Protein AF-0000000084520172 (afdb_homodimer)

Secondary structure (DSSP, 8-state):
----S--SEEEEEEEEEETTEEEEEEEEEEE-SS-EEEEE-STTSSHHHHHHHHTT-----EEEEEETTEEGGGS--GGGGGEEEE-SS----TTSBHHHHHHHHHHHTT--HHHHHHHHHHHHHHTT-GGGTTSBGGG--HHHHHHHHHHHHHTT--SEEEEESTTTT--HHHHHHHHHHHHHHHHTT-EEEEE-S-HHHHHHH-SEEEEEETTEEEEEE-HHHHHHHHT-SSHHHHHHHHHT---HHHHHHHHHHHHT---/----S--SEEEEEEEEEETTEEEEEEEEEEE-SS-EEEEE-STTSSHHHHHHHHTT-----EEEEEETTEEGGGS--GGGGGEEEE-SS----TTSBHHHHHHHHHHHTT--HHHHHHHHHHHHHHTT-GGGTTSBGGG--HHHHHHHHHHHHHTT--SEEEEESTTTT--HHHHHHHHHHHHHHHHTT-EEEEE-S-HHHHHHH-SEEEEEETTEEEEEE-HHHHHHHHT-SSHHHHHHHHHT---HHHHHHHHHHHHT---

Foldseek 3Di:
DPPVDAFQKWWFQKWDDDVPRTQAGTATDGHHWLFEEAEEEDPSLCSVVVVCVVLVNDDDIDTFMDGRRHTPVPPDNLLNLQEFEDDPDDDQVQQAALLVRQLVLCVVSPDDSVLSNVQSLVQCVVVVNNVRRHPGNVPPFPQSVLSSSVCSRCSSPHQEYEYAPSCPRHDPVVSVVVLVVVNVSSNVTHYYHYYDPDQVVCLPRGQWYFYGENNYTQDIGHPVVLCVVVVHDGVVVSNCVSHVVPCPVVVVVVVVVVVPDDD/DPPVDAFQKWWFQKWDDDVPRTQAGTATDGHHWLFEEAEEEDPSLCSVVVVCVVLVNDDDIDTFMDGRRHTPVPPDNLLNLQEFEDDPDDDQVQQAALLVRQLVLCVVSPDDSVLSNVLSLVQCVVVVNNVRRRPGNVPPFPQSVLSSSVCSRCSSPHQEYEYAPSCPRHDPVVSVVVLVVVNVSSNVTHYYHYYDPDQVVCLPRGQWYFYGGNNYTQDIGHPVVLCVVVVHDGVVVSNCVSRVVPCPVVVVVVVVVVVPDDD

pLDDT: mean 95.12, std 7.42, range [34.66, 98.75]

InterPro domains:
  IPR003439 ABC transporter-like, ATP-binding domain [PF00005] (24-167)
  IPR003439 ABC transporter-like, ATP-binding domain [PS50893] (9-239)
  IPR003593 AAA+ ATPase domain [SM00382] (33-215)
  IPR017871 ABC transporter-like, conserved site [PS00211] (140-154)
  IPR027417 P-loop containing nucleoside triphosphate hydrolase [G3DSA:3.40.50.300] (3-248)
  IPR027417 P-loop containing nucleoside triphosphate hydrolase [SSF52540] (6-229)

Structure (mmCIF, N/CA/C/O backbone):
data_AF-0000000084520172-model_v1
#
loop_
_entity.id
_entity.type
_entity.pdbx_description
1 polymer 'ABC transporter'
#
loop_
_atom_site.group_PDB
_atom_site.id
_atom_site.type_symbol
_atom_site.label_atom_id
_atom_site.label_alt_id
_atom_site.label_comp_id
_atom_site.label_asym_id
_atom_site.label_entity_id
_atom_site.label_seq_id
_atom_site.pdbx_PDB_ins_code
_atom_site.Cartn_x
_atom_site.Cartn_y
_atom_site.Cartn_z
_atom_site.occupancy
_atom_site.B_iso_or_equiv
_atom_site.auth_seq_id
_atom_site.auth_comp_id
_atom_site.auth_asym_id
_atom_site.auth_atom_id
_atom_site.pdbx_PDB_model_num
ATOM 1 N N . MET A 1 1 ? -1.376 28.016 -11.273 1 34.66 1 MET A N 1
ATOM 2 C CA . MET A 1 1 ? -2.348 28.781 -10.492 1 34.66 1 MET A CA 1
ATOM 3 C C . MET A 1 1 ? -1.648 29.672 -9.477 1 34.66 1 MET A C 1
ATOM 5 O O . MET A 1 1 ? -0.873 29.188 -8.648 1 34.66 1 MET A O 1
ATOM 9 N N . GLU A 1 2 ? -1.375 30.828 -9.844 1 40.47 2 GLU A N 1
ATOM 10 C CA . GLU A 1 2 ? -0.841 31.875 -8.977 1 40.47 2 GLU A CA 1
ATOM 11 C C . GLU A 1 2 ? -1.623 31.953 -7.668 1 40.47 2 GLU A C 1
ATOM 13 O O . GLU A 1 2 ? -2.84 32.156 -7.676 1 40.47 2 GLU A O 1
ATOM 18 N N . PHE A 1 3 ? -1.342 31.062 -6.754 1 52.38 3 PHE A N 1
ATOM 19 C CA . PHE A 1 3 ? -2.016 31.188 -5.469 1 52.38 3 PHE A CA 1
ATOM 20 C C . PHE A 1 3 ? -1.785 32.562 -4.863 1 52.38 3 PHE A C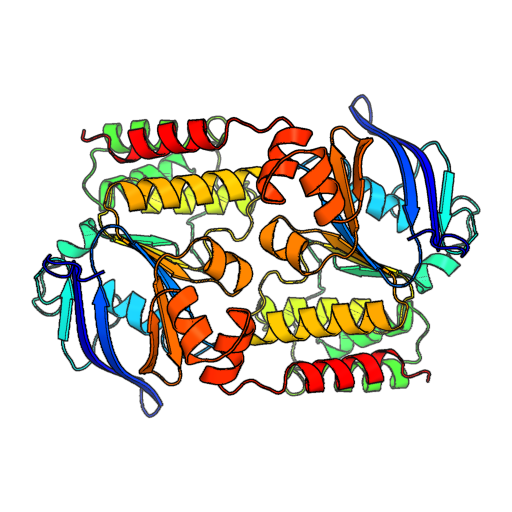 1
ATOM 22 O O . PHE A 1 3 ? -0.65 33.031 -4.805 1 52.38 3 PHE A O 1
ATOM 29 N N . SER A 1 4 ? -2.617 33.531 -5.195 1 54.44 4 SER A N 1
ATOM 30 C CA . SER A 1 4 ? -2.559 34.938 -4.809 1 54.44 4 SER A CA 1
ATOM 31 C C . SER A 1 4 ? -2.49 35.094 -3.293 1 54.44 4 SER A C 1
ATOM 33 O O . SER A 1 4 ? -2.203 36.188 -2.785 1 54.44 4 SER A O 1
ATOM 35 N N . GLY A 1 5 ? -2.484 33.938 -2.475 1 72.19 5 GLY A N 1
ATOM 36 C CA . GLY A 1 5 ? -2.496 34.188 -1.039 1 72.19 5 GLY A CA 1
ATOM 37 C C . GLY A 1 5 ? -1.184 33.812 -0.366 1 72.19 5 GLY A C 1
ATOM 38 O O . GLY A 1 5 ? -0.242 33.375 -1.026 1 72.19 5 GLY A O 1
ATOM 39 N N . GLU A 1 6 ? -0.921 34.344 0.793 1 89 6 GLU A N 1
ATOM 40 C CA . GLU A 1 6 ? 0.254 34.062 1.609 1 89 6 GLU A CA 1
ATOM 41 C C . GLU A 1 6 ? 0.43 32.562 1.805 1 89 6 GLU A C 1
ATOM 43 O O . GLU A 1 6 ? -0.534 31.844 2.098 1 89 6 GLU A O 1
ATOM 48 N N . PRO A 1 7 ? 1.593 32.094 1.574 1 95.88 7 PRO A N 1
ATOM 49 C CA . PRO A 1 7 ? 1.839 30.656 1.782 1 95.88 7 PRO A CA 1
ATOM 50 C C . PRO A 1 7 ? 1.633 30.234 3.232 1 95.88 7 PRO A C 1
ATOM 52 O O . PRO A 1 7 ? 1.951 30.984 4.156 1 95.88 7 PRO A O 1
ATOM 55 N N . ILE A 1 8 ? 1.091 29.109 3.43 1 97.38 8 ILE A N 1
ATOM 56 C CA . ILE A 1 8 ? 0.866 28.562 4.766 1 97.38 8 ILE A CA 1
ATOM 57 C C . ILE A 1 8 ? 2.162 27.953 5.301 1 97.38 8 ILE A C 1
ATOM 59 O O . ILE A 1 8 ? 2.373 27.906 6.512 1 97.38 8 ILE A O 1
ATOM 63 N N . ILE A 1 9 ? 3.055 27.484 4.449 1 98.06 9 ILE A N 1
ATOM 64 C CA . ILE A 1 9 ? 4.391 27 4.781 1 98.06 9 ILE A CA 1
ATOM 65 C C . ILE A 1 9 ? 5.414 27.625 3.842 1 98.06 9 ILE A C 1
ATOM 67 O O . ILE A 1 9 ? 5.215 27.656 2.625 1 98.06 9 ILE A O 1
ATOM 71 N N . THR A 1 10 ? 6.453 28.172 4.355 1 98.12 10 THR A N 1
ATOM 72 C CA . THR A 1 10 ? 7.586 28.688 3.582 1 98.12 10 THR A CA 1
ATOM 73 C C . THR A 1 10 ? 8.898 28.094 4.102 1 98.12 10 THR A C 1
ATOM 75 O O . THR A 1 10 ? 9.18 28.156 5.297 1 98.12 10 THR A O 1
ATOM 78 N N . ILE A 1 11 ? 9.625 27.469 3.271 1 98.38 11 ILE A N 1
ATOM 79 C CA . ILE A 1 11 ? 10.953 26.953 3.568 1 98.38 11 ILE A CA 1
ATOM 80 C C . ILE A 1 11 ? 11.984 27.656 2.691 1 98.38 11 ILE A C 1
ATOM 82 O O . ILE A 1 11 ? 11.844 27.703 1.468 1 98.38 11 ILE A O 1
ATOM 86 N N . GLN A 1 12 ? 12.969 28.234 3.309 1 98.38 12 GLN A N 1
ATOM 87 C CA . GLN A 1 12 ? 14.016 28.953 2.582 1 98.38 12 GLN A CA 1
ATOM 88 C C . GLN A 1 12 ? 15.398 28.406 2.934 1 98.38 12 GLN A C 1
ATOM 90 O O . GLN A 1 12 ? 15.836 28.516 4.078 1 98.38 12 GLN A O 1
ATOM 95 N N . ASP A 1 13 ? 16.047 27.859 1.96 1 98.5 13 ASP A N 1
ATOM 96 C CA . ASP A 1 13 ? 17.422 27.375 2.033 1 98.5 13 ASP A CA 1
ATOM 97 C C . ASP A 1 13 ? 17.625 26.453 3.236 1 98.5 13 ASP A C 1
ATOM 99 O O . ASP A 1 13 ? 18.531 26.656 4.047 1 98.5 13 ASP A O 1
ATOM 103 N N . LEU A 1 14 ? 16.75 25.469 3.396 1 98.69 14 LEU A N 1
ATOM 104 C CA . LEU A 1 14 ? 16.781 24.562 4.535 1 98.69 14 LEU A CA 1
ATOM 105 C C . LEU A 1 14 ? 17.906 23.531 4.367 1 98.69 14 LEU A C 1
ATOM 107 O O . LEU A 1 14 ? 17.938 22.812 3.369 1 98.69 14 LEU A O 1
ATOM 111 N N . LYS A 1 15 ? 18.797 23.5 5.309 1 98.62 15 LYS A N 1
ATOM 112 C CA . LYS A 1 15 ? 19.922 22.562 5.324 1 98.62 15 LYS A CA 1
ATOM 113 C C . LYS A 1 15 ? 19.984 21.812 6.648 1 98.62 15 LYS A C 1
ATOM 115 O O . LYS A 1 15 ? 19.641 22.344 7.695 1 98.62 15 LYS A O 1
ATOM 120 N N . MET A 1 16 ? 20.328 20.562 6.598 1 98.38 16 MET A N 1
ATOM 121 C CA . MET A 1 16 ? 20.453 19.719 7.781 1 98.38 16 MET A CA 1
ATOM 122 C C . MET A 1 16 ? 21.531 18.656 7.574 1 98.38 16 MET A C 1
ATOM 124 O O . MET A 1 16 ? 21.578 18.016 6.523 1 98.38 16 MET A O 1
ATOM 128 N N . SER A 1 17 ? 22.406 18.5 8.484 1 97.56 17 SER A N 1
ATOM 129 C CA . SER A 1 17 ? 23.406 17.453 8.492 1 97.56 17 SER A CA 1
ATOM 130 C C . SER A 1 17 ? 23.422 16.703 9.82 1 97.56 17 SER A C 1
ATOM 132 O O . SER A 1 17 ? 23.125 17.281 10.867 1 97.56 17 SER A O 1
ATOM 134 N N . PHE A 1 18 ? 23.625 15.477 9.766 1 96 18 PHE A N 1
ATOM 135 C CA . PHE A 1 18 ? 23.891 14.656 10.938 1 96 18 PHE A CA 1
ATOM 136 C C . PHE A 1 18 ? 25.344 14.156 10.914 1 96 18 PHE A C 1
ATOM 138 O O . PHE A 1 18 ? 25.672 13.25 10.156 1 96 18 PHE A O 1
ATOM 145 N N . GLY A 1 19 ? 26.156 14.703 11.742 1 94.31 19 GLY A N 1
ATOM 146 C CA . GLY A 1 19 ? 27.578 14.453 11.602 1 94.31 19 GLY A CA 1
ATOM 147 C C . GLY A 1 19 ? 28.125 14.883 10.25 1 94.31 19 GLY A C 1
ATOM 148 O O . GLY A 1 19 ? 27.953 16.031 9.844 1 94.31 19 GLY A O 1
ATOM 149 N N . GLU A 1 20 ? 28.719 13.875 9.539 1 93.5 20 GLU A N 1
ATOM 150 C CA . GLU A 1 20 ? 29.344 14.18 8.258 1 93.5 20 GLU A CA 1
ATOM 151 C C . GLU A 1 20 ? 28.359 13.984 7.102 1 93.5 20 GLU A C 1
ATOM 153 O O . GLU A 1 20 ? 28.656 14.359 5.965 1 93.5 20 GLU A O 1
ATOM 158 N N . LYS A 1 21 ? 27.203 13.547 7.418 1 94.81 21 LYS A N 1
ATOM 159 C CA . LYS A 1 21 ? 26.25 13.25 6.359 1 94.81 21 LYS A CA 1
ATOM 160 C C . LYS A 1 21 ? 25.281 14.414 6.152 1 94.81 21 LYS A C 1
ATOM 162 O O . LYS A 1 21 ? 24.531 14.766 7.059 1 94.81 21 LYS A O 1
ATOM 167 N N . SER A 1 22 ? 25.328 15.023 4.973 1 97.12 22 SER A N 1
ATOM 168 C CA . SER A 1 22 ? 24.375 16.062 4.598 1 97.12 22 SER A CA 1
ATOM 169 C C . SER A 1 22 ? 23.062 15.461 4.098 1 97.12 22 SER A C 1
ATOM 171 O O . SER A 1 22 ? 23.047 14.68 3.143 1 97.12 22 SER A O 1
ATOM 173 N N . VAL A 1 23 ? 21.938 15.836 4.715 1 97.88 23 VAL A N 1
ATOM 174 C CA . VAL A 1 23 ? 20.656 15.227 4.398 1 97.88 23 VAL A CA 1
ATOM 175 C C . VAL A 1 23 ? 19.781 16.219 3.631 1 97.88 23 VAL A C 1
ATOM 177 O O . VAL A 1 23 ? 19.094 15.852 2.682 1 97.88 23 VAL A O 1
ATOM 180 N N . LEU A 1 24 ? 19.734 17.422 4.039 1 98.69 24 LEU A N 1
ATOM 181 C CA . LEU A 1 24 ? 19.062 18.516 3.33 1 98.69 24 LEU A CA 1
ATOM 182 C C . LEU A 1 24 ? 20.062 19.547 2.848 1 98.69 24 LEU A C 1
ATOM 184 O O . LEU A 1 24 ? 20.938 19.984 3.613 1 98.69 24 LEU A O 1
ATOM 188 N N . ASN A 1 25 ? 19.953 19.922 1.574 1 98.44 25 ASN A N 1
ATOM 189 C CA . ASN A 1 25 ? 20.984 20.719 0.921 1 98.44 25 ASN A CA 1
ATOM 190 C C . ASN A 1 25 ? 20.391 21.969 0.265 1 98.44 25 ASN A C 1
ATOM 192 O O . ASN A 1 25 ? 20.625 22.219 -0.916 1 98.44 25 ASN A O 1
ATOM 196 N N . GLY A 1 26 ? 19.609 22.703 1.012 1 98.19 26 GLY A N 1
ATOM 197 C CA . GLY A 1 26 ? 19.047 23.953 0.517 1 98.19 26 GLY A CA 1
ATOM 198 C C . GLY A 1 26 ? 17.672 23.797 -0.093 1 98.19 26 GLY A C 1
ATOM 199 O O . GLY A 1 26 ? 17.453 24.141 -1.257 1 98.19 26 GLY A O 1
ATOM 200 N N . VAL A 1 27 ? 16.734 23.25 0.72 1 98.38 27 VAL A N 1
ATOM 201 C CA . VAL A 1 27 ? 15.367 23.047 0.27 1 98.38 27 VAL A CA 1
ATOM 202 C C . VAL A 1 27 ? 14.617 24.375 0.284 1 98.38 27 VAL A C 1
ATOM 204 O O . VAL A 1 27 ? 14.672 25.125 1.265 1 98.38 27 VAL A O 1
ATOM 207 N N . ASN A 1 28 ? 14.008 24.766 -0.798 1 98.38 28 ASN A N 1
ATOM 208 C CA . ASN A 1 28 ? 13.117 25.906 -0.933 1 98.38 28 ASN A CA 1
ATOM 209 C C . ASN A 1 28 ? 11.711 25.484 -1.332 1 98.38 28 ASN A C 1
ATOM 211 O O . ASN A 1 28 ? 11.531 24.734 -2.299 1 98.38 28 ASN A O 1
ATOM 215 N N . LEU A 1 29 ? 10.742 25.922 -0.56 1 97.44 29 LEU A N 1
ATOM 216 C CA . LEU A 1 29 ? 9.375 25.484 -0.829 1 97.44 29 LEU A CA 1
ATOM 217 C C . LEU A 1 29 ? 8.367 26.5 -0.318 1 97.44 29 LEU A C 1
ATOM 219 O O . LEU A 1 29 ? 8.516 27.031 0.784 1 97.44 29 LEU A O 1
ATOM 223 N N . ASN A 1 30 ? 7.406 26.844 -1.13 1 97.44 30 ASN A N 1
ATOM 224 C CA . ASN A 1 30 ? 6.215 27.578 -0.731 1 97.44 30 ASN A CA 1
ATOM 225 C C . ASN A 1 30 ? 4.949 26.75 -0.92 1 97.44 30 ASN A C 1
ATOM 227 O O . ASN A 1 30 ? 4.672 26.281 -2.023 1 97.44 30 ASN A O 1
ATOM 231 N N . VAL A 1 31 ? 4.25 26.562 0.168 1 97.38 31 VAL A N 1
ATOM 232 C CA . VAL A 1 31 ? 3.035 25.75 0.123 1 97.38 31 VAL A CA 1
ATOM 233 C C . VAL A 1 31 ? 1.82 26.625 0.423 1 97.38 31 VAL A C 1
ATOM 235 O O . VAL A 1 31 ? 1.825 27.406 1.385 1 97.38 31 VAL A O 1
ATOM 238 N N . TYR A 1 32 ? 0.769 26.469 -0.376 1 95.44 32 TYR A N 1
ATOM 239 C CA . TYR A 1 32 ? -0.456 27.234 -0.215 1 95.44 32 TYR A CA 1
ATOM 240 C C . TYR A 1 32 ? -1.592 26.359 0.3 1 95.44 32 TYR A C 1
ATOM 242 O O . TYR A 1 32 ? -1.517 25.141 0.233 1 95.44 32 TYR A O 1
ATOM 250 N N . LYS A 1 33 ? -2.615 26.969 0.796 1 95.44 33 LYS A N 1
ATOM 251 C CA . LYS A 1 33 ? -3.732 26.266 1.419 1 95.44 33 LYS A CA 1
ATOM 252 C C . LYS A 1 33 ? -4.527 25.469 0.384 1 95.44 33 LYS A C 1
ATOM 254 O O . LYS A 1 33 ? -4.574 25.844 -0.79 1 95.44 33 LYS A O 1
ATOM 259 N N . GLY A 1 34 ? -5.098 24.391 0.851 1 94.19 34 GLY A N 1
ATOM 260 C CA . GLY A 1 34 ? -6.145 23.719 0.098 1 94.19 34 GLY A CA 1
ATOM 261 C C . GLY A 1 34 ? -5.609 22.781 -0.964 1 94.19 34 GLY A C 1
ATOM 262 O O . GLY A 1 34 ? -6.277 22.531 -1.971 1 94.19 34 GLY A O 1
ATOM 263 N N . GLN A 1 35 ? -4.395 22.25 -0.735 1 95.12 35 GLN A N 1
ATOM 264 C CA . GLN A 1 35 ? -3.82 21.359 -1.726 1 95.12 35 GLN A CA 1
ATOM 265 C C . GLN A 1 35 ? -3.406 20.031 -1.089 1 95.12 35 GLN A C 1
ATOM 267 O O . GLN A 1 35 ? -3.053 19.984 0.092 1 95.12 35 GLN A O 1
ATOM 272 N N . ILE A 1 36 ? -3.539 19.016 -1.891 1 98.25 36 ILE A N 1
ATOM 273 C CA . ILE A 1 36 ? -2.852 17.781 -1.574 1 98.25 36 ILE A CA 1
ATOM 274 C C . ILE A 1 36 ? -1.51 17.734 -2.301 1 98.25 36 ILE A C 1
ATOM 276 O O . ILE A 1 36 ? -1.465 17.719 -3.533 1 98.25 36 ILE A O 1
ATOM 280 N N . ILE A 1 37 ? -0.465 17.719 -1.577 1 98.5 37 ILE A N 1
ATOM 281 C CA . ILE A 1 37 ? 0.888 17.734 -2.123 1 98.5 37 ILE A CA 1
ATOM 282 C C . ILE A 1 37 ? 1.511 16.344 -1.981 1 98.5 37 ILE A C 1
ATOM 284 O O . ILE A 1 37 ? 1.751 15.875 -0.866 1 98.5 37 ILE A O 1
ATOM 288 N N . GLY A 1 38 ? 1.671 15.68 -3.131 1 98.5 38 GLY A N 1
ATOM 289 C CA . GLY A 1 38 ? 2.51 14.492 -3.104 1 98.5 38 GLY A CA 1
ATOM 290 C C . GLY A 1 38 ? 3.963 14.789 -2.789 1 98.5 38 GLY A C 1
ATOM 291 O O . GLY A 1 38 ? 4.656 15.422 -3.588 1 98.5 38 GLY A O 1
ATOM 292 N N . TYR A 1 39 ? 4.402 14.508 -1.615 1 98.19 39 TYR A N 1
ATOM 293 C CA . TYR A 1 39 ? 5.777 14.719 -1.169 1 98.19 39 TYR A CA 1
ATOM 294 C C . TYR A 1 39 ? 6.578 13.422 -1.239 1 98.19 39 TYR A C 1
ATOM 296 O O . TYR A 1 39 ? 6.566 12.625 -0.299 1 98.19 39 TYR A O 1
ATOM 304 N N . ILE A 1 40 ? 7.309 13.242 -2.344 1 98.25 40 ILE A N 1
ATOM 305 C CA . ILE A 1 40 ? 7.879 11.938 -2.643 1 98.25 40 ILE A CA 1
ATOM 306 C C . ILE A 1 40 ? 9.383 12.07 -2.895 1 98.25 40 ILE A C 1
ATOM 308 O O . ILE A 1 40 ? 9.906 13.188 -2.953 1 98.25 40 ILE A O 1
ATOM 312 N N . GLY A 1 41 ? 10.078 11.008 -2.969 1 97.31 41 GLY A N 1
ATOM 313 C CA . GLY A 1 41 ? 11.516 10.883 -3.162 1 97.31 41 GLY A CA 1
ATOM 314 C C . GLY A 1 41 ? 12.062 9.531 -2.752 1 97.31 41 GLY A C 1
ATOM 315 O O . GLY A 1 41 ? 11.383 8.766 -2.066 1 97.31 41 GLY A O 1
ATOM 316 N N . PRO A 1 42 ? 13.266 9.203 -3.24 1 95.38 42 PRO A N 1
ATOM 317 C CA . PRO A 1 42 ? 13.859 7.926 -2.826 1 95.38 42 PRO A CA 1
ATOM 318 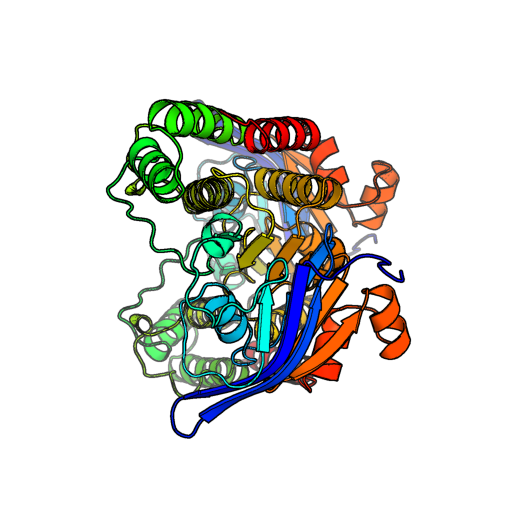C C . PRO A 1 42 ? 14.195 7.891 -1.338 1 95.38 42 PRO A C 1
ATOM 320 O O . PRO A 1 42 ? 14.086 8.914 -0.652 1 95.38 42 PRO A O 1
ATOM 323 N N . ASN A 1 43 ? 14.508 6.707 -0.859 1 91.25 43 ASN A N 1
ATOM 324 C CA . ASN A 1 43 ? 14.938 6.566 0.529 1 91.25 43 ASN A CA 1
ATOM 325 C C . ASN A 1 43 ? 16.172 7.422 0.827 1 91.25 43 ASN A C 1
ATOM 327 O O . ASN A 1 43 ? 17.109 7.441 0.043 1 91.25 43 ASN A O 1
ATOM 331 N N . GLY A 1 44 ? 16.094 8.141 1.85 1 92.62 44 GLY A N 1
ATOM 332 C CA . GLY A 1 44 ? 17.219 8.961 2.252 1 92.62 44 GLY A CA 1
ATOM 333 C C . GLY A 1 44 ? 17.234 10.328 1.601 1 92.62 44 GLY A C 1
ATOM 334 O O . GLY A 1 44 ? 18.156 11.125 1.82 1 92.62 44 GLY A O 1
ATOM 335 N N . ALA A 1 45 ? 16.172 10.648 0.919 1 96 45 ALA A N 1
ATOM 336 C CA . ALA A 1 45 ? 16.141 11.906 0.166 1 96 45 ALA A CA 1
ATOM 337 C C . ALA A 1 45 ? 15.93 13.094 1.095 1 96 45 ALA A C 1
ATOM 339 O O . ALA A 1 45 ? 16.141 14.242 0.694 1 96 45 ALA A O 1
ATOM 340 N N . GLY A 1 46 ? 15.469 12.852 2.344 1 96.69 46 GLY A N 1
ATOM 341 C CA . GLY A 1 46 ? 15.273 13.93 3.301 1 96.69 46 GLY A CA 1
ATOM 342 C C . GLY A 1 46 ? 13.812 14.211 3.602 1 96.69 46 GLY A C 1
ATOM 343 O O . GLY A 1 46 ? 13.492 15.18 4.297 1 96.69 46 GLY A O 1
ATOM 344 N N . LYS A 1 47 ? 12.875 13.398 3.078 1 96.75 47 LYS A N 1
ATOM 345 C CA . LYS A 1 47 ? 11.445 13.617 3.26 1 96.75 47 LYS A CA 1
ATOM 346 C C . LYS A 1 47 ? 11.078 13.656 4.742 1 96.75 47 LYS A C 1
ATOM 348 O O . LYS A 1 47 ? 10.484 14.625 5.211 1 96.75 47 LYS A O 1
ATOM 353 N N . SER A 1 48 ? 11.461 12.57 5.512 1 95.31 48 SER A N 1
ATOM 354 C CA . SER A 1 48 ? 11.117 12.469 6.926 1 95.31 48 SER A CA 1
ATOM 355 C C . SER A 1 48 ? 11.797 13.562 7.742 1 95.31 48 SER A C 1
ATOM 357 O O . SER A 1 48 ? 11.211 14.102 8.68 1 95.31 48 SER A O 1
ATOM 359 N N . THR A 1 49 ? 13.062 13.883 7.391 1 97.19 49 THR A N 1
ATOM 360 C CA . THR A 1 49 ? 13.781 14.945 8.094 1 97.19 49 THR A CA 1
ATOM 361 C C . THR A 1 49 ? 13.062 16.281 7.934 1 97.19 49 THR A C 1
ATOM 363 O O . THR A 1 49 ? 12.891 17.016 8.906 1 97.19 49 THR A O 1
ATOM 366 N N . THR A 1 50 ? 12.617 16.609 6.719 1 98 50 THR A N 1
ATOM 367 C CA . THR A 1 50 ? 11.891 17.844 6.457 1 98 50 THR A CA 1
ATOM 368 C C . THR A 1 50 ? 10.609 17.906 7.289 1 98 50 THR A C 1
ATOM 370 O O . THR A 1 50 ? 10.336 18.938 7.926 1 98 50 THR A O 1
ATOM 373 N N . VAL A 1 51 ? 9.867 16.812 7.332 1 97.31 51 VAL A N 1
ATOM 374 C CA . VAL A 1 51 ? 8.602 16.766 8.055 1 97.31 51 VAL A CA 1
ATOM 375 C C . VAL A 1 51 ? 8.859 16.891 9.555 1 97.31 51 VAL A C 1
ATOM 377 O O . VAL A 1 51 ? 8.18 17.656 10.25 1 97.31 51 VAL A O 1
ATOM 380 N N . LYS A 1 52 ? 9.859 16.234 10.07 1 97 52 LYS A N 1
ATOM 381 C CA . LYS A 1 52 ? 10.164 16.266 11.5 1 97 52 LYS A CA 1
ATOM 382 C C . LYS A 1 52 ? 10.617 17.656 11.945 1 97 52 LYS A C 1
ATOM 384 O O . LYS A 1 52 ? 10.344 18.062 13.07 1 97 52 LYS A O 1
ATOM 389 N N . ILE A 1 53 ? 11.32 18.328 11.047 1 97.75 53 ILE A N 1
ATOM 390 C CA . ILE A 1 53 ? 11.695 19.719 11.352 1 97.75 53 ILE A CA 1
ATOM 391 C C . ILE A 1 53 ? 10.438 20.562 11.492 1 97.75 53 ILE A C 1
ATOM 393 O O . ILE A 1 53 ? 10.289 21.312 12.461 1 97.75 53 ILE A O 1
ATOM 397 N N . MET A 1 54 ? 9.492 20.406 10.594 1 97.5 54 MET A N 1
ATOM 398 C CA . MET A 1 54 ? 8.258 21.188 10.617 1 97.5 54 MET A CA 1
ATOM 399 C C . MET A 1 54 ? 7.41 20.828 11.828 1 97.5 54 MET A C 1
ATOM 401 O O . MET A 1 54 ? 6.656 21.656 12.336 1 97.5 54 MET A O 1
ATOM 405 N N . LEU A 1 55 ? 7.586 19.578 12.289 1 96.69 55 LEU A N 1
ATOM 406 C CA . LEU A 1 55 ? 6.867 19.141 13.477 1 96.69 55 LEU A CA 1
ATOM 407 C C . LEU A 1 55 ? 7.578 19.594 14.742 1 96.69 55 LEU A C 1
ATOM 409 O O . LEU A 1 55 ? 7.047 19.438 15.852 1 96.69 55 LEU A O 1
ATOM 413 N N . GLY A 1 56 ? 8.797 20.094 14.633 1 95.75 56 GLY A N 1
ATOM 414 C CA . GLY A 1 56 ? 9.586 20.531 15.766 1 95.75 56 GLY A CA 1
ATOM 415 C C . GLY A 1 56 ? 10.305 19.406 16.484 1 95.75 56 GLY A C 1
ATOM 416 O O . GLY A 1 56 ? 10.727 19.547 17.625 1 95.75 56 GLY A O 1
ATOM 417 N N . LEU A 1 57 ? 10.43 18.25 15.797 1 94.56 57 LEU A N 1
ATOM 418 C CA . LEU A 1 57 ? 11.031 17.078 16.406 1 94.56 57 LEU A CA 1
ATOM 419 C C . LEU A 1 57 ? 12.531 17.016 16.125 1 94.56 57 LEU A C 1
ATOM 421 O O . LEU A 1 57 ? 13.258 16.25 16.766 1 94.56 57 LEU A O 1
ATOM 425 N N . VAL A 1 58 ? 13 17.734 15.18 1 94.88 58 VAL A N 1
ATOM 426 C CA . VAL A 1 58 ? 14.406 17.812 14.82 1 94.88 58 VAL A CA 1
ATOM 427 C C . VAL A 1 58 ? 14.875 19.266 14.844 1 94.88 58 VAL A C 1
ATOM 429 O O . VAL A 1 58 ? 14.195 20.156 14.305 1 94.88 58 VAL A O 1
ATOM 432 N N . GLU A 1 59 ? 15.984 19.531 15.492 1 93.94 59 GLU A N 1
ATOM 433 C CA . GLU A 1 59 ? 16.594 20.859 15.586 1 93.94 59 GLU A CA 1
ATOM 434 C C . GLU A 1 59 ? 17.984 20.859 14.938 1 93.94 59 GLU A C 1
ATOM 436 O O . GLU A 1 59 ? 18.406 19.859 14.359 1 93.94 59 GLU A O 1
ATOM 441 N N . GLY A 1 60 ? 18.594 22.047 14.812 1 94.94 60 GLY A N 1
ATOM 442 C CA . GLY A 1 60 ? 19.969 22.156 14.32 1 94.94 60 GLY A CA 1
ATOM 443 C C . GLY A 1 60 ? 20.031 22.406 12.828 1 94.94 60 GLY A C 1
ATOM 444 O O . GLY A 1 60 ? 21.094 22.234 12.219 1 94.94 60 GLY A O 1
ATOM 445 N N . TYR A 1 61 ? 18.953 22.672 12.258 1 97.88 61 TYR A N 1
ATOM 446 C CA . TYR A 1 61 ? 18.938 22.984 10.836 1 97.88 61 TYR A CA 1
ATOM 447 C C . TYR A 1 61 ? 19.344 24.438 10.594 1 97.88 61 TYR A C 1
ATOM 449 O O . TYR A 1 61 ? 19.344 25.25 11.523 1 97.88 61 TYR A O 1
ATOM 457 N N . SER A 1 62 ? 19.812 24.75 9.375 1 98 62 SER A N 1
ATOM 458 C CA . SER A 1 62 ? 19.984 26.125 8.914 1 98 62 SER A CA 1
ATOM 459 C C . SER A 1 62 ? 18.938 26.484 7.871 1 98 62 SER A C 1
ATOM 461 O O . SER A 1 62 ? 18.281 25.625 7.309 1 98 62 SER A O 1
ATOM 463 N N . GLY A 1 63 ? 18.734 27.734 7.645 1 98.12 63 GLY A N 1
ATOM 464 C CA . GLY A 1 63 ? 17.641 28.234 6.824 1 98.12 63 GLY A CA 1
ATOM 465 C C . GLY A 1 63 ? 16.438 28.703 7.637 1 98.12 63 GLY A C 1
ATOM 466 O O . GLY A 1 63 ? 16.547 28.938 8.836 1 98.12 63 GLY A O 1
ATOM 467 N N . GLU A 1 64 ? 15.328 28.938 6.898 1 98.12 64 GLU A N 1
ATOM 468 C CA . GLU A 1 64 ? 14.141 29.438 7.59 1 98.12 64 GLU A CA 1
ATOM 469 C C . GLU A 1 64 ? 12.914 28.609 7.23 1 98.12 64 GLU A C 1
ATOM 471 O O . GLU A 1 64 ? 12.727 28.234 6.074 1 98.12 64 GLU A O 1
ATOM 476 N N . VAL A 1 65 ? 12.211 28.266 8.242 1 98.19 65 VAL A N 1
ATOM 477 C CA . VAL A 1 65 ? 10.922 27.594 8.07 1 98.19 65 VAL A CA 1
ATOM 478 C C . VAL A 1 65 ? 9.82 28.406 8.742 1 98.19 65 VAL A C 1
ATOM 480 O O . VAL A 1 65 ? 9.898 28.703 9.93 1 98.19 65 VAL A O 1
ATOM 483 N N . ARG A 1 66 ? 8.875 28.797 7.965 1 97.81 66 ARG A N 1
ATOM 484 C CA . ARG A 1 66 ? 7.715 29.516 8.484 1 97.81 66 ARG A CA 1
ATOM 485 C C . ARG A 1 66 ? 6.438 28.703 8.289 1 97.81 66 ARG A C 1
ATOM 487 O O . ARG A 1 66 ? 6.211 28.141 7.215 1 97.81 66 ARG A O 1
ATOM 494 N N . ILE A 1 67 ? 5.668 28.609 9.281 1 97.44 67 ILE A N 1
ATOM 495 C CA . ILE A 1 67 ? 4.363 27.953 9.25 1 97.44 67 ILE A CA 1
ATOM 496 C C . ILE A 1 67 ? 3.291 28.906 9.773 1 97.44 67 ILE A C 1
ATOM 498 O O . ILE A 1 67 ? 3.447 29.5 10.844 1 97.44 67 ILE A O 1
ATOM 502 N N . LEU A 1 68 ? 2.297 29 8.953 1 95.38 68 LEU A N 1
ATOM 503 C CA . LEU A 1 68 ? 1.219 29.922 9.297 1 95.38 68 LEU A CA 1
ATOM 504 C C . LEU A 1 68 ? 1.769 31.297 9.617 1 95.38 68 LEU A C 1
ATOM 506 O O . LEU A 1 68 ? 1.392 31.906 10.625 1 95.38 68 LEU A O 1
ATOM 510 N N . GLY A 1 69 ? 2.795 31.688 8.898 1 91.94 69 GLY A N 1
ATOM 511 C CA . GLY A 1 69 ? 3.33 33.031 8.93 1 91.94 69 GLY A CA 1
ATOM 512 C C . GLY A 1 69 ? 4.383 33.25 10 1 91.94 69 GLY A C 1
ATOM 513 O O . GLY A 1 69 ? 4.984 34.312 10.094 1 91.94 69 GLY A O 1
ATOM 514 N N . ARG A 1 70 ? 4.68 32.219 10.742 1 93.81 70 ARG A N 1
ATOM 515 C CA . ARG A 1 70 ? 5.621 32.406 11.844 1 93.81 70 ARG A CA 1
ATOM 516 C C . ARG A 1 70 ? 6.828 31.484 11.68 1 93.81 70 ARG A C 1
ATOM 518 O O . ARG A 1 70 ? 6.688 30.328 11.266 1 93.81 70 ARG A O 1
ATOM 525 N N . ASP A 1 71 ? 7.941 32.062 12.023 1 96.81 71 ASP A N 1
ATOM 526 C CA . ASP A 1 71 ? 9.148 31.234 12.047 1 96.81 71 ASP A CA 1
ATOM 527 C C . ASP A 1 71 ? 9.078 30.188 13.164 1 96.81 71 ASP A C 1
ATOM 529 O O . ASP A 1 71 ? 8.844 30.531 14.328 1 96.81 71 ASP A O 1
ATOM 533 N N . ILE A 1 72 ? 9.32 28.922 12.844 1 96.56 72 ILE A N 1
ATOM 534 C CA . ILE A 1 72 ? 9.109 27.875 13.828 1 96.56 72 ILE A CA 1
ATOM 535 C C . ILE A 1 72 ? 10.289 27.844 14.805 1 96.56 72 ILE A C 1
ATOM 537 O O . ILE A 1 72 ? 10.219 27.172 15.836 1 96.56 72 ILE A O 1
ATOM 541 N N . ALA A 1 73 ? 11.297 28.625 14.547 1 94.44 73 ALA A N 1
ATOM 542 C CA . ALA A 1 73 ? 12.477 28.672 15.406 1 94.44 73 ALA A CA 1
ATOM 543 C C . ALA A 1 73 ? 12.289 29.688 16.531 1 94.44 73 ALA A C 1
ATOM 545 O O . ALA A 1 73 ? 13.133 29.781 17.438 1 94.44 73 ALA A O 1
ATOM 546 N N . ASP A 1 74 ? 11.188 30.328 16.547 1 92.44 74 ASP A N 1
ATOM 547 C CA . ASP A 1 74 ? 11 31.406 17.516 1 92.44 74 ASP A CA 1
ATOM 548 C C . ASP A 1 74 ? 10.656 30.859 18.891 1 92.44 74 ASP A C 1
ATOM 550 O O . ASP A 1 74 ? 10.508 31.625 19.844 1 92.44 74 ASP A O 1
ATOM 554 N N . GLY A 1 75 ? 10.461 29.578 19.047 1 87.06 75 GLY A N 1
ATOM 555 C CA . GLY A 1 75 ? 10.211 28.938 20.328 1 87.06 75 GLY A CA 1
ATOM 556 C C . GLY A 1 75 ? 8.742 28.719 20.609 1 87.06 75 GLY A C 1
ATOM 557 O O . GLY A 1 75 ? 8.383 27.953 21.516 1 87.06 75 GLY A O 1
ATOM 558 N N . ASN A 1 76 ? 7.934 29.375 19.844 1 88.94 76 ASN A N 1
ATOM 559 C CA . ASN A 1 76 ? 6.496 29.188 20 1 88.94 76 ASN A CA 1
ATOM 560 C C . ASN A 1 76 ? 6.031 27.859 19.438 1 88.94 76 ASN A C 1
ATOM 562 O O . ASN A 1 76 ? 6.316 27.547 18.281 1 88.94 76 ASN A O 1
ATOM 566 N N . ILE A 1 77 ? 5.242 27.109 20.297 1 91.12 77 ILE A N 1
ATOM 567 C CA . ILE A 1 77 ? 4.875 25.766 19.891 1 91.12 77 ILE A CA 1
ATOM 568 C C . ILE A 1 77 ? 3.414 25.734 19.453 1 91.12 77 ILE A C 1
ATOM 570 O O . ILE A 1 77 ? 2.881 24.672 19.109 1 91.12 77 ILE A O 1
ATOM 574 N N . GLU A 1 78 ? 2.773 26.859 19.359 1 92.81 78 GLU A N 1
ATOM 575 C CA . GLU A 1 78 ? 1.341 26.938 19.094 1 92.81 78 GLU A CA 1
ATOM 576 C C . GLU A 1 78 ? 1.01 26.375 17.703 1 92.81 78 GLU A C 1
ATOM 578 O O . GLU A 1 78 ? -0.056 25.781 17.516 1 92.81 78 GLU A O 1
ATOM 583 N N . TYR A 1 79 ? 1.97 26.547 16.734 1 95.25 79 TYR A N 1
ATOM 584 C CA . TYR A 1 79 ? 1.714 26.078 15.383 1 95.25 79 TYR A CA 1
ATOM 585 C C . TYR A 1 79 ? 1.532 24.562 15.359 1 95.25 79 TYR A C 1
ATOM 587 O O . TYR A 1 79 ? 0.857 24.031 14.484 1 95.25 79 TYR A O 1
ATOM 595 N N . LYS A 1 80 ? 2.061 23.906 16.344 1 95.69 80 LYS A N 1
ATOM 596 C CA . LYS A 1 80 ? 2.002 22.453 16.406 1 95.69 80 LYS A CA 1
ATOM 597 C C . LYS A 1 80 ? 0.571 21.969 16.609 1 95.69 80 LYS A C 1
ATOM 599 O O . LYS A 1 80 ? 0.206 20.875 16.156 1 95.69 80 LYS A O 1
ATOM 604 N N . LYS A 1 81 ? -0.262 22.781 17.234 1 95.56 81 LYS A N 1
ATOM 605 C CA . LYS A 1 81 ? -1.659 22.438 17.5 1 95.56 81 LYS A CA 1
ATOM 606 C C . LYS A 1 81 ? -2.482 22.484 16.219 1 95.56 81 LYS A C 1
ATOM 608 O O . LYS A 1 81 ? -3.617 22.016 16.172 1 95.56 81 LYS A O 1
ATOM 613 N N . ARG A 1 82 ? -1.888 23.031 15.172 1 97.06 82 ARG A N 1
ATOM 614 C CA . ARG A 1 82 ? -2.584 23.203 13.898 1 97.06 82 ARG A CA 1
ATOM 615 C C . ARG A 1 82 ? -2.135 22.156 12.891 1 97.06 82 ARG A C 1
ATOM 617 O O . ARG A 1 82 ? -2.494 22.234 11.711 1 97.06 82 ARG A O 1
ATOM 624 N N . ILE A 1 83 ? -1.319 21.219 13.383 1 97.94 83 ILE A N 1
ATOM 625 C CA . ILE A 1 83 ? -0.757 20.188 12.508 1 97.94 83 ILE A CA 1
ATOM 626 C C . ILE A 1 83 ? -1.24 18.812 12.945 1 97.94 83 ILE A C 1
ATOM 628 O O . ILE A 1 83 ? -1.298 18.516 14.148 1 97.94 83 ILE A O 1
ATOM 632 N N . GLY A 1 84 ? -1.764 18.016 12.047 1 98.25 84 GLY A N 1
ATOM 633 C CA . GLY A 1 84 ? -1.967 16.578 12.227 1 98.25 84 GLY A CA 1
ATOM 634 C C . GLY A 1 84 ? -0.916 15.734 11.531 1 98.25 84 GLY A C 1
ATOM 635 O O . GLY A 1 84 ? -0.402 16.109 10.477 1 98.25 84 GLY A O 1
ATOM 636 N N . TYR A 1 85 ? -0.627 14.594 12.164 1 97.88 85 TYR A N 1
ATOM 637 C CA . TYR A 1 85 ? 0.483 13.805 11.641 1 97.88 85 TYR A CA 1
ATOM 638 C C . TYR A 1 85 ? 0.2 12.312 11.773 1 97.88 85 TYR A C 1
ATOM 640 O O . TYR A 1 85 ? -0.231 11.844 12.836 1 97.88 85 TYR A O 1
ATOM 648 N N . VAL A 1 86 ? 0.331 11.594 10.672 1 97.31 86 VAL A N 1
ATOM 649 C CA . VAL A 1 86 ? 0.355 10.141 10.656 1 97.31 86 VAL A CA 1
ATOM 650 C C . VAL A 1 86 ? 1.707 9.648 10.133 1 97.31 86 VAL A C 1
ATOM 652 O O . VAL A 1 86 ? 2.012 9.789 8.945 1 97.31 86 VAL A O 1
ATOM 655 N N . PRO A 1 87 ? 2.559 9.055 10.992 1 94.62 87 PRO A N 1
ATOM 656 C CA . PRO A 1 87 ? 3.85 8.531 10.547 1 94.62 87 PRO A CA 1
ATOM 657 C C . PRO A 1 87 ? 3.725 7.18 9.844 1 94.62 87 PRO A C 1
ATOM 659 O O . PRO A 1 87 ? 2.688 6.523 9.945 1 94.62 87 PRO A O 1
ATOM 662 N N . GLU A 1 88 ? 4.746 6.863 9.156 1 89.44 88 GLU A N 1
ATOM 663 C CA . GLU A 1 88 ? 4.773 5.555 8.516 1 89.44 88 GLU A CA 1
ATOM 664 C C . GLU A 1 88 ? 4.719 4.43 9.547 1 89.44 88 GLU A C 1
ATOM 666 O O . GLU A 1 88 ? 3.916 3.504 9.422 1 89.44 88 GLU A O 1
ATOM 671 N N . ILE A 1 89 ? 5.594 4.516 10.516 1 85.88 89 ILE A N 1
ATOM 672 C CA . ILE A 1 89 ? 5.59 3.584 11.641 1 85.88 89 ILE A CA 1
ATOM 673 C C . ILE A 1 89 ? 5.105 4.301 12.898 1 85.88 89 ILE A C 1
ATOM 675 O O . ILE A 1 89 ? 5.805 5.156 13.445 1 85.88 89 ILE A O 1
ATOM 679 N N . ALA A 1 90 ? 3.893 3.971 13.25 1 85.38 90 ALA A N 1
ATOM 680 C CA . ALA A 1 90 ? 3.324 4.633 14.422 1 85.38 90 ALA A CA 1
ATOM 681 C C . ALA A 1 90 ? 3.457 3.76 15.664 1 85.38 90 ALA A C 1
ATOM 683 O O . ALA A 1 90 ? 3.287 2.541 15.594 1 85.38 90 ALA A O 1
ATOM 684 N N . GLU A 1 91 ? 3.846 4.344 16.719 1 82.56 91 GLU A N 1
ATOM 685 C CA . GLU A 1 91 ? 3.754 3.695 18.031 1 82.56 91 GLU A CA 1
ATOM 686 C C . GLU A 1 91 ? 2.402 3.965 18.688 1 82.56 91 GLU A C 1
ATOM 688 O O . GLU A 1 91 ? 2.211 5.004 19.328 1 82.56 91 GLU A O 1
ATOM 693 N N . ILE A 1 92 ? 1.551 3.129 18.344 1 86.06 92 ILE A N 1
ATOM 694 C CA . ILE A 1 92 ? 0.254 3.244 19 1 86.06 92 ILE A CA 1
ATOM 695 C C . ILE A 1 92 ? 0.29 2.516 20.344 1 86.06 92 ILE A C 1
ATOM 697 O O . ILE A 1 92 ? 0.854 1.424 20.438 1 86.06 92 ILE A O 1
ATOM 701 N N . TYR A 1 93 ? 0.145 3.0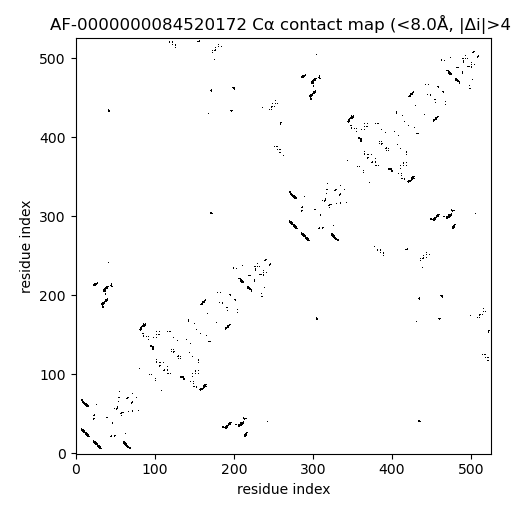8 21.453 1 89.88 93 TYR A N 1
ATOM 702 C CA . TYR A 1 93 ? 0.043 2.408 22.734 1 89.88 93 TYR A CA 1
ATOM 703 C C . TYR A 1 93 ? -1.069 1.365 22.719 1 89.88 93 TYR A C 1
ATOM 705 O O . TYR A 1 93 ? -2.164 1.609 23.234 1 89.88 93 TYR A O 1
ATOM 713 N N . ASP A 1 94 ? -0.718 0.23 22.219 1 90.94 94 ASP A N 1
ATOM 714 C CA . ASP A 1 94 ? -1.771 -0.697 21.812 1 90.94 94 ASP A CA 1
ATOM 715 C C . ASP A 1 94 ? -2.371 -1.408 23.031 1 90.94 94 ASP A C 1
ATOM 717 O O . ASP A 1 94 ? -3.367 -2.123 22.906 1 90.94 94 ASP A O 1
ATOM 721 N N . ASN A 1 95 ? -1.863 -1.14 24.234 1 96.12 95 ASN A N 1
ATOM 722 C CA . ASN A 1 95 ? -2.498 -1.656 25.453 1 96.12 95 ASN A CA 1
ATOM 723 C C . ASN A 1 95 ? -3.715 -0.823 25.844 1 96.12 95 ASN A C 1
ATOM 725 O O . ASN A 1 95 ? -4.535 -1.26 26.641 1 96.12 95 ASN A O 1
ATOM 729 N N . LEU A 1 96 ? -3.84 0.318 25.266 1 97.69 96 LEU A N 1
ATOM 730 C CA . LEU A 1 96 ? -4.98 1.19 25.516 1 97.69 96 LEU A CA 1
ATOM 731 C C . LEU A 1 96 ? -6.156 0.828 24.609 1 97.69 96 LEU A C 1
ATOM 733 O O . LEU A 1 96 ? -5.969 0.183 23.578 1 97.69 96 LEU A O 1
ATOM 737 N N . THR A 1 97 ? -7.324 1.212 25.078 1 98.5 97 THR A N 1
ATOM 738 C CA . THR A 1 97 ? -8.469 1.183 24.172 1 98.5 97 THR A CA 1
ATOM 739 C C . THR A 1 97 ? -8.414 2.357 23.203 1 98.5 97 THR A C 1
ATOM 741 O O . THR A 1 97 ? -7.691 3.328 23.422 1 98.5 97 THR A O 1
ATOM 744 N N . ALA A 1 98 ? -9.195 2.248 22.125 1 98.5 98 ALA A N 1
ATOM 745 C CA . ALA A 1 98 ? -9.297 3.385 21.219 1 98.5 98 ALA A CA 1
ATOM 746 C C . ALA A 1 98 ? -9.789 4.629 21.938 1 98.5 98 ALA A C 1
ATOM 748 O O . ALA A 1 98 ? -9.273 5.73 21.734 1 98.5 98 ALA A O 1
ATOM 749 N N . ARG A 1 99 ? -10.766 4.445 22.844 1 98.75 99 ARG A N 1
ATOM 750 C CA . ARG A 1 99 ? -11.273 5.559 23.625 1 98.75 99 ARG A CA 1
ATOM 751 C C . ARG A 1 99 ? -10.156 6.234 24.406 1 98.75 99 ARG A C 1
ATOM 753 O O . ARG A 1 99 ? -9.992 7.453 24.328 1 98.75 99 ARG A O 1
ATOM 760 N N . GLU A 1 100 ? -9.406 5.422 25.141 1 98.62 100 GLU A N 1
ATOM 761 C CA . GLU A 1 100 ? -8.328 5.965 25.969 1 98.62 100 GLU A CA 1
ATOM 762 C C . GLU A 1 100 ? -7.285 6.68 25.109 1 98.62 100 GLU A C 1
ATOM 764 O O . GLU A 1 100 ? -6.859 7.789 25.438 1 98.62 100 GLU A O 1
ATOM 769 N N . TYR A 1 101 ? -6.883 6.094 24.031 1 98.38 101 TYR A N 1
ATOM 770 C CA . TYR A 1 101 ? -5.855 6.656 23.156 1 98.38 101 TYR A CA 1
ATOM 771 C C . TYR A 1 101 ? -6.328 7.957 22.516 1 98.38 101 TYR A C 1
ATOM 773 O O . TYR A 1 101 ? -5.629 8.969 22.578 1 98.38 101 TYR A O 1
ATOM 781 N N . LEU A 1 102 ? -7.531 7.957 21.953 1 98.44 102 LEU A N 1
ATOM 782 C CA . LEU A 1 102 ? -8.023 9.102 21.188 1 98.44 102 LEU A CA 1
ATOM 783 C C . LEU A 1 102 ? -8.359 10.266 22.125 1 98.44 102 LEU A C 1
ATOM 785 O O . LEU A 1 102 ? -8.117 11.422 21.781 1 98.44 102 LEU A O 1
ATOM 789 N N . THR A 1 103 ? -8.93 9.961 23.312 1 98.5 103 THR A N 1
ATOM 790 C CA . THR A 1 103 ? -9.219 11.047 24.25 1 98.5 103 THR A CA 1
ATOM 791 C C . 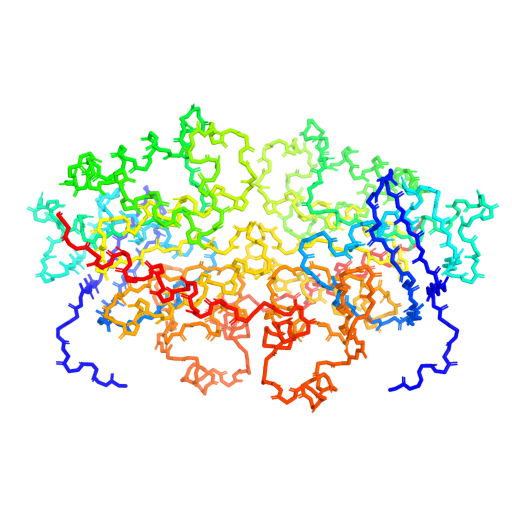THR A 1 103 ? -7.926 11.633 24.797 1 98.5 103 THR A C 1
ATOM 793 O O . THR A 1 103 ? -7.828 12.844 25.016 1 98.5 103 THR A O 1
ATOM 796 N N . PHE A 1 104 ? -6.965 10.758 25.031 1 97.81 104 PHE A N 1
ATOM 797 C CA . PHE A 1 104 ? -5.652 11.227 25.469 1 97.81 104 PHE A CA 1
ATOM 798 C C . PHE A 1 104 ? -5.059 12.188 24.453 1 97.81 104 PHE A C 1
ATOM 800 O O . PHE A 1 104 ? -4.629 13.289 24.797 1 97.81 104 PHE A O 1
ATOM 807 N N . ILE A 1 105 ? -5.055 11.82 23.172 1 96.88 105 ILE A N 1
ATOM 808 C CA . ILE A 1 105 ? -4.523 12.648 22.094 1 96.88 105 ILE A CA 1
ATOM 809 C C . ILE A 1 105 ? -5.32 13.945 22.016 1 96.88 105 ILE A C 1
ATOM 811 O O . ILE A 1 105 ? -4.742 15.031 21.906 1 96.88 105 ILE A O 1
ATOM 815 N N . GLY A 1 106 ? -6.645 13.836 22.016 1 97.44 106 GLY A N 1
ATOM 816 C CA . GLY A 1 106 ? -7.477 15.031 21.984 1 97.44 106 GLY A CA 1
ATOM 817 C C . GLY A 1 106 ? -7.133 16.031 23.078 1 97.44 106 GLY A C 1
ATOM 818 O O . GLY A 1 106 ? -7.023 17.219 22.812 1 97.44 106 GLY A O 1
ATOM 819 N N . GLU A 1 107 ? -6.91 15.492 24.266 1 97.62 107 GLU A N 1
ATOM 820 C CA . GLU A 1 107 ? -6.586 16.359 25.391 1 97.62 107 GLU A CA 1
ATOM 821 C C . GLU A 1 107 ? -5.223 17.016 25.219 1 97.62 107 GLU A C 1
ATOM 823 O O . GLU A 1 107 ? -5.031 18.172 25.594 1 97.62 107 GLU A O 1
ATOM 828 N N . LEU A 1 108 ? -4.309 16.312 24.672 1 95.62 108 LEU A N 1
ATOM 829 C CA . LEU A 1 108 ? -2.986 16.859 24.406 1 95.62 108 LEU A CA 1
ATOM 830 C C . LEU A 1 108 ? -3.078 18.062 23.484 1 95.62 108 LEU A C 1
ATOM 832 O O . LEU A 1 108 ? -2.258 18.984 23.562 1 95.62 108 LEU A O 1
ATOM 836 N N . TYR A 1 109 ? -4.09 18.062 22.641 1 96.12 109 TYR A N 1
ATOM 837 C CA . TYR A 1 109 ? -4.258 19.156 21.703 1 96.12 109 TYR A CA 1
ATOM 838 C C . TYR A 1 109 ? -5.27 20.172 22.203 1 96.12 109 TYR A C 1
ATOM 840 O O . TYR A 1 109 ? -5.719 21.047 21.469 1 96.12 109 TYR A O 1
ATOM 848 N N . GLY A 1 110 ? -5.777 20.031 23.406 1 94.5 110 GLY A N 1
ATOM 849 C CA . GLY A 1 110 ? -6.527 21.078 24.078 1 94.5 110 GLY A CA 1
ATOM 850 C C . GLY A 1 110 ? -8.023 20.812 24.109 1 94.5 110 GLY A C 1
ATOM 851 O O . GLY A 1 110 ? -8.797 21.656 24.562 1 94.5 110 GLY A O 1
ATOM 852 N N . LEU A 1 111 ? -8.422 19.703 23.656 1 96.56 111 LEU A N 1
ATOM 853 C CA . LEU A 1 111 ? -9.836 19.375 23.734 1 96.56 111 LEU A CA 1
ATOM 854 C C . LEU A 1 111 ? -10.219 18.922 25.141 1 96.56 111 LEU A C 1
ATOM 856 O O . LEU A 1 111 ? -9.43 18.281 25.828 1 96.56 111 LEU A O 1
ATOM 860 N N . ALA A 1 112 ? -11.461 19.312 25.562 1 97.31 112 ALA A N 1
ATOM 861 C CA . ALA A 1 112 ? -12.008 18.703 26.781 1 97.31 112 ALA A CA 1
ATOM 862 C C . ALA A 1 112 ? -12.297 17.219 26.578 1 97.31 112 ALA A C 1
ATOM 864 O O . ALA A 1 112 ? -12.633 16.797 25.469 1 97.31 112 ALA A O 1
ATOM 865 N N . TYR A 1 113 ? -12.18 16.469 27.625 1 97.69 113 TYR A N 1
ATOM 866 C CA . TYR A 1 113 ? -12.367 15.023 27.547 1 97.69 113 TYR A CA 1
ATOM 867 C C . TYR A 1 113 ? -13.695 14.672 26.891 1 97.69 113 TYR A C 1
ATOM 869 O O . TYR A 1 113 ? -13.742 13.852 25.984 1 97.69 113 TYR A O 1
ATOM 877 N N . GLU A 1 114 ? -14.766 15.312 27.281 1 97.75 114 GLU A N 1
ATOM 878 C CA . GLU A 1 114 ? -16.094 14.992 26.797 1 97.75 114 GLU A CA 1
ATOM 879 C C . GLU A 1 114 ? -16.219 15.258 25.297 1 97.75 114 GLU A C 1
ATOM 881 O O . GLU A 1 114 ? -16.797 14.461 24.562 1 97.75 114 GLU A O 1
ATOM 886 N N . SER A 1 115 ? -15.648 16.375 24.891 1 97.38 115 SER A N 1
ATOM 887 C CA . SER A 1 115 ? -15.664 16.719 23.469 1 97.38 115 SER A CA 1
ATOM 888 C C . SER A 1 115 ? -14.836 15.742 22.641 1 97.38 115 SER A C 1
ATOM 890 O O . SER A 1 115 ? -15.258 15.312 21.578 1 97.38 115 SER A O 1
ATOM 892 N N . ALA A 1 116 ? -13.656 15.43 23.203 1 98.06 116 ALA A N 1
ATOM 893 C CA . ALA A 1 116 ? -12.781 14.477 22.531 1 98.06 116 ALA A CA 1
ATOM 894 C C . ALA A 1 116 ? -13.445 13.109 22.406 1 98.06 116 ALA A C 1
ATOM 896 O O . ALA A 1 116 ? -13.398 12.477 21.344 1 98.06 116 ALA A O 1
ATOM 897 N N . ASP A 1 117 ? -14.078 12.656 23.469 1 98.5 117 ASP A N 1
ATOM 898 C CA . ASP A 1 117 ? -14.734 11.352 23.516 1 98.5 117 ASP A CA 1
ATOM 899 C C . ASP A 1 117 ? -15.891 11.289 22.516 1 98.5 117 ASP A C 1
ATOM 901 O O . ASP A 1 117 ? -16 10.328 21.75 1 98.5 117 ASP A O 1
ATOM 905 N N . GLU A 1 118 ? -16.719 12.273 22.531 1 98.25 118 GLU A N 1
ATOM 906 C CA . GLU A 1 118 ? -17.875 12.305 21.625 1 98.25 118 GLU A CA 1
ATOM 907 C C . GLU A 1 118 ? -17.422 12.344 20.172 1 98.25 118 GLU A C 1
ATOM 909 O O . GLU A 1 118 ? -17.922 11.57 19.344 1 98.25 118 GLU A O 1
ATOM 914 N N . LYS A 1 119 ? -16.531 13.219 19.891 1 98.19 119 LYS A N 1
ATOM 915 C CA . LYS A 1 119 ? -16.031 13.367 18.531 1 98.19 119 LYS A CA 1
ATOM 916 C C . LYS A 1 119 ? -15.344 12.086 18.047 1 98.19 119 LYS A C 1
ATOM 918 O O . LYS A 1 119 ? -15.586 11.633 16.938 1 98.19 119 LYS A O 1
ATOM 923 N N . ALA A 1 120 ? -14.508 11.531 18.891 1 98.69 120 ALA A N 1
ATOM 924 C CA . ALA A 1 120 ? -13.805 10.297 18.562 1 98.69 120 ALA A CA 1
ATOM 925 C C . ALA A 1 120 ? -14.781 9.156 18.297 1 98.69 120 ALA A C 1
ATOM 927 O O . ALA A 1 120 ? -14.609 8.398 17.328 1 98.69 120 ALA A O 1
ATOM 928 N N . ARG A 1 121 ? -15.766 9.047 19.094 1 98.62 121 ARG A N 1
ATOM 929 C CA . ARG A 1 121 ? -16.766 8 18.922 1 98.62 121 ARG A CA 1
ATOM 930 C C . ARG A 1 121 ? -17.484 8.141 17.578 1 98.62 121 ARG A C 1
ATOM 932 O O . ARG A 1 121 ? -17.688 7.152 16.875 1 98.62 121 ARG A O 1
ATOM 939 N N . LYS A 1 122 ? -17.859 9.336 17.219 1 98.62 122 LYS A N 1
ATOM 940 C CA . LYS A 1 122 ? -18.531 9.594 15.953 1 98.62 122 LYS A CA 1
ATOM 941 C C . LYS A 1 122 ? -17.625 9.234 14.773 1 98.62 122 LYS A C 1
ATOM 943 O O . LYS A 1 122 ? -18.078 8.641 13.797 1 98.62 122 LYS A O 1
ATOM 948 N N . LEU A 1 123 ? -16.359 9.617 14.898 1 98.75 123 LEU A N 1
ATOM 949 C CA . LEU A 1 123 ? -15.406 9.336 13.828 1 98.75 123 LEU A CA 1
ATOM 950 C C . LEU A 1 123 ? -15.172 7.832 13.703 1 98.75 123 LEU A C 1
ATOM 952 O O . LEU A 1 123 ? -15.102 7.301 12.586 1 98.75 123 LEU A O 1
ATOM 956 N N . MET A 1 124 ? -15.062 7.18 14.883 1 98.75 124 MET A N 1
ATOM 957 C CA . MET A 1 124 ? -14.953 5.723 14.875 1 98.75 124 MET A CA 1
ATOM 958 C C . MET A 1 124 ? -16.156 5.082 14.203 1 98.75 124 MET A C 1
ATOM 960 O O . MET A 1 124 ? -16.016 4.129 13.438 1 98.75 124 MET A O 1
ATOM 964 N N . LYS A 1 125 ? -17.297 5.594 14.461 1 98.44 125 LYS A N 1
ATOM 965 C CA . LYS A 1 125 ? -18.531 5.09 13.859 1 98.44 125 LYS A CA 1
ATOM 966 C C . LYS A 1 125 ? -18.5 5.254 12.344 1 98.44 125 LYS A C 1
ATOM 968 O O . LYS A 1 125 ? -18.906 4.348 11.609 1 98.44 125 LYS A O 1
ATOM 973 N N . SER A 1 126 ? -18.016 6.367 11.867 1 97.56 126 SER A N 1
ATOM 974 C CA . SER A 1 126 ? -17.922 6.613 10.43 1 97.56 126 SER A CA 1
ATOM 975 C C . SER A 1 126 ? -17.062 5.559 9.742 1 97.56 126 SER A C 1
ATOM 977 O O . SER A 1 126 ? -17.328 5.18 8.602 1 97.56 126 SER A O 1
ATOM 979 N N . PHE A 1 127 ? -16.062 5.059 10.492 1 97.31 127 PHE A N 1
ATOM 980 C CA . PHE A 1 127 ? -15.164 4.043 9.938 1 97.31 127 PHE A CA 1
ATOM 981 C C . PHE A 1 127 ? -15.68 2.643 10.25 1 97.31 127 PHE A C 1
ATOM 983 O O . PHE A 1 127 ? -15.008 1.65 9.977 1 97.31 127 PHE A O 1
ATOM 990 N N . GLY A 1 128 ? -16.859 2.533 10.906 1 96.5 128 GLY A N 1
ATOM 991 C CA . GLY A 1 128 ? -17.438 1.243 11.25 1 96.5 128 GLY A CA 1
ATOM 992 C C . GLY A 1 128 ? -16.766 0.588 12.438 1 96.5 128 GLY A C 1
ATOM 993 O O . GLY A 1 128 ? -16.75 -0.64 12.555 1 96.5 128 GLY A O 1
ATOM 994 N N . LEU A 1 129 ? -16.188 1.42 13.375 1 98.12 129 LEU A N 1
ATOM 995 C CA . LEU A 1 129 ? -15.406 0.873 14.477 1 98.12 129 LEU A CA 1
ATOM 996 C C . LEU A 1 129 ? -16.047 1.214 15.82 1 98.12 129 LEU A C 1
ATOM 998 O O . LEU A 1 129 ? -15.398 1.13 16.859 1 98.12 129 LEU A O 1
ATOM 1002 N N . GLU A 1 130 ? -17.266 1.622 15.812 1 97.94 130 GLU A N 1
ATOM 1003 C CA . GLU A 1 130 ? -17.938 2.047 17.047 1 97.94 130 GLU A CA 1
ATOM 1004 C C . GLU A 1 130 ? -17.969 0.916 18.062 1 97.94 130 GLU A C 1
ATOM 1006 O O . GLU A 1 130 ? -17.766 1.144 19.25 1 97.94 130 GLU A O 1
ATOM 1011 N N . GLU A 1 131 ? -18.188 -0.311 17.641 1 98.06 131 GLU A N 1
ATOM 1012 C CA . GLU A 1 131 ? -18.391 -1.455 18.516 1 98.06 131 GLU A CA 1
ATOM 1013 C C . GLU A 1 131 ? -17.094 -1.837 19.234 1 98.06 131 GLU A C 1
ATOM 1015 O O . GLU A 1 131 ? -17.125 -2.508 20.266 1 98.06 131 GLU A O 1
ATOM 1020 N N . VAL A 1 132 ? -15.977 -1.404 18.672 1 98.25 132 VAL A N 1
ATOM 1021 C CA . VAL A 1 132 ? -14.703 -1.796 19.266 1 98.25 132 VAL A CA 1
ATOM 1022 C C . VAL A 1 132 ? -14.039 -0.582 19.922 1 98.25 132 VAL A C 1
ATOM 1024 O O . VAL A 1 132 ? -12.859 -0.624 20.266 1 98.25 132 VAL A O 1
ATOM 1027 N N . TYR A 1 133 ? -14.773 0.455 20.125 1 98.62 133 TYR A N 1
ATOM 1028 C CA . TYR A 1 133 ? -14.266 1.702 20.688 1 98.62 133 TYR A CA 1
ATOM 1029 C C . TYR A 1 133 ? -13.695 1.479 22.078 1 98.62 133 TYR A C 1
ATOM 1031 O O . TYR A 1 133 ? -12.727 2.139 22.469 1 98.62 133 TYR A O 1
ATOM 1039 N N . ASP A 1 134 ? -14.203 0.483 22.812 1 98.56 134 ASP A N 1
ATOM 1040 C CA . ASP A 1 134 ? -13.797 0.25 24.188 1 98.56 134 ASP A CA 1
ATOM 1041 C C . ASP A 1 134 ? -12.961 -1.023 24.312 1 98.56 134 ASP A C 1
ATOM 1043 O O . ASP A 1 134 ? -12.773 -1.549 25.406 1 98.56 134 ASP A O 1
ATOM 1047 N N . THR A 1 135 ? -12.508 -1.49 23.203 1 98.12 135 THR A N 1
ATOM 1048 C CA . THR A 1 135 ? -11.633 -2.658 23.203 1 98.12 135 THR A CA 1
ATOM 1049 C C . THR A 1 135 ? -10.172 -2.242 23.031 1 98.12 135 THR A C 1
ATOM 1051 O O . THR A 1 135 ? -9.891 -1.203 22.422 1 98.12 135 THR A O 1
ATOM 1054 N N . ARG A 1 136 ? -9.32 -3.049 23.562 1 98.19 136 ARG A N 1
ATOM 1055 C CA . ARG A 1 136 ? -7.895 -2.74 23.453 1 98.19 136 ARG A CA 1
ATOM 1056 C C . ARG A 1 136 ? -7.422 -2.797 22.016 1 98.19 136 ARG A C 1
ATOM 1058 O O . ARG A 1 136 ? -7.82 -3.688 21.25 1 98.19 136 ARG A O 1
ATOM 1065 N N . ILE A 1 137 ? -6.516 -1.906 21.656 1 97.88 137 ILE A N 1
ATOM 1066 C CA . ILE A 1 137 ? -6.043 -1.755 20.281 1 97.88 137 ILE A CA 1
ATOM 1067 C C . ILE A 1 137 ? -5.18 -2.955 19.891 1 97.88 137 ILE A C 1
ATOM 1069 O O . ILE A 1 137 ? -5.02 -3.262 18.719 1 97.88 137 ILE A O 1
ATOM 1073 N N . THR A 1 138 ? -4.672 -3.662 20.844 1 97.06 138 THR A N 1
ATOM 1074 C CA . THR A 1 138 ? -3.881 -4.859 20.594 1 97.06 138 THR A CA 1
ATOM 1075 C C . THR A 1 138 ? -4.676 -5.867 19.75 1 97.06 138 THR A C 1
ATOM 1077 O O . THR A 1 138 ? -4.094 -6.648 19 1 97.06 138 THR A O 1
ATOM 1080 N N . SER A 1 139 ? -5.965 -5.809 19.906 1 96.88 139 SER A N 1
ATOM 1081 C CA . SER A 1 139 ? -6.816 -6.766 19.219 1 96.88 139 SER A CA 1
ATOM 1082 C C . SER A 1 139 ? -7.184 -6.27 17.812 1 96.88 139 SER A C 1
ATOM 1084 O O . SER A 1 139 ? -7.836 -6.98 17.047 1 96.88 139 SER A O 1
ATOM 1086 N N . TYR A 1 140 ? -6.805 -5.055 17.469 1 97.12 140 TYR A N 1
ATOM 1087 C CA . TYR A 1 140 ? -7.16 -4.453 16.188 1 97.12 140 TYR A CA 1
ATOM 1088 C C . TYR A 1 140 ? -6.32 -5.035 15.055 1 97.12 140 TYR A C 1
ATOM 1090 O O . TYR A 1 140 ? -5.148 -5.359 15.242 1 97.12 140 TYR A O 1
ATOM 1098 N N . SER A 1 141 ? -6.945 -5.195 13.938 1 94.62 141 SER A N 1
ATOM 1099 C CA . SER A 1 141 ? -6.188 -5.461 12.719 1 94.62 141 SER A CA 1
ATOM 1100 C C . SER A 1 141 ? -5.332 -4.262 12.328 1 94.62 141 SER A C 1
ATOM 1102 O O . SER A 1 141 ? -5.473 -3.18 12.898 1 94.62 141 SER A O 1
ATOM 1104 N N . LYS A 1 142 ? -4.469 -4.426 11.375 1 92.56 142 LYS A N 1
ATOM 1105 C CA . LYS A 1 142 ? -3.629 -3.35 10.867 1 92.56 142 LYS A CA 1
ATOM 1106 C C . LYS A 1 142 ? -4.477 -2.211 10.305 1 92.56 142 LYS A C 1
ATOM 1108 O O . LYS A 1 142 ? -4.18 -1.037 10.531 1 92.56 142 LYS A O 1
ATOM 1113 N N . GLY A 1 143 ? -5.488 -2.582 9.586 1 96 143 GLY A N 1
ATOM 1114 C CA . GLY A 1 143 ? -6.371 -1.584 9.008 1 96 143 GLY A CA 1
ATOM 1115 C C . GLY A 1 143 ? -7.133 -0.786 10.047 1 96 143 GLY A C 1
ATOM 1116 O O . GLY A 1 143 ? -7.332 0.421 9.891 1 96 143 GLY A O 1
ATOM 1117 N N . MET A 1 144 ? -7.562 -1.456 11.078 1 97.06 144 MET A N 1
ATOM 1118 C CA . MET A 1 144 ? -8.266 -0.78 12.172 1 97.06 144 MET A CA 1
ATOM 1119 C C . MET A 1 144 ? -7.34 0.205 12.883 1 97.06 144 MET A C 1
ATOM 1121 O O . MET A 1 144 ? -7.738 1.335 13.172 1 97.06 144 MET A O 1
ATOM 1125 N N . LYS A 1 145 ? -6.133 -0.223 13.125 1 97.56 145 LYS A N 1
ATOM 1126 C CA . LYS A 1 145 ? -5.152 0.651 13.766 1 97.56 145 LYS A CA 1
ATOM 1127 C C . LYS A 1 145 ? -4.879 1.887 12.914 1 97.56 145 LYS A C 1
ATOM 1129 O O . LYS A 1 145 ? -4.781 2.998 13.438 1 97.56 145 LYS A O 1
ATOM 1134 N N . GLN A 1 146 ? -4.746 1.662 11.617 1 97.5 146 GLN A N 1
ATOM 1135 C CA . GLN A 1 146 ? -4.512 2.771 10.695 1 97.5 146 GLN A CA 1
ATOM 1136 C C . GLN A 1 146 ? -5.656 3.779 10.742 1 97.5 146 GLN A C 1
ATOM 1138 O O . GLN A 1 146 ? -5.426 4.988 10.703 1 97.5 146 GLN A O 1
ATOM 1143 N N . LYS A 1 147 ? -6.867 3.297 10.797 1 98.25 147 LYS A N 1
ATOM 1144 C CA . LYS A 1 147 ? -8.031 4.172 10.898 1 98.25 147 LYS A CA 1
ATOM 1145 C C . LYS A 1 147 ? -7.988 5 12.18 1 98.25 147 LYS A C 1
ATOM 1147 O O . LYS A 1 147 ? -8.289 6.195 12.164 1 98.25 147 LYS A O 1
ATOM 1152 N N . VAL A 1 148 ? -7.59 4.387 13.273 1 98.31 148 VAL A N 1
ATOM 1153 C CA . VAL A 1 148 ? -7.473 5.086 14.555 1 98.31 148 VAL A CA 1
ATOM 1154 C C . VAL A 1 148 ? -6.418 6.184 14.445 1 98.31 148 VAL A C 1
ATOM 1156 O O . VAL A 1 148 ? -6.617 7.297 14.938 1 98.31 148 VAL A O 1
ATOM 1159 N N . LEU A 1 149 ? -5.316 5.875 13.773 1 98.19 149 LEU A N 1
ATOM 1160 C CA . LEU A 1 149 ? -4.254 6.855 13.594 1 98.19 149 LEU A CA 1
ATOM 1161 C C . LEU A 1 149 ? -4.742 8.047 12.773 1 98.19 149 LEU A C 1
ATOM 1163 O O . LEU A 1 149 ? -4.43 9.195 13.086 1 98.19 149 LEU A O 1
ATOM 1167 N N . ILE A 1 150 ? -5.488 7.754 11.75 1 98.62 150 ILE A N 1
ATOM 1168 C CA . ILE A 1 150 ? -6.043 8.812 10.914 1 98.62 150 ILE A CA 1
ATOM 1169 C C . ILE A 1 150 ? -6.98 9.688 11.742 1 98.62 150 ILE A C 1
ATOM 1171 O O . ILE A 1 150 ? -6.895 10.914 11.703 1 98.62 150 ILE A O 1
ATOM 1175 N N . ILE A 1 151 ? -7.832 9.047 12.531 1 98.62 151 ILE A N 1
ATOM 1176 C CA . ILE A 1 151 ? -8.742 9.781 13.406 1 98.62 151 ILE A CA 1
ATOM 1177 C C . ILE A 1 151 ? -7.941 10.664 14.359 1 98.62 151 ILE A C 1
ATOM 1179 O O . ILE A 1 151 ? -8.242 11.844 14.523 1 98.62 151 ILE A O 1
ATOM 1183 N N . SER A 1 152 ? -6.93 10.102 14.953 1 98.12 152 SER A N 1
ATOM 1184 C CA . SER A 1 152 ? -6.141 10.828 15.938 1 98.12 152 SER A CA 1
ATOM 1185 C C . SER A 1 152 ? -5.492 12.07 15.328 1 98.12 152 SER A C 1
ATOM 1187 O O . SER A 1 152 ? -5.316 13.086 16 1 98.12 152 SER A O 1
ATOM 1189 N N . SER A 1 153 ? -5.133 11.992 14.055 1 98.12 153 SER A N 1
ATOM 1190 C CA . SER A 1 153 ? -4.453 13.102 13.391 1 98.12 153 SER A CA 1
ATOM 1191 C C . SER A 1 153 ? -5.43 14.227 13.055 1 98.12 153 SER A C 1
ATOM 1193 O O . SER A 1 153 ? -5.012 15.336 12.727 1 98.12 153 SER A O 1
ATOM 1195 N N . LEU A 1 154 ? -6.758 13.961 13.211 1 98.56 154 LEU A N 1
ATOM 1196 C CA . LEU A 1 154 ? -7.75 14.914 12.727 1 98.56 154 LEU A CA 1
ATOM 1197 C C . LEU A 1 154 ? -8.633 15.406 13.867 1 98.56 154 LEU A C 1
ATOM 1199 O O . LEU A 1 154 ? -9.414 16.344 13.688 1 98.56 154 LEU A O 1
ATOM 1203 N N . LEU A 1 155 ? -8.516 14.828 15 1 97.81 155 LEU A N 1
ATOM 1204 C CA . LEU A 1 155 ? -9.398 15.094 16.141 1 97.81 155 LEU A CA 1
ATOM 1205 C C . LEU A 1 155 ? -9.438 16.578 16.453 1 97.81 155 LEU A C 1
ATOM 1207 O O . LEU A 1 155 ? -10.5 17.125 16.781 1 97.81 155 LEU A O 1
ATOM 1211 N N . HIS A 1 156 ? -8.312 17.203 16.406 1 97.5 156 HIS A N 1
ATOM 1212 C CA . HIS A 1 156 ? -8.195 18.594 16.828 1 97.5 156 HIS A CA 1
ATOM 1213 C C . HIS A 1 156 ? -8.398 19.547 15.656 1 97.5 156 HIS A C 1
ATOM 1215 O O . HIS A 1 156 ? -8.133 20.75 15.766 1 97.5 156 HIS A O 1
ATOM 1221 N N . ASN A 1 157 ? -8.781 19.031 14.5 1 97.88 157 ASN A N 1
ATOM 1222 C CA . ASN A 1 157 ? -9.133 19.812 13.32 1 97.88 157 ASN A CA 1
ATOM 1223 C C . ASN A 1 157 ? -7.973 20.672 12.844 1 97.88 157 ASN A C 1
ATOM 1225 O O . ASN A 1 157 ? -8.094 21.891 12.734 1 97.88 157 ASN A O 1
ATOM 1229 N N . PRO A 1 158 ? -6.867 20.062 12.43 1 98.25 158 PRO A N 1
ATOM 1230 C CA . PRO A 1 158 ? -5.664 20.797 12.023 1 98.25 158 PRO A CA 1
ATOM 1231 C C . PRO A 1 158 ? -5.82 21.469 10.664 1 98.25 158 PRO A C 1
ATOM 1233 O O . PRO A 1 158 ? -6.688 21.094 9.875 1 98.25 158 PRO A O 1
ATOM 1236 N N . ASP A 1 159 ? -4.957 22.438 10.391 1 98.06 159 ASP A N 1
ATOM 1237 C CA . ASP A 1 159 ? -4.902 23.141 9.109 1 98.06 159 ASP A CA 1
ATOM 1238 C C . ASP A 1 159 ? -3.973 22.422 8.133 1 98.06 159 ASP A C 1
ATOM 1240 O O . ASP A 1 159 ? -4.16 22.5 6.918 1 98.06 159 ASP A O 1
ATOM 1244 N N . ILE A 1 160 ? -2.992 21.781 8.688 1 98.5 160 ILE A N 1
ATOM 1245 C CA . ILE A 1 160 ? -1.97 21.094 7.906 1 98.5 160 ILE A CA 1
ATOM 1246 C C . ILE A 1 160 ? -1.897 19.641 8.336 1 98.5 160 ILE A C 1
ATOM 1248 O O . ILE A 1 160 ? -1.938 19.328 9.531 1 98.5 160 ILE A O 1
ATOM 1252 N N . LEU A 1 161 ? -1.871 18.734 7.406 1 98.62 161 LEU A N 1
ATOM 1253 C CA . LEU A 1 161 ? -1.758 17.297 7.664 1 98.62 161 LEU A CA 1
ATOM 1254 C C . LEU A 1 161 ? -0.526 16.719 6.98 1 98.62 161 LEU A C 1
ATOM 1256 O O . LEU A 1 161 ? -0.301 16.953 5.793 1 98.62 161 LEU A O 1
ATOM 1260 N N . PHE A 1 162 ? 0.329 16.078 7.727 1 98.56 162 PHE A N 1
ATOM 1261 C CA . PHE A 1 162 ? 1.404 15.25 7.188 1 98.56 162 PHE A CA 1
ATOM 1262 C C . PHE A 1 162 ? 1.054 13.773 7.281 1 98.56 162 PHE A C 1
ATOM 1264 O O . PHE A 1 162 ? 0.956 13.219 8.383 1 98.56 162 PHE A O 1
ATOM 1271 N N . LEU A 1 163 ? 0.86 13.109 6.148 1 98.38 163 LEU A N 1
ATOM 1272 C CA . LEU A 1 163 ? 0.449 11.711 6.102 1 98.38 163 LEU A CA 1
ATOM 1273 C C . LEU A 1 163 ? 1.49 10.859 5.379 1 98.38 163 LEU A C 1
ATOM 1275 O O . LEU A 1 163 ? 1.714 11.031 4.18 1 98.38 163 LEU A O 1
ATOM 1279 N N . ASP A 1 164 ? 2.092 10.062 6.094 1 97.12 164 ASP A N 1
ATOM 1280 C CA . ASP A 1 164 ? 3.074 9.148 5.527 1 97.12 164 ASP A CA 1
ATOM 1281 C C . ASP A 1 164 ? 2.486 7.746 5.359 1 97.12 164 ASP A C 1
ATOM 1283 O O . ASP A 1 164 ? 2.354 7 6.332 1 97.12 164 ASP A O 1
ATOM 1287 N N . GLU A 1 165 ? 2.109 7.371 4.117 1 96.12 165 GLU A N 1
ATOM 1288 C CA . GLU A 1 165 ? 1.514 6.09 3.75 1 96.12 165 GLU A CA 1
ATOM 1289 C C . GLU A 1 165 ? 0.195 5.863 4.484 1 96.12 165 GLU A C 1
ATOM 1291 O O . GLU A 1 165 ? 0.007 4.832 5.129 1 96.12 165 GLU A O 1
ATOM 1296 N N . PRO A 1 166 ? -0.714 6.785 4.344 1 97.25 166 PRO A N 1
ATOM 1297 C CA . PRO A 1 166 ? -1.941 6.699 5.141 1 97.25 166 PRO A CA 1
ATOM 1298 C C . PRO A 1 166 ? -2.85 5.551 4.699 1 97.25 166 PRO A C 1
ATOM 1300 O O . PRO A 1 166 ? -3.74 5.145 5.449 1 97.25 166 PRO A O 1
ATOM 1303 N N . LEU A 1 167 ? -2.652 5.031 3.512 1 96.94 167 LEU A N 1
ATOM 1304 C CA . LEU A 1 167 ? -3.568 4.02 2.996 1 96.94 167 LEU A CA 1
ATOM 1305 C C . LEU A 1 167 ? -3.064 2.615 3.32 1 96.94 167 LEU A C 1
ATOM 1307 O O . LEU A 1 167 ? -3.756 1.629 3.059 1 96.94 167 LEU A O 1
ATOM 1311 N N . SER A 1 168 ? -1.911 2.555 3.912 1 93.56 168 SER A N 1
ATOM 1312 C CA . SER A 1 168 ? -1.289 1.264 4.191 1 93.56 168 SER A CA 1
ATOM 1313 C C . SER A 1 168 ? -2.143 0.433 5.145 1 93.56 168 SER A C 1
ATOM 1315 O O . SER A 1 168 ? -2.621 0.941 6.16 1 93.56 168 SER A O 1
ATOM 1317 N N . GLY A 1 169 ? -2.375 -0.787 4.773 1 92.5 169 GLY A N 1
ATOM 1318 C CA . GLY A 1 169 ? -3.064 -1.72 5.648 1 92.5 169 GLY A CA 1
ATOM 1319 C C . GLY A 1 169 ? -4.574 -1.654 5.523 1 92.5 169 GLY A C 1
ATOM 1320 O O . GLY A 1 169 ? -5.285 -2.521 6.035 1 92.5 169 GLY A O 1
ATOM 1321 N N . LEU A 1 170 ? -5.117 -0.698 4.801 1 96.38 170 LEU A N 1
ATOM 1322 C CA . LEU A 1 170 ? -6.559 -0.528 4.676 1 96.38 170 LEU A CA 1
ATOM 1323 C C . LEU A 1 170 ? -7.129 -1.479 3.629 1 96.38 170 LEU A C 1
ATOM 1325 O O . LEU A 1 170 ? -6.445 -1.823 2.66 1 96.38 170 LEU A O 1
ATOM 1329 N N . ASP A 1 171 ? -8.352 -1.88 3.879 1 94.94 171 ASP A N 1
ATOM 1330 C CA . ASP A 1 171 ? -9.055 -2.641 2.852 1 94.94 171 ASP A CA 1
ATOM 1331 C C . ASP A 1 171 ? -9.555 -1.725 1.737 1 94.94 171 ASP A C 1
ATOM 1333 O O . ASP A 1 171 ? -9.414 -0.502 1.821 1 94.94 171 ASP A O 1
ATOM 1337 N N . ALA A 1 172 ? -10.141 -2.295 0.747 1 94.5 172 ALA A N 1
ATOM 1338 C CA . ALA A 1 172 ? -10.508 -1.572 -0.469 1 94.5 172 ALA A CA 1
ATOM 1339 C C . ALA A 1 172 ? -11.523 -0.474 -0.168 1 94.5 172 ALA A C 1
ATOM 1341 O O . ALA A 1 172 ? -11.367 0.664 -0.616 1 94.5 172 ALA A O 1
ATOM 1342 N N . ASN A 1 173 ? -12.547 -0.787 0.573 1 94.94 173 ASN A N 1
ATOM 1343 C CA . ASN A 1 173 ? -13.586 0.187 0.905 1 94.94 173 ASN A CA 1
ATOM 1344 C C . ASN A 1 173 ? -13.016 1.354 1.709 1 94.94 173 ASN A C 1
ATOM 1346 O O . ASN A 1 173 ? -13.312 2.516 1.417 1 94.94 173 ASN A O 1
ATOM 1350 N N . SER A 1 174 ? -12.195 1.02 2.633 1 96.69 174 SER A N 1
ATOM 1351 C CA . SER A 1 174 ? -11.594 2.049 3.479 1 96.69 174 SER A CA 1
ATOM 1352 C C . SER A 1 174 ? -10.672 2.955 2.674 1 96.69 174 SER A C 1
ATOM 1354 O O . SER A 1 174 ? -10.594 4.16 2.93 1 96.69 174 SER A O 1
ATOM 1356 N N . VAL A 1 175 ? -9.938 2.344 1.748 1 97 175 VAL A N 1
ATOM 1357 C CA . VAL A 1 175 ? -9.062 3.133 0.888 1 97 175 VAL A CA 1
ATOM 1358 C C . VAL A 1 175 ? -9.875 4.203 0.163 1 97 175 VAL A C 1
ATOM 1360 O O . VAL A 1 175 ? -9.484 5.371 0.131 1 97 175 VAL A O 1
ATOM 1363 N N . MET A 1 176 ? -10.977 3.863 -0.33 1 95.38 176 MET A N 1
ATOM 1364 C CA . MET A 1 176 ? -11.82 4.793 -1.074 1 95.38 176 MET A CA 1
ATOM 1365 C C . MET A 1 176 ? -12.375 5.875 -0.155 1 95.38 176 MET A C 1
ATOM 1367 O O . MET A 1 176 ? -12.406 7.051 -0.52 1 95.38 176 MET A O 1
ATOM 1371 N N . VAL A 1 177 ? -12.797 5.484 0.997 1 97.12 177 VAL A N 1
ATOM 1372 C CA . VAL A 1 177 ? -13.344 6.438 1.957 1 97.12 177 VAL A CA 1
ATOM 1373 C C . VAL A 1 177 ? -12.266 7.445 2.354 1 97.12 177 VAL A C 1
ATOM 1375 O O . VAL A 1 177 ? -12.5 8.656 2.35 1 97.12 177 VAL A O 1
ATOM 1378 N N . VAL A 1 178 ? -11.07 6.969 2.676 1 98.25 178 VAL A N 1
ATOM 1379 C CA . VAL A 1 178 ? -10 7.844 3.133 1 98.25 178 VAL A CA 1
ATOM 1380 C C . VAL A 1 178 ? -9.586 8.781 2.004 1 98.25 178 VAL A C 1
ATOM 1382 O O . VAL A 1 178 ? -9.352 9.977 2.234 1 98.25 178 VAL A O 1
ATOM 1385 N N . LYS A 1 179 ? -9.508 8.258 0.788 1 97.19 179 LYS A N 1
ATOM 1386 C CA . LYS A 1 179 ? -9.203 9.125 -0.348 1 97.19 179 LYS A CA 1
ATOM 1387 C C . LYS A 1 179 ? -10.219 10.258 -0.463 1 97.19 179 LYS A C 1
ATOM 1389 O O . LYS A 1 179 ? -9.852 11.406 -0.699 1 97.19 179 LYS A O 1
ATOM 1394 N N . GLU A 1 180 ? -11.453 9.906 -0.299 1 97.06 180 GLU A N 1
ATOM 1395 C CA . GLU A 1 180 ? -12.516 10.898 -0.368 1 97.06 180 GLU A CA 1
ATOM 1396 C C . GLU A 1 180 ? -12.414 11.898 0.776 1 97.06 180 GLU A C 1
ATOM 1398 O O . GLU A 1 180 ? -12.625 13.102 0.579 1 97.06 180 GLU A O 1
ATOM 1403 N N . ILE A 1 181 ? -12.094 11.398 1.929 1 98.44 181 ILE A N 1
ATOM 1404 C CA . ILE A 1 181 ? -11.922 12.273 3.086 1 98.44 181 ILE A CA 1
ATOM 1405 C C . ILE A 1 181 ? -10.828 13.297 2.795 1 98.44 181 ILE A C 1
ATOM 1407 O O . ILE A 1 181 ? -11.023 14.5 3 1 98.44 181 ILE A O 1
ATOM 1411 N N . LEU A 1 182 ? -9.711 12.836 2.271 1 98.38 182 LEU A N 1
ATOM 1412 C CA . LEU A 1 182 ? -8.586 13.719 1.993 1 98.38 182 LEU A CA 1
ATOM 1413 C C . LEU A 1 182 ? -8.953 14.758 0.936 1 98.38 182 LEU A C 1
ATOM 1415 O O . LEU A 1 182 ? -8.609 15.93 1.063 1 98.38 182 LEU A O 1
ATOM 1419 N N . ALA A 1 183 ? -9.656 14.32 -0.061 1 97.31 183 ALA A N 1
ATOM 1420 C CA . ALA A 1 183 ? -10.086 15.227 -1.121 1 97.31 183 ALA A CA 1
ATOM 1421 C C . ALA A 1 183 ? -11 16.312 -0.573 1 97.31 183 ALA A C 1
ATOM 1423 O O . ALA A 1 183 ? -10.836 17.5 -0.897 1 97.31 183 ALA A O 1
ATOM 1424 N N . GLN A 1 184 ? -11.922 15.93 0.27 1 97.94 184 GLN A N 1
ATOM 1425 C CA . GLN A 1 184 ? -12.875 16.875 0.833 1 97.94 184 GLN A CA 1
ATOM 1426 C C . GLN A 1 184 ? -12.188 17.844 1.801 1 97.94 184 GLN A C 1
ATOM 1428 O O . GLN A 1 184 ? -12.484 19.031 1.806 1 97.94 184 GLN A O 1
ATOM 1433 N N . LEU A 1 185 ? -11.312 17.297 2.619 1 98.44 185 LEU A N 1
ATOM 1434 C CA . LEU A 1 185 ? -10.57 18.141 3.539 1 98.44 185 LEU A CA 1
ATOM 1435 C C . LEU A 1 185 ? -9.773 19.203 2.781 1 98.44 185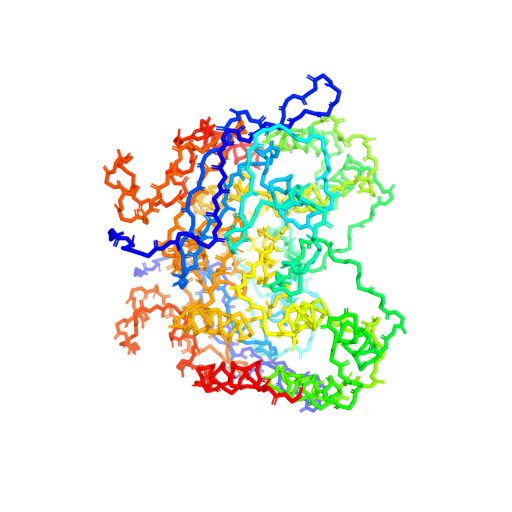 LEU A C 1
ATOM 1437 O O . LEU A 1 185 ? -9.781 20.375 3.154 1 98.44 185 LEU A O 1
ATOM 1441 N N . ALA A 1 186 ? -9.117 18.797 1.703 1 98 186 ALA A N 1
ATOM 1442 C CA . ALA A 1 186 ? -8.352 19.734 0.891 1 98 186 ALA A CA 1
ATOM 1443 C C . ALA A 1 186 ? -9.258 20.766 0.238 1 98 186 ALA A C 1
ATOM 1445 O O . ALA A 1 186 ? -8.945 21.969 0.232 1 98 186 ALA A O 1
ATOM 1446 N N . ALA A 1 187 ? -10.367 20.312 -0.25 1 96.56 187 ALA A N 1
ATOM 1447 C CA . ALA A 1 187 ? -11.328 21.203 -0.901 1 96.56 187 ALA A CA 1
ATOM 1448 C C . ALA A 1 187 ? -11.859 22.25 0.076 1 96.56 187 ALA A C 1
ATOM 1450 O O . ALA A 1 187 ? -12.234 23.344 -0.328 1 96.56 187 ALA A O 1
ATOM 1451 N N . GLN A 1 188 ? -11.773 21.891 1.311 1 96.75 188 GLN A N 1
ATOM 1452 C CA . GLN A 1 188 ? -12.281 22.812 2.332 1 96.75 188 GLN A CA 1
ATOM 1453 C C . GLN A 1 188 ? -11.148 23.609 2.961 1 96.75 188 GLN A C 1
ATOM 1455 O O . GLN A 1 188 ? -11.336 24.234 4.008 1 96.75 188 GLN A O 1
ATOM 1460 N N . GLY A 1 189 ? -10 23.5 2.441 1 96.31 189 GLY A N 1
ATOM 1461 C CA . GLY A 1 189 ? -8.961 24.453 2.785 1 96.31 189 GLY A CA 1
ATOM 1462 C C . GLY A 1 189 ? -7.801 23.844 3.539 1 96.31 189 GLY A C 1
ATOM 1463 O O . GLY A 1 189 ? -6.805 24.516 3.814 1 96.31 189 GLY A O 1
ATOM 1464 N N . LYS A 1 190 ? -7.875 22.562 3.889 1 98.06 190 LYS A N 1
ATOM 1465 C CA . LYS A 1 190 ? -6.762 21.938 4.594 1 98.06 190 LYS A CA 1
ATOM 1466 C C . LYS A 1 190 ? -5.613 21.625 3.639 1 98.06 190 LYS A C 1
ATOM 1468 O O . LYS A 1 190 ? -5.84 21.312 2.467 1 98.06 190 LYS A O 1
ATOM 1473 N N . THR A 1 191 ? -4.434 21.766 4.113 1 98.38 191 THR A N 1
ATOM 1474 C CA . THR A 1 191 ? -3.232 21.469 3.342 1 98.38 191 THR A CA 1
ATOM 1475 C C . THR A 1 191 ? -2.668 20.094 3.729 1 98.38 191 THR A C 1
ATOM 1477 O O . THR A 1 191 ? -2.363 19.859 4.898 1 98.38 191 THR A O 1
ATOM 1480 N N . ILE A 1 192 ? -2.502 19.234 2.758 1 98.69 192 ILE A N 1
ATOM 1481 C CA . ILE A 1 192 ? -2.164 17.844 3.064 1 98.69 192 ILE A CA 1
ATOM 1482 C C . ILE A 1 192 ? -0.877 17.453 2.342 1 98.69 192 ILE A C 1
ATOM 1484 O O . ILE A 1 192 ? -0.775 17.609 1.121 1 98.69 192 ILE A O 1
ATOM 1488 N N . PHE A 1 193 ? 0.171 17.078 3.096 1 98.62 193 PHE A N 1
ATOM 1489 C CA . PHE A 1 193 ? 1.331 16.391 2.549 1 98.62 193 PHE A CA 1
ATOM 1490 C C . PHE A 1 193 ? 1.112 14.883 2.551 1 98.62 193 PHE A C 1
ATOM 1492 O O . PHE A 1 193 ? 0.888 14.281 3.604 1 98.62 193 PHE A O 1
ATOM 1499 N N . TYR A 1 194 ? 1.143 14.305 1.372 1 98.19 194 TYR A N 1
ATOM 1500 C CA . TYR A 1 194 ? 0.904 12.883 1.182 1 98.19 194 TYR A CA 1
ATOM 1501 C C . TYR A 1 194 ? 2.148 12.188 0.639 1 98.19 194 TYR A C 1
ATOM 1503 O O . TYR A 1 194 ? 2.605 12.492 -0.465 1 98.19 194 TYR A O 1
ATOM 1511 N N . SER A 1 195 ? 2.688 11.352 1.454 1 96.75 195 SER A N 1
ATOM 1512 C CA . SER A 1 195 ? 3.832 10.562 1.014 1 96.75 195 SER A CA 1
ATOM 1513 C C . SER A 1 195 ? 3.453 9.102 0.822 1 96.75 195 SER A C 1
ATOM 1515 O O . SER A 1 195 ? 2.719 8.531 1.633 1 96.75 195 SER A O 1
ATOM 1517 N N . SER A 1 196 ? 3.902 8.516 -0.281 1 96.19 196 SER A N 1
ATOM 1518 C CA . SER A 1 196 ? 3.678 7.109 -0.582 1 96.19 196 SER A CA 1
ATOM 1519 C C . SER A 1 196 ? 4.758 6.562 -1.511 1 96.19 196 SER A C 1
ATOM 1521 O O . SER A 1 196 ? 5.379 7.32 -2.264 1 96.19 196 SER A O 1
ATOM 1523 N N . HIS A 1 197 ? 4.922 5.305 -1.445 1 95.62 197 HIS A N 1
ATOM 1524 C CA . HIS A 1 197 ? 5.832 4.625 -2.359 1 95.62 197 HIS A CA 1
ATOM 1525 C C . HIS A 1 197 ? 5.105 4.164 -3.619 1 95.62 197 HIS A C 1
ATOM 1527 O O . HIS A 1 197 ? 5.734 3.68 -4.562 1 95.62 197 HIS A O 1
ATOM 1533 N N . ILE A 1 198 ? 3.877 4.328 -3.664 1 95.56 198 ILE A N 1
ATOM 1534 C CA . ILE A 1 198 ? 3.061 3.936 -4.809 1 95.56 198 ILE A CA 1
ATOM 1535 C C . ILE A 1 198 ? 2.732 5.164 -5.652 1 95.56 198 ILE A C 1
ATOM 1537 O O . ILE A 1 198 ? 1.727 5.84 -5.418 1 95.56 198 ILE A O 1
ATOM 1541 N N . MET A 1 199 ? 3.432 5.309 -6.703 1 95.56 199 MET A N 1
ATOM 1542 C CA . MET A 1 199 ? 3.359 6.52 -7.516 1 95.56 199 MET A CA 1
ATOM 1543 C C . MET A 1 199 ? 1.998 6.641 -8.195 1 95.56 199 MET A C 1
ATOM 1545 O O . MET A 1 199 ? 1.51 7.75 -8.422 1 95.56 199 MET A O 1
ATOM 1549 N N . ASP A 1 200 ? 1.389 5.523 -8.484 1 94.25 200 ASP A N 1
ATOM 1550 C CA . ASP A 1 200 ? 0.081 5.543 -9.133 1 94.25 200 ASP A CA 1
ATOM 1551 C C . ASP A 1 200 ? -0.958 6.234 -8.25 1 94.25 200 ASP A C 1
ATOM 1553 O O . ASP A 1 200 ? -1.829 6.949 -8.75 1 94.25 200 ASP A O 1
ATOM 1557 N N . VAL A 1 201 ? -0.82 6.031 -7.008 1 94.38 201 VAL A N 1
ATOM 1558 C CA . VAL A 1 201 ? -1.745 6.648 -6.062 1 94.38 201 VAL A CA 1
ATOM 1559 C C . VAL A 1 201 ? -1.437 8.141 -5.938 1 94.38 201 VAL A C 1
ATOM 1561 O O . VAL A 1 201 ? -2.344 8.969 -5.969 1 94.38 201 VAL A O 1
ATOM 1564 N N . VAL A 1 202 ? -0.185 8.469 -5.816 1 96.69 202 VAL A N 1
ATOM 1565 C CA . VAL A 1 202 ? 0.247 9.852 -5.676 1 96.69 202 VAL A CA 1
ATOM 1566 C C . VAL A 1 202 ? -0.231 10.664 -6.875 1 96.69 202 VAL A C 1
ATOM 1568 O O . VAL A 1 202 ? -0.754 11.773 -6.715 1 96.69 202 VAL A O 1
ATOM 1571 N N . GLU A 1 203 ? -0.061 10.039 -8 1 95.38 203 GLU A N 1
ATOM 1572 C CA . GLU A 1 203 ? -0.455 10.68 -9.25 1 95.38 203 GLU A CA 1
ATOM 1573 C C . GLU A 1 203 ? -1.938 11.039 -9.25 1 95.38 203 GLU A C 1
ATOM 1575 O O . GLU A 1 203 ? -2.326 12.109 -9.711 1 95.38 203 GLU A O 1
ATOM 1580 N N . LYS A 1 204 ? -2.723 10.227 -8.703 1 92.31 204 LYS A N 1
ATOM 1581 C CA . LYS A 1 204 ? -4.176 10.359 -8.789 1 92.31 204 LYS A CA 1
ATOM 1582 C C . LYS A 1 204 ? -4.699 11.352 -7.75 1 92.31 204 LYS A C 1
ATOM 1584 O O . LYS A 1 204 ? -5.641 12.102 -8.023 1 92.31 204 LYS A O 1
ATOM 1589 N N . ILE A 1 205 ? -4.078 11.438 -6.637 1 94 205 ILE A N 1
ATOM 1590 C CA . ILE A 1 205 ? -4.766 12.133 -5.559 1 94 205 ILE A CA 1
ATOM 1591 C C . ILE A 1 205 ? -4.152 13.523 -5.367 1 94 205 ILE A C 1
ATOM 1593 O O . ILE A 1 205 ? -4.77 14.406 -4.77 1 94 205 ILE A O 1
ATOM 1597 N N . SER A 1 206 ? -2.947 13.719 -5.883 1 97.25 206 SER A N 1
ATOM 1598 C CA . SER A 1 206 ? -2.225 14.945 -5.562 1 97.25 206 SER A CA 1
ATOM 1599 C C . SER A 1 206 ? -2.557 16.062 -6.547 1 97.25 206 SER A C 1
ATOM 1601 O O . SER A 1 206 ? -2.707 15.812 -7.746 1 97.25 206 SER A O 1
ATOM 1603 N N . ASN A 1 207 ? -2.65 17.266 -6.055 1 97.25 207 ASN A N 1
ATOM 1604 C CA . ASN A 1 207 ? -2.732 18.469 -6.887 1 97.25 207 ASN A CA 1
ATOM 1605 C C . ASN A 1 207 ? -1.354 18.906 -7.371 1 97.25 207 ASN A C 1
ATOM 1607 O O . ASN A 1 207 ? -1.224 19.469 -8.461 1 97.25 207 ASN A O 1
ATOM 1611 N N . ARG A 1 208 ? -0.484 18.75 -6.531 1 97.88 208 ARG A N 1
ATOM 1612 C CA . ARG A 1 208 ? 0.905 19.156 -6.703 1 97.88 208 ARG A CA 1
ATOM 1613 C C . ARG A 1 208 ? 1.863 18.062 -6.25 1 97.88 208 ARG A C 1
ATOM 1615 O O . ARG A 1 208 ? 1.57 17.328 -5.309 1 97.88 208 ARG A O 1
ATOM 1622 N N . ILE A 1 209 ? 2.939 17.938 -6.992 1 98.19 209 ILE A N 1
ATOM 1623 C CA . ILE A 1 209 ? 3.953 16.938 -6.668 1 98.19 209 ILE A CA 1
ATOM 1624 C C . ILE A 1 209 ? 5.285 17.625 -6.395 1 98.19 209 ILE A C 1
ATOM 1626 O O . ILE A 1 209 ? 5.746 18.438 -7.195 1 98.19 209 ILE A O 1
ATOM 1630 N N . ILE A 1 210 ? 5.844 17.344 -5.273 1 98.44 210 ILE A N 1
ATOM 1631 C CA . ILE A 1 210 ? 7.188 17.766 -4.91 1 98.44 210 ILE A CA 1
ATOM 1632 C C . ILE A 1 210 ? 8.109 16.562 -4.785 1 98.44 210 ILE A C 1
ATOM 1634 O O . ILE A 1 210 ? 7.879 15.68 -3.951 1 98.44 210 ILE A O 1
ATOM 1638 N N . LEU A 1 211 ? 9.078 16.5 -5.617 1 98.31 211 LEU A N 1
ATOM 1639 C CA . LEU A 1 211 ? 10.039 15.398 -5.605 1 98.31 211 LEU A CA 1
ATOM 1640 C C . LEU A 1 211 ? 11.367 15.844 -4.988 1 98.31 211 LEU A C 1
ATOM 1642 O O . LEU A 1 211 ? 11.984 16.797 -5.457 1 98.31 211 LEU A O 1
ATOM 1646 N N . LEU A 1 212 ? 11.727 15.195 -3.908 1 98.19 212 LEU A N 1
ATOM 1647 C CA . LEU A 1 212 ? 13 15.445 -3.244 1 98.19 212 LEU A CA 1
ATOM 1648 C C . LEU A 1 212 ? 14.047 14.414 -3.664 1 98.19 212 LEU A C 1
ATOM 1650 O O . LEU A 1 212 ? 13.742 13.227 -3.768 1 98.19 212 LEU A O 1
ATOM 1654 N N . ASN A 1 213 ? 15.195 14.867 -3.959 1 97.56 213 ASN A N 1
ATOM 1655 C CA . ASN A 1 213 ? 16.344 14.016 -4.27 1 97.56 213 ASN A CA 1
ATOM 1656 C C . ASN A 1 213 ? 17.656 14.656 -3.818 1 97.56 213 ASN A C 1
ATOM 1658 O O . ASN A 1 213 ? 17.906 15.828 -4.102 1 97.56 213 ASN A O 1
ATOM 1662 N N . GLY A 1 214 ? 18.438 13.914 -3.096 1 95.69 214 GLY A N 1
ATOM 1663 C CA . GLY A 1 214 ? 19.703 14.445 -2.611 1 95.69 214 GLY A CA 1
ATOM 1664 C C . GLY A 1 214 ? 19.531 15.68 -1.745 1 95.69 214 GLY A C 1
ATOM 1665 O O . GLY A 1 214 ? 20.359 16.594 -1.808 1 95.69 214 GLY A O 1
ATOM 1666 N N . GLY A 1 215 ? 18.422 15.789 -1.084 1 97.69 215 GLY A N 1
ATOM 1667 C CA . GLY A 1 215 ? 18.203 16.891 -0.161 1 97.69 215 GLY A CA 1
ATOM 1668 C C . GLY A 1 215 ? 17.766 18.172 -0.851 1 97.69 215 GLY A C 1
ATOM 1669 O O . GLY A 1 215 ? 17.812 19.25 -0.258 1 97.69 215 GLY A O 1
ATOM 1670 N N . GLN A 1 216 ? 17.391 18.016 -2.127 1 98 216 GLN A N 1
ATOM 1671 C CA . GLN A 1 216 ? 16.922 19.172 -2.889 1 98 216 GLN A CA 1
ATOM 1672 C C . GLN A 1 216 ? 15.609 18.859 -3.592 1 98 216 GLN A C 1
ATOM 1674 O O . GLN A 1 216 ? 15.312 17.703 -3.889 1 98 216 GLN A O 1
ATOM 1679 N N . VAL A 1 217 ? 14.852 19.922 -3.816 1 98.31 217 VAL A N 1
ATOM 1680 C CA . VAL A 1 217 ? 13.648 19.781 -4.633 1 98.31 217 VAL A CA 1
ATOM 1681 C C . VAL A 1 217 ? 14.031 19.719 -6.109 1 98.31 217 VAL A C 1
ATOM 1683 O O . VAL A 1 217 ? 14.539 20.703 -6.664 1 98.31 217 VAL A O 1
ATOM 1686 N N . VAL A 1 218 ? 13.719 18.625 -6.742 1 97.69 218 VAL A N 1
ATOM 1687 C CA . VAL A 1 218 ? 14.156 18.469 -8.125 1 97.69 218 VAL A CA 1
ATOM 1688 C C . VAL A 1 218 ? 12.953 18.578 -9.062 1 97.69 218 VAL A C 1
ATOM 1690 O O . VAL A 1 218 ? 13.117 18.703 -10.273 1 97.69 218 VAL A O 1
ATOM 1693 N N . ALA A 1 219 ? 11.781 18.5 -8.547 1 97.38 219 ALA A N 1
ATOM 1694 C CA . ALA A 1 219 ? 10.555 18.75 -9.297 1 97.38 219 ALA A CA 1
ATOM 1695 C C . ALA A 1 219 ? 9.477 19.359 -8.406 1 97.38 219 ALA A C 1
ATOM 1697 O O . ALA A 1 219 ? 9.367 19.016 -7.23 1 97.38 219 ALA A O 1
ATOM 1698 N N . ASP A 1 220 ? 8.766 20.203 -8.984 1 97.88 220 ASP A N 1
ATOM 1699 C CA . ASP A 1 220 ? 7.707 20.938 -8.297 1 97.88 220 ASP A CA 1
ATOM 1700 C C . ASP A 1 220 ? 6.641 21.406 -9.281 1 97.88 220 ASP A C 1
ATOM 1702 O O . ASP A 1 220 ? 6.879 22.328 -10.07 1 97.88 220 ASP A O 1
ATOM 1706 N N . GLY A 1 221 ? 5.465 20.734 -9.227 1 97.25 221 GLY A N 1
ATOM 1707 C CA . GLY A 1 221 ? 4.371 21.109 -10.117 1 97.25 221 GLY A CA 1
ATOM 1708 C C . GLY A 1 221 ? 3.275 20.062 -10.18 1 97.25 221 GLY A C 1
ATOM 1709 O O . GLY A 1 221 ? 3.342 19.047 -9.477 1 97.25 221 GLY A O 1
ATOM 1710 N N . SER A 1 222 ? 2.246 20.359 -10.883 1 96.81 222 SER A N 1
ATOM 1711 C CA . SER A 1 222 ? 1.211 19.359 -11.133 1 96.81 222 SER A CA 1
ATOM 1712 C C . SER A 1 222 ? 1.748 18.203 -11.969 1 96.81 222 SER A C 1
ATOM 1714 O O . SER A 1 222 ? 2.789 18.328 -12.617 1 96.81 222 SER A O 1
ATOM 1716 N N . PHE A 1 223 ? 1.021 17.141 -11.914 1 95.94 223 PHE A N 1
ATOM 1717 C CA . PHE A 1 223 ? 1.433 16 -12.734 1 95.94 223 PHE A CA 1
ATOM 1718 C C . PHE A 1 223 ? 1.483 16.391 -14.203 1 95.94 223 PHE A C 1
ATOM 1720 O O . PHE A 1 223 ? 2.42 16.016 -14.914 1 95.94 223 PHE A O 1
ATOM 1727 N N . ASP A 1 224 ? 0.556 17.062 -14.68 1 95.56 224 ASP A N 1
ATOM 1728 C CA . ASP A 1 224 ? 0.495 17.469 -16.078 1 95.56 224 ASP A CA 1
ATOM 1729 C C . ASP A 1 224 ? 1.701 18.328 -16.453 1 95.56 224 ASP A C 1
ATOM 1731 O O . ASP A 1 224 ? 2.295 18.141 -17.516 1 95.56 224 ASP A O 1
ATOM 1735 N N . GLU A 1 225 ? 2.053 19.234 -15.57 1 96.5 225 GLU A N 1
ATOM 1736 C CA . GLU A 1 225 ? 3.217 20.078 -15.805 1 96.5 225 GLU A CA 1
ATOM 1737 C C . GLU A 1 225 ? 4.496 19.25 -15.867 1 96.5 225 GLU A C 1
ATOM 1739 O O . GLU A 1 225 ? 5.336 19.469 -16.75 1 96.5 225 GLU A O 1
ATOM 1744 N N . LEU A 1 226 ? 4.566 18.297 -14.93 1 96.19 226 LEU A N 1
ATOM 1745 C CA . LEU A 1 226 ? 5.766 17.469 -14.883 1 96.19 226 LEU A CA 1
ATOM 1746 C C . LEU A 1 226 ? 5.84 16.547 -16.094 1 96.19 226 LEU A C 1
ATOM 1748 O O . LEU A 1 226 ? 6.926 16.281 -16.609 1 96.19 226 LEU A O 1
ATOM 1752 N N . LYS A 1 227 ? 4.719 16.031 -16.469 1 94.5 227 LYS A N 1
ATOM 1753 C CA . LYS A 1 227 ? 4.629 15.18 -17.656 1 94.5 227 LYS A CA 1
ATOM 1754 C C . LYS A 1 227 ? 5.145 15.906 -18.891 1 94.5 227 LYS A C 1
ATOM 1756 O O . LYS A 1 227 ? 5.883 15.328 -19.688 1 94.5 227 LYS A O 1
ATOM 1761 N N . HIS A 1 228 ? 4.809 17.125 -19.047 1 93.94 228 HIS A N 1
ATOM 1762 C CA . HIS A 1 228 ? 5.215 17.922 -20.203 1 93.94 228 HIS A CA 1
ATOM 1763 C C . HIS A 1 228 ? 6.699 18.266 -20.141 1 93.94 228 HIS A C 1
ATOM 1765 O O . HIS A 1 228 ? 7.398 18.203 -21.156 1 93.94 228 HIS A O 1
ATOM 1771 N N . LYS A 1 229 ? 7.133 18.609 -19 1 91.12 229 LYS A N 1
ATOM 1772 C CA . LYS A 1 229 ? 8.523 19.016 -18.812 1 91.12 229 LYS A CA 1
ATOM 1773 C C . LYS A 1 229 ? 9.469 17.844 -19.031 1 91.12 229 LYS A C 1
ATOM 1775 O O . LYS A 1 229 ? 10.523 18 -19.656 1 91.12 229 LYS A O 1
ATOM 1780 N N . CYS A 1 230 ? 9.031 16.656 -18.531 1 88.44 230 CYS A N 1
ATOM 1781 C CA . CYS A 1 230 ? 9.914 15.508 -18.562 1 88.44 230 CYS A CA 1
ATOM 1782 C C . CYS A 1 230 ? 9.648 14.641 -19.781 1 88.44 230 CYS A C 1
ATOM 1784 O O . CYS A 1 230 ? 10.406 13.711 -20.078 1 88.44 230 CYS A O 1
ATOM 1786 N N . LYS A 1 231 ? 8.617 14.867 -20.547 1 85.25 231 LYS A N 1
ATOM 1787 C CA . LYS A 1 231 ? 8.219 14.078 -21.719 1 85.25 231 LYS A CA 1
ATOM 1788 C C . LYS A 1 231 ? 8.055 12.609 -21.344 1 85.25 231 LYS A C 1
ATOM 1790 O O . LYS A 1 231 ? 8.586 11.727 -22.031 1 85.25 231 LYS A O 1
ATOM 1795 N N . GLU A 1 232 ? 7.539 12.469 -20.188 1 83 232 GLU A N 1
ATOM 1796 C CA . GLU A 1 232 ? 7.25 11.133 -19.688 1 83 232 GLU A CA 1
ATOM 1797 C C . GLU A 1 232 ? 5.754 10.945 -19.438 1 83 232 GLU A C 1
ATOM 1799 O O . GLU A 1 232 ? 5.051 11.906 -19.109 1 83 232 GLU A O 1
ATOM 1804 N N . GLY A 1 233 ? 5.266 9.742 -19.547 1 85.75 233 GLY A N 1
ATOM 1805 C CA . GLY A 1 233 ? 3.832 9.492 -19.547 1 85.75 233 GLY A CA 1
ATOM 1806 C C . GLY A 1 233 ? 3.277 9.18 -18.172 1 85.75 233 GLY A C 1
ATOM 1807 O O . GLY A 1 233 ? 2.061 9.156 -17.984 1 85.75 233 GLY A O 1
ATOM 1808 N N . SER A 1 234 ? 4.152 8.82 -17.25 1 93.12 234 SER A N 1
ATOM 1809 C CA . SER A 1 234 ? 3.688 8.461 -15.914 1 93.12 234 SER A CA 1
ATOM 1810 C C . SER A 1 234 ? 4.574 9.078 -14.836 1 93.12 234 SER A C 1
ATOM 1812 O O . SER A 1 234 ? 5.707 9.477 -15.109 1 93.12 234 SER A O 1
ATOM 1814 N N . LEU A 1 235 ? 4.062 9.227 -13.625 1 95.44 235 LEU A N 1
ATOM 1815 C CA . LEU A 1 235 ? 4.836 9.758 -12.516 1 95.44 235 LEU A CA 1
ATOM 1816 C C . LEU A 1 235 ? 6.02 8.859 -12.188 1 95.44 235 LEU A C 1
ATOM 1818 O O . LEU A 1 235 ? 7.082 9.336 -11.789 1 95.44 235 LEU A O 1
ATOM 1822 N N . GLU A 1 236 ? 5.863 7.531 -12.375 1 94.44 236 GLU A N 1
ATOM 1823 C CA . GLU A 1 236 ? 6.957 6.586 -12.18 1 94.44 236 GLU A CA 1
ATOM 1824 C C . GLU A 1 236 ? 8.133 6.906 -13.094 1 94.44 236 GLU A C 1
ATOM 1826 O O . GLU A 1 236 ? 9.289 6.906 -12.648 1 94.44 236 GLU A O 1
ATOM 1831 N N . GLU A 1 237 ? 7.824 7.172 -14.297 1 94.19 237 GLU A N 1
ATOM 1832 C CA . GLU A 1 237 ? 8.867 7.488 -15.266 1 94.19 237 GLU A CA 1
ATOM 1833 C C . GLU A 1 237 ? 9.555 8.812 -14.922 1 94.19 237 GLU A C 1
ATOM 1835 O O . GLU A 1 237 ? 10.773 8.938 -15.062 1 94.19 237 GLU A O 1
ATOM 1840 N N . ILE A 1 238 ? 8.727 9.805 -14.531 1 95.5 238 ILE A N 1
ATOM 1841 C CA . ILE A 1 238 ? 9.266 11.094 -14.125 1 95.5 238 ILE A CA 1
ATOM 1842 C C . ILE A 1 238 ? 10.18 10.914 -12.914 1 95.5 238 ILE A C 1
ATOM 1844 O O . ILE A 1 238 ? 11.281 11.461 -12.875 1 95.5 238 ILE A O 1
ATOM 1848 N N . PHE A 1 239 ? 9.734 10.109 -11.961 1 96.56 239 PHE A N 1
ATOM 1849 C CA . PHE A 1 239 ? 10.508 9.789 -10.766 1 96.56 239 PHE A CA 1
ATOM 1850 C C . PHE A 1 239 ? 11.852 9.172 -11.141 1 96.56 239 PHE A C 1
ATOM 1852 O O . PHE A 1 239 ? 12.891 9.602 -10.641 1 96.56 239 PHE A O 1
ATOM 1859 N N . ASN A 1 240 ? 11.82 8.242 -12.023 1 94.44 240 ASN A N 1
ATOM 1860 C CA . ASN A 1 240 ? 13.023 7.555 -12.469 1 94.44 240 ASN A CA 1
ATOM 1861 C C . ASN A 1 240 ? 13.992 8.516 -13.148 1 94.44 240 ASN A C 1
ATOM 1863 O O . ASN A 1 240 ? 15.195 8.508 -12.859 1 94.44 240 ASN A O 1
ATOM 1867 N N . GLN A 1 241 ? 13.461 9.273 -13.977 1 94.19 241 GLN A N 1
ATOM 1868 C CA . GLN A 1 241 ? 14.289 10.219 -14.719 1 94.19 241 GLN A CA 1
ATOM 1869 C C . GLN A 1 241 ? 14.977 11.203 -13.781 1 94.19 241 GLN A C 1
ATOM 1871 O O . GLN A 1 241 ? 16.188 11.438 -13.898 1 94.19 241 GLN A O 1
ATOM 1876 N N . LEU A 1 242 ? 14.234 11.727 -12.844 1 95.44 242 LEU A N 1
ATOM 1877 C CA . LEU A 1 242 ? 14.719 12.828 -12.023 1 95.44 242 LEU A CA 1
ATOM 1878 C C . LEU A 1 242 ? 15.586 12.32 -10.875 1 95.44 242 LEU A C 1
ATOM 1880 O O . LEU A 1 242 ? 16.359 13.078 -10.289 1 95.44 242 LEU A O 1
ATOM 1884 N N . THR A 1 243 ? 15.469 11.055 -10.539 1 95.19 243 THR A N 1
ATOM 1885 C CA . THR A 1 243 ? 16.266 10.516 -9.445 1 95.19 243 THR A CA 1
ATOM 1886 C C . THR A 1 243 ? 17.438 9.688 -9.984 1 95.19 243 THR A C 1
ATOM 1888 O O . THR A 1 243 ? 18.297 9.258 -9.227 1 95.19 243 THR A O 1
ATOM 1891 N N . GLY A 1 244 ? 17.406 9.391 -11.266 1 92.44 244 GLY A N 1
ATOM 1892 C CA . GLY A 1 244 ? 18.484 8.656 -11.898 1 92.44 244 GLY A CA 1
ATOM 1893 C C . GLY A 1 244 ? 18.375 7.156 -11.727 1 92.44 244 GLY A C 1
ATOM 1894 O O . GLY A 1 244 ? 19.359 6.426 -11.891 1 92.44 244 GLY A O 1
ATOM 1895 N N . PHE A 1 245 ? 17.25 6.688 -11.312 1 90.5 245 PHE A N 1
ATOM 1896 C CA . PHE A 1 245 ? 17.016 5.254 -11.188 1 90.5 245 PHE A CA 1
ATOM 1897 C C . PHE A 1 245 ? 16.453 4.684 -12.484 1 90.5 245 PHE A C 1
ATOM 1899 O O . PHE A 1 245 ? 15.266 4.352 -12.555 1 90.5 245 PHE A O 1
ATOM 1906 N N . ASN A 1 246 ? 17.312 4.434 -13.398 1 88.38 246 ASN A N 1
ATOM 1907 C CA . ASN A 1 246 ? 16.891 4 -14.727 1 88.38 246 ASN A CA 1
ATOM 1908 C C . ASN A 1 246 ? 17.172 2.518 -14.953 1 88.38 246 ASN A C 1
ATOM 1910 O O . ASN A 1 246 ? 16.953 1.999 -16.047 1 88.38 246 ASN A O 1
ATOM 1914 N N . GLU A 1 247 ? 17.562 1.901 -13.977 1 91.75 247 GLU A N 1
ATOM 1915 C CA . GLU A 1 247 ? 18 0.525 -14.188 1 91.75 247 GLU A CA 1
ATOM 1916 C C . GLU A 1 247 ? 16.938 -0.47 -13.766 1 91.75 247 GLU A C 1
ATOM 1918 O O . GLU A 1 247 ? 17.172 -1.678 -13.727 1 91.75 247 GLU A O 1
ATOM 1923 N N . HIS A 1 248 ? 15.781 0.053 -13.477 1 91.38 248 HIS A N 1
ATOM 1924 C CA . HIS A 1 248 ? 14.742 -0.847 -12.984 1 91.38 248 HIS A CA 1
ATOM 1925 C C . HIS A 1 248 ? 14.43 -1.938 -14 1 91.38 248 HIS A C 1
ATOM 1927 O O . HIS A 1 248 ? 14.195 -3.09 -13.633 1 91.38 248 HIS A O 1
ATOM 1933 N N . ARG A 1 249 ? 14.453 -1.638 -15.281 1 93.75 249 ARG A N 1
ATOM 1934 C CA . ARG A 1 249 ? 14.18 -2.627 -16.328 1 93.75 249 ARG A CA 1
ATOM 1935 C C . ARG A 1 249 ? 15.305 -3.652 -16.406 1 93.75 249 ARG A C 1
ATOM 1937 O O . ARG A 1 249 ? 15.055 -4.852 -16.531 1 93.75 249 ARG A O 1
ATOM 1944 N N . ASP A 1 250 ? 16.484 -3.148 -16.281 1 96.31 250 ASP A N 1
ATOM 1945 C CA . ASP A 1 250 ? 17.641 -4.035 -16.344 1 96.31 250 ASP A CA 1
ATOM 1946 C C . ASP A 1 250 ? 17.672 -4.98 -15.148 1 96.31 250 ASP A C 1
ATOM 1948 O O . ASP A 1 250 ? 17.969 -6.168 -15.289 1 96.31 250 ASP A O 1
ATOM 1952 N N . ILE A 1 251 ? 17.438 -4.445 -14.031 1 97.12 251 ILE A N 1
ATOM 1953 C CA . ILE A 1 251 ? 17.391 -5.25 -12.812 1 97.12 251 ILE A CA 1
ATOM 1954 C C . ILE A 1 251 ? 16.312 -6.332 -12.953 1 97.12 251 ILE A C 1
ATOM 1956 O O . ILE A 1 251 ? 16.562 -7.496 -12.625 1 97.12 251 ILE A O 1
ATOM 1960 N N . ALA A 1 252 ? 15.164 -5.926 -13.453 1 97.75 252 ALA A N 1
ATOM 1961 C CA . ALA A 1 252 ? 14.062 -6.867 -13.648 1 97.75 252 ALA A CA 1
ATOM 1962 C C . ALA A 1 252 ? 14.453 -7.957 -14.648 1 97.75 252 ALA A C 1
ATOM 1964 O O . ALA A 1 252 ? 14.164 -9.133 -14.43 1 97.75 252 ALA A O 1
ATOM 1965 N N . GLU A 1 253 ? 15.078 -7.551 -15.758 1 97.69 253 GLU A N 1
ATOM 1966 C CA . GLU A 1 253 ? 15.5 -8.508 -16.781 1 97.69 253 GLU A CA 1
ATOM 1967 C C . GLU A 1 253 ? 16.484 -9.523 -16.203 1 97.69 253 GLU A C 1
ATOM 1969 O O . GLU A 1 253 ? 16.375 -10.727 -16.469 1 97.69 253 GLU A O 1
ATOM 1974 N N . GLU A 1 254 ? 17.422 -9.008 -15.477 1 98 254 GLU A N 1
ATOM 1975 C CA . GLU A 1 254 ? 18.375 -9.898 -14.82 1 98 254 GLU A CA 1
ATOM 1976 C C . GLU A 1 254 ? 17.672 -10.844 -13.844 1 98 254 GLU A C 1
ATOM 1978 O O . GLU A 1 254 ? 17.938 -12.047 -13.844 1 98 254 GLU A O 1
ATOM 1983 N N . PHE A 1 255 ? 16.828 -10.328 -13.039 1 98.56 255 PHE A N 1
ATOM 1984 C CA . PHE A 1 255 ? 16.078 -11.109 -12.07 1 98.56 255 PHE A CA 1
ATOM 1985 C C . PHE A 1 255 ? 15.305 -12.227 -12.758 1 98.56 255 PHE A C 1
ATOM 1987 O O . PHE A 1 255 ? 15.391 -13.391 -12.352 1 98.56 255 PHE A O 1
ATOM 1994 N N . VAL A 1 256 ? 14.578 -11.867 -13.805 1 98.56 256 VAL A N 1
ATOM 1995 C CA . VAL A 1 256 ? 13.734 -12.82 -14.523 1 98.56 256 VAL A CA 1
ATOM 1996 C C . VAL A 1 256 ? 14.609 -13.875 -15.195 1 98.56 256 VAL A C 1
ATOM 1998 O O . VAL A 1 256 ? 14.258 -15.062 -15.219 1 98.56 256 VAL A O 1
ATOM 2001 N N . SER 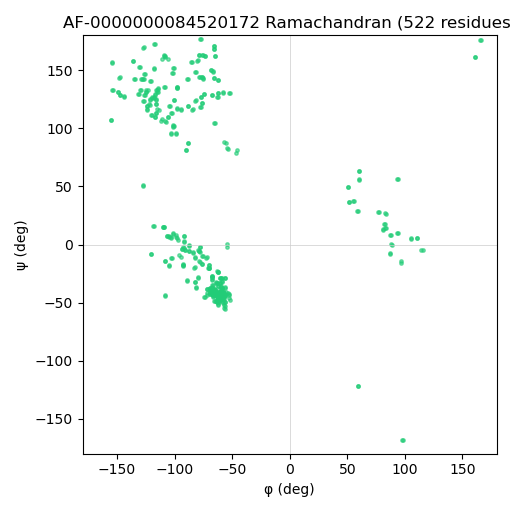A 1 257 ? 15.766 -13.445 -15.719 1 98.12 257 SER A N 1
ATOM 2002 C CA . SER A 1 257 ? 16.688 -14.391 -16.328 1 98.12 257 SER A CA 1
ATOM 2003 C C . SER A 1 257 ? 17.156 -15.43 -15.312 1 98.12 257 SER A C 1
ATOM 2005 O O . SER A 1 257 ? 17.25 -16.625 -15.633 1 98.12 257 SER A O 1
ATOM 2007 N N . ILE A 1 258 ? 17.453 -15.008 -14.109 1 98.12 258 ILE A N 1
ATOM 2008 C CA . ILE A 1 258 ? 17.906 -15.906 -13.055 1 98.12 258 ILE A CA 1
ATOM 2009 C C . ILE A 1 258 ? 16.781 -16.875 -12.688 1 98.12 258 ILE A C 1
ATOM 2011 O O . ILE A 1 258 ? 17.031 -18.078 -12.492 1 98.12 258 ILE A O 1
ATOM 2015 N N . VAL A 1 259 ? 15.508 -16.391 -12.586 1 97.94 259 VAL A N 1
ATOM 2016 C CA . VAL A 1 259 ? 14.352 -17.219 -12.266 1 97.94 259 VAL A CA 1
ATOM 2017 C C . VAL A 1 259 ? 14.25 -18.359 -13.273 1 97.94 259 VAL A C 1
ATOM 2019 O O . VAL A 1 259 ? 13.945 -19.5 -12.906 1 97.94 259 VAL A O 1
ATOM 2022 N N . HIS A 1 260 ? 14.555 -18.109 -14.5 1 96.62 260 HIS A N 1
ATOM 2023 C CA . HIS A 1 260 ? 14.359 -19.078 -15.578 1 96.62 260 HIS A CA 1
ATOM 2024 C C . HIS A 1 260 ? 15.539 -20.047 -15.664 1 96.62 260 HIS A C 1
ATOM 2026 O O . HIS A 1 260 ? 15.492 -21.016 -16.438 1 96.62 260 HIS A O 1
ATOM 2032 N N . GLU A 1 261 ? 16.562 -19.734 -14.867 1 92.38 261 GLU A N 1
ATOM 2033 C CA . GLU A 1 261 ? 17.688 -20.656 -14.883 1 92.38 261 GLU A CA 1
ATOM 2034 C C . GLU A 1 261 ? 17.281 -22.031 -14.398 1 92.38 261 GLU A C 1
ATOM 2036 O O . GLU A 1 261 ? 16.5 -22.172 -13.461 1 92.38 261 GLU A O 1
ATOM 2041 N N . VAL A 1 262 ? 17.594 -23.156 -15.258 1 73.81 262 VAL A N 1
ATOM 2042 C CA . VAL A 1 262 ? 17.312 -24.547 -14.953 1 73.81 262 VAL A CA 1
ATOM 2043 C C . VAL A 1 262 ? 18.594 -25.266 -14.523 1 73.81 262 VAL A C 1
ATOM 2045 O O . VAL A 1 262 ? 19.562 -25.297 -15.273 1 73.81 262 VAL A O 1
ATOM 2048 N N . LYS A 1 263 ? 18.844 -25.359 -13.164 1 65.44 263 LYS A N 1
ATOM 2049 C CA . LYS A 1 263 ? 19.953 -26.25 -12.836 1 65.44 263 LYS A CA 1
ATOM 2050 C C . LYS A 1 263 ? 19.453 -27.5 -12.109 1 65.44 263 LYS A C 1
ATOM 2052 O O . LYS A 1 263 ? 18.422 -27.469 -11.43 1 65.44 263 LYS A O 1
ATOM 2057 N N . MET B 1 1 ? -9.859 -11.078 -26.562 1 34.72 1 MET B N 1
ATOM 2058 C CA . MET B 1 1 ? -8.844 -11.938 -27.156 1 34.72 1 MET B CA 1
ATOM 2059 C C . MET B 1 1 ? -9.148 -13.406 -26.891 1 34.72 1 MET B C 1
ATOM 2061 O O . MET B 1 1 ? -9.289 -13.828 -25.75 1 34.72 1 MET B O 1
ATOM 2065 N N . GLU B 1 2 ? -9.836 -14 -27.734 1 40.94 2 GLU B N 1
ATOM 2066 C CA . GLU B 1 2 ? -10.094 -15.438 -27.75 1 40.94 2 GLU B CA 1
ATOM 2067 C C . GLU B 1 2 ? -8.812 -16.234 -27.516 1 40.94 2 GLU B C 1
ATOM 2069 O O . GLU B 1 2 ? -7.832 -16.062 -28.234 1 40.94 2 GLU B O 1
ATOM 2074 N N . PHE B 1 3 ? -8.398 -16.375 -26.281 1 52.78 3 PHE B N 1
ATOM 2075 C CA . PHE B 1 3 ? -7.23 -17.203 -26.016 1 52.78 3 PHE B CA 1
ATOM 2076 C C . PHE B 1 3 ? -7.449 -18.609 -26.547 1 52.78 3 PHE B C 1
ATOM 2078 O O . PHE B 1 3 ? -8.469 -19.25 -26.25 1 52.78 3 PHE B O 1
ATOM 2085 N N . SER B 1 4 ? -7.125 -18.859 -27.797 1 54.81 4 SER B N 1
ATOM 2086 C CA . SER B 1 4 ? -7.297 -20.109 -28.531 1 54.81 4 SER B CA 1
ATOM 2087 C C . SER B 1 4 ? -6.645 -21.266 -27.797 1 54.81 4 SER B C 1
ATOM 2089 O O . SER B 1 4 ? -6.926 -22.438 -28.094 1 54.81 4 SER B O 1
ATOM 2091 N N . GLY B 1 5 ? -5.945 -21.047 -26.609 1 72 5 GLY B N 1
ATOM 2092 C CA . GLY B 1 5 ? -5.285 -22.203 -26.016 1 72 5 GLY B CA 1
ATOM 2093 C C . GLY B 1 5 ? -5.996 -22.734 -24.781 1 72 5 GLY B C 1
ATOM 2094 O O . GLY B 1 5 ? -7.027 -22.188 -24.375 1 72 5 GLY B O 1
ATOM 2095 N N . GLU B 1 6 ? -5.766 -23.938 -24.406 1 89.19 6 GLU B N 1
ATOM 2096 C CA . GLU B 1 6 ? -6.309 -24.578 -23.219 1 89.19 6 GLU B CA 1
ATOM 2097 C C . GLU B 1 6 ? -6.043 -23.734 -21.969 1 89.19 6 GLU B C 1
ATOM 2099 O O . GLU B 1 6 ? -4.926 -23.25 -21.766 1 89.19 6 GLU B O 1
ATOM 2104 N N . PRO B 1 7 ? -7.051 -23.516 -21.203 1 95.94 7 PRO B N 1
ATOM 2105 C CA . PRO B 1 7 ? -6.852 -22.75 -19.969 1 95.94 7 PRO B CA 1
ATOM 2106 C C . PRO B 1 7 ? -5.891 -23.438 -19 1 95.94 7 PRO B C 1
ATOM 2108 O O . PRO B 1 7 ? -5.883 -24.656 -18.891 1 95.94 7 PRO B O 1
ATOM 2111 N N . ILE B 1 8 ? -5.086 -22.688 -18.359 1 97.44 8 ILE B N 1
ATOM 2112 C CA . ILE B 1 8 ? -4.141 -23.203 -17.375 1 97.44 8 ILE B CA 1
ATOM 2113 C C . ILE B 1 8 ? -4.855 -23.453 -16.062 1 97.44 8 ILE B C 1
ATOM 2115 O O . ILE B 1 8 ? -4.449 -24.312 -15.273 1 97.44 8 ILE B O 1
ATOM 2119 N N . ILE B 1 9 ? -5.914 -22.734 -15.742 1 98.06 9 ILE B N 1
ATOM 2120 C CA . ILE B 1 9 ? -6.785 -22.922 -14.594 1 98.06 9 ILE B CA 1
ATOM 2121 C C . ILE B 1 9 ? -8.242 -22.922 -15.047 1 98.06 9 ILE B C 1
ATOM 2123 O O . ILE B 1 9 ? -8.664 -22.031 -15.805 1 98.06 9 ILE B O 1
ATOM 2127 N N . THR B 1 10 ? -9.008 -23.875 -14.672 1 98.12 10 THR B N 1
ATOM 2128 C CA . THR B 1 10 ? -10.445 -23.922 -14.891 1 98.12 10 THR B CA 1
ATOM 2129 C C . THR B 1 10 ? -11.188 -24.172 -13.578 1 98.12 10 THR B C 1
ATOM 2131 O O . THR B 1 10 ? -10.875 -25.109 -12.852 1 98.12 10 THR B O 1
ATOM 2134 N N . ILE B 1 11 ? -12.07 -23.328 -13.234 1 98.38 11 ILE B N 1
ATOM 2135 C CA . ILE B 1 11 ? -12.953 -23.469 -12.078 1 98.38 11 ILE B CA 1
ATOM 2136 C C . ILE B 1 11 ? -14.406 -23.562 -12.547 1 98.38 11 ILE B C 1
ATOM 2138 O O . ILE B 1 11 ? -14.875 -22.703 -13.297 1 98.38 11 ILE B O 1
ATOM 2142 N N . GLN B 1 12 ? -15.07 -24.594 -12.164 1 98.38 12 GLN B N 1
ATOM 2143 C CA . GLN B 1 12 ? -16.469 -24.797 -12.547 1 98.38 12 GLN B CA 1
ATOM 2144 C C . GLN B 1 12 ? -17.359 -24.984 -11.32 1 98.38 12 GLN B C 1
ATOM 2146 O O . GLN B 1 12 ? -17.203 -25.953 -10.578 1 98.38 12 GLN B O 1
ATOM 2151 N N . ASP B 1 13 ? -18.266 -24.078 -11.148 1 98.5 13 ASP B N 1
ATOM 2152 C CA . ASP B 1 13 ? -19.297 -24.109 -10.109 1 98.5 13 ASP B CA 1
ATOM 2153 C C . ASP B 1 13 ? -18.688 -24.359 -8.734 1 98.5 13 ASP B C 1
ATOM 2155 O O . ASP B 1 13 ? -19.125 -25.281 -8.023 1 98.5 13 ASP B O 1
ATOM 2159 N N . LEU B 1 14 ? -17.656 -23.609 -8.391 1 98.69 14 LEU B N 1
ATOM 2160 C CA . LEU B 1 14 ? -16.953 -23.797 -7.125 1 98.69 14 LEU B CA 1
ATOM 2161 C C . LEU B 1 14 ? -17.75 -23.219 -5.961 1 98.69 14 LEU B C 1
ATOM 2163 O O . LEU B 1 14 ? -18.094 -22.047 -5.969 1 98.69 14 LEU B O 1
ATOM 2167 N N . LYS B 1 15 ? -18.062 -24.062 -5.008 1 98.62 15 LYS B N 1
ATOM 2168 C CA . LYS B 1 15 ? -18.812 -23.688 -3.811 1 98.62 15 LYS B CA 1
ATOM 2169 C C . LYS B 1 15 ? -18.062 -24.109 -2.547 1 98.62 15 LYS B C 1
ATOM 2171 O O . LYS B 1 15 ? -17.375 -25.141 -2.541 1 98.62 15 LYS B O 1
ATOM 2176 N N . MET B 1 16 ? -18.109 -23.312 -1.538 1 98.38 16 MET B N 1
ATOM 2177 C CA . MET B 1 16 ? -17.469 -23.594 -0.255 1 98.38 16 MET B CA 1
ATOM 2178 C C . MET B 1 16 ? -18.25 -22.969 0.892 1 98.38 16 MET B C 1
ATOM 2180 O O . MET B 1 16 ? -18.656 -21.812 0.81 1 98.38 16 MET B O 1
ATOM 2184 N N . SER B 1 17 ? -18.531 -23.688 1.891 1 97.62 17 SER B N 1
ATOM 2185 C CA . SER B 1 17 ? -19.156 -23.203 3.115 1 97.62 17 SER B CA 1
ATOM 2186 C C . SER B 1 17 ? -18.359 -23.625 4.348 1 97.62 17 SER B C 1
ATOM 2188 O O . SER B 1 17 ? -17.734 -24.688 4.355 1 97.62 17 SER B O 1
ATOM 2190 N N . PHE B 1 18 ? -18.281 -22.797 5.273 1 96 18 PHE B N 1
ATOM 2191 C CA . PHE B 1 18 ? -17.781 -23.125 6.605 1 96 18 PHE B CA 1
ATOM 2192 C C . PHE B 1 18 ? -18.906 -23.078 7.633 1 96 18 PHE B C 1
ATOM 2194 O O . PHE B 1 18 ? -19.344 -22 8.023 1 96 18 PHE B O 1
ATOM 2201 N N . GLY B 1 19 ? -19.312 -24.203 8.086 1 94.38 19 GLY B N 1
ATOM 2202 C CA . GLY B 1 19 ? -20.531 -24.234 8.867 1 94.38 19 GLY B CA 1
ATOM 2203 C C . GLY B 1 19 ? -21.75 -23.719 8.117 1 94.38 19 GLY B C 1
ATOM 2204 O O . GLY B 1 19 ? -22.047 -24.172 7.016 1 94.38 19 GLY B O 1
ATOM 2205 N N . GLU B 1 20 ? -22.375 -22.656 8.727 1 93.62 20 GLU B N 1
ATOM 2206 C CA . GLU B 1 20 ? -23.594 -22.109 8.133 1 93.62 20 GLU B CA 1
ATOM 2207 C C . GLU B 1 20 ? -23.266 -20.953 7.184 1 93.62 20 GLU B C 1
ATOM 2209 O O . GLU B 1 20 ? -24.141 -20.484 6.461 1 93.62 20 GLU B O 1
ATOM 2214 N N . LYS B 1 21 ? -22.031 -20.625 7.094 1 94.88 21 LYS B N 1
ATOM 2215 C CA . LYS B 1 21 ? -21.672 -19.469 6.285 1 94.88 21 LYS B CA 1
ATOM 2216 C C . LYS B 1 21 ? -21.203 -19.906 4.898 1 94.88 21 LYS B C 1
ATOM 2218 O O . LYS B 1 21 ? -20.203 -20.609 4.766 1 94.88 21 LYS B O 1
ATOM 2223 N N . SER B 1 22 ? -21.922 -19.5 3.863 1 97.12 22 SER B N 1
ATOM 2224 C CA . SER B 1 22 ? -21.516 -19.734 2.482 1 97.12 22 SER B CA 1
ATOM 2225 C C . SER B 1 22 ? -20.516 -18.688 2.016 1 97.12 22 SER B C 1
ATOM 2227 O O . SER B 1 22 ? -20.797 -17.484 2.047 1 97.12 22 SER B O 1
ATOM 2229 N N . VAL B 1 23 ? -19.344 -19.141 1.552 1 97.88 23 VAL B N 1
ATOM 2230 C CA . VAL B 1 23 ? -18.266 -18.219 1.198 1 97.88 23 VAL B CA 1
ATOM 2231 C C . VAL B 1 23 ? -18.109 -18.172 -0.32 1 97.88 23 VAL B C 1
ATOM 2233 O O . VAL B 1 23 ? -17.891 -17.094 -0.89 1 97.88 23 VAL B O 1
ATOM 2236 N N . LEU B 1 24 ? -18.141 -19.25 -0.976 1 98.69 24 LEU B N 1
ATOM 2237 C CA . LEU B 1 24 ? -18.141 -19.344 -2.432 1 98.69 24 LEU B CA 1
ATOM 2238 C C . LEU B 1 24 ? -19.453 -19.938 -2.939 1 98.69 24 LEU B C 1
ATOM 2240 O O . LEU B 1 24 ? -19.922 -20.953 -2.428 1 98.69 24 LEU B O 1
ATOM 2244 N N . ASN B 1 25 ? -20.031 -19.266 -3.934 1 98.44 25 ASN B N 1
ATOM 2245 C CA . ASN B 1 25 ? -21.391 -19.578 -4.352 1 98.44 25 ASN B CA 1
ATOM 2246 C C . ASN B 1 25 ? -21.469 -19.828 -5.855 1 98.44 25 ASN B C 1
ATOM 2248 O O . ASN B 1 25 ? -22.297 -19.234 -6.547 1 98.44 25 ASN B O 1
ATOM 2252 N N . GLY B 1 26 ? -20.609 -20.688 -6.355 1 98.19 26 GLY B N 1
ATOM 2253 C CA . GLY B 1 26 ? -20.641 -21.062 -7.758 1 98.19 26 GLY B CA 1
ATOM 2254 C C . GLY B 1 26 ? -19.719 -20.234 -8.625 1 98.19 26 GLY B C 1
ATOM 2255 O O . GLY B 1 26 ? -20.172 -19.594 -9.586 1 98.19 26 GLY B O 1
ATOM 2256 N N . VAL B 1 27 ? -18.422 -20.234 -8.25 1 98.38 27 VAL B N 1
ATOM 2257 C CA . VAL B 1 27 ? -17.422 -19.469 -8.992 1 98.38 27 VAL B CA 1
ATOM 2258 C C . VAL B 1 27 ? -17.062 -20.219 -10.273 1 98.38 27 VAL B C 1
ATOM 2260 O O . VAL B 1 27 ? -16.812 -21.422 -10.25 1 98.38 27 VAL B O 1
ATOM 2263 N N . ASN B 1 28 ? -17.141 -19.594 -11.414 1 98.38 28 ASN B N 1
ATOM 2264 C CA . ASN B 1 28 ? -16.688 -20.078 -12.711 1 98.38 28 ASN B CA 1
ATOM 2265 C C . ASN B 1 28 ? -15.594 -19.203 -13.297 1 98.38 28 ASN B C 1
ATOM 2267 O O . ASN B 1 28 ? -15.742 -17.984 -13.375 1 98.38 28 ASN B O 1
ATOM 2271 N N . LEU B 1 29 ? -14.508 -19.844 -13.656 1 97.44 29 LEU B N 1
ATOM 2272 C CA . LEU B 1 29 ? -13.375 -19.062 -14.141 1 97.44 29 LEU B CA 1
ATOM 2273 C C . LEU B 1 29 ? -12.5 -19.891 -15.078 1 97.44 29 LEU B C 1
ATOM 2275 O O . LEU B 1 29 ? -12.227 -21.062 -14.797 1 97.44 29 LEU B O 1
ATOM 2279 N N . ASN B 1 30 ? -12.141 -19.344 -16.188 1 97.44 30 ASN B N 1
ATOM 2280 C CA . ASN B 1 30 ? -11.094 -19.859 -17.062 1 97.44 30 ASN B CA 1
ATOM 2281 C C . ASN B 1 30 ? -9.922 -18.891 -17.188 1 97.44 30 ASN B C 1
ATOM 2283 O O . ASN B 1 30 ? -10.109 -17.734 -17.578 1 97.44 30 ASN B O 1
ATOM 2287 N N . VAL B 1 31 ? -8.773 -19.359 -16.812 1 97.38 31 VAL B N 1
ATOM 2288 C CA . VAL B 1 31 ? -7.59 -18.516 -16.844 1 97.38 31 VAL B CA 1
ATOM 2289 C C . VAL B 1 31 ? -6.598 -19.047 -17.875 1 97.38 31 VAL B C 1
ATOM 2291 O O . VAL B 1 31 ? -6.309 -20.25 -17.906 1 97.38 31 VAL B O 1
ATOM 2294 N N . TYR B 1 32 ? -6.055 -18.156 -18.688 1 95.5 32 TYR B N 1
ATOM 2295 C CA . TYR B 1 32 ? -5.102 -18.516 -19.734 1 95.5 32 TYR B CA 1
ATOM 2296 C C . TYR B 1 32 ? -3.701 -18.031 -19.391 1 95.5 32 TYR B C 1
ATOM 2298 O O . TYR B 1 32 ? -3.531 -17.172 -18.516 1 95.5 32 TYR B O 1
ATOM 2306 N N . LYS B 1 33 ? -2.713 -18.562 -20.031 1 95.44 33 LYS B N 1
ATOM 2307 C CA . LYS B 1 33 ? -1.312 -18.281 -19.734 1 95.44 33 LYS B CA 1
ATOM 2308 C C . LYS B 1 33 ? -0.956 -16.844 -20.109 1 95.44 33 LYS B C 1
ATOM 2310 O O . LYS B 1 33 ? -1.558 -16.266 -21.016 1 95.44 33 LYS B O 1
ATOM 2315 N N . GLY B 1 34 ? -0.009 -16.312 -19.375 1 94.19 34 GLY B N 1
ATOM 2316 C CA . GLY B 1 34 ? 0.675 -15.109 -19.812 1 94.19 34 GLY B CA 1
ATOM 2317 C C . GLY B 1 34 ? -0.078 -13.844 -19.453 1 94.19 34 GLY B C 1
ATOM 2318 O O . GLY B 1 34 ? 0.065 -12.82 -20.141 1 94.19 34 GLY B O 1
ATOM 2319 N N . GLN B 1 35 ? -0.889 -13.898 -18.391 1 95.19 35 GLN B N 1
ATOM 2320 C CA . GLN B 1 35 ? -1.65 -12.719 -18 1 95.19 35 GLN B CA 1
ATOM 2321 C C . GLN B 1 35 ? -1.415 -12.359 -16.547 1 95.19 35 GLN B C 1
ATOM 2323 O O . GLN B 1 35 ? -1.152 -13.234 -15.719 1 95.19 35 GLN B O 1
ATOM 2328 N N . ILE B 1 36 ? -1.459 -11.086 -16.328 1 98.25 36 ILE B N 1
ATOM 2329 C CA . ILE B 1 36 ? -1.624 -10.609 -14.953 1 98.25 36 ILE B CA 1
ATOM 2330 C C . ILE B 1 36 ? -3.104 -10.359 -14.672 1 98.25 36 ILE B C 1
ATOM 2332 O O . ILE B 1 36 ? -3.727 -9.5 -15.297 1 98.25 36 ILE B O 1
ATOM 2336 N N . ILE B 1 37 ? -3.654 -11.086 -13.781 1 98.5 37 ILE B N 1
ATOM 2337 C CA . ILE B 1 37 ? -5.07 -11.008 -13.438 1 98.5 37 ILE B CA 1
ATOM 2338 C C . ILE B 1 37 ? -5.23 -10.305 -12.094 1 98.5 37 ILE B C 1
ATOM 2340 O O . ILE B 1 37 ? -4.801 -10.82 -11.055 1 98.5 37 ILE B O 1
ATOM 2344 N N . GLY B 1 38 ? -5.773 -9.086 -12.156 1 98.5 38 GLY B N 1
ATOM 2345 C CA . GLY B 1 38 ? -6.215 -8.477 -10.914 1 98.5 38 GLY B CA 1
ATOM 2346 C C . GLY B 1 38 ? -7.371 -9.219 -10.266 1 98.5 38 GLY B C 1
ATOM 2347 O O . GLY B 1 38 ? -8.484 -9.234 -10.805 1 98.5 38 GLY B O 1
ATOM 2348 N N . TYR B 1 39 ? -7.129 -9.953 -9.227 1 98.19 39 TYR B N 1
ATOM 2349 C CA . TYR B 1 39 ? -8.133 -10.711 -8.484 1 98.19 39 TYR B CA 1
ATOM 2350 C C . TYR B 1 39 ? -8.57 -9.961 -7.23 1 98.19 39 TYR B C 1
ATOM 2352 O O . TYR B 1 39 ? -7.941 -10.078 -6.18 1 98.19 39 TYR B O 1
ATOM 2360 N N . ILE B 1 40 ? -9.68 -9.219 -7.352 1 98.19 40 ILE B N 1
ATOM 2361 C CA . ILE B 1 40 ? -10.023 -8.25 -6.32 1 98.19 40 ILE B CA 1
ATOM 2362 C C . ILE B 1 40 ? -11.445 -8.492 -5.836 1 98.19 40 ILE B C 1
ATOM 2364 O O . ILE B 1 40 ? -12.164 -9.32 -6.398 1 98.19 40 ILE B O 1
ATOM 2368 N N . GLY B 1 41 ? -11.852 -7.867 -4.797 1 97.31 41 GLY B N 1
ATOM 2369 C CA . GLY B 1 41 ? -13.141 -7.965 -4.133 1 97.31 41 GLY B CA 1
ATOM 2370 C C . GLY B 1 41 ? -13.117 -7.453 -2.705 1 97.31 41 GLY B C 1
ATOM 2371 O O . GLY B 1 41 ? -12.047 -7.266 -2.125 1 97.31 41 GLY B O 1
ATOM 2372 N N . PRO B 1 42 ? -14.305 -7.148 -2.16 1 95.44 42 PRO B N 1
ATOM 2373 C CA . PRO B 1 42 ? -14.336 -6.703 -0.765 1 95.44 42 PRO B CA 1
ATOM 2374 C C . PRO B 1 42 ? -13.914 -7.801 0.211 1 95.44 42 PRO B C 1
ATOM 2376 O O . PRO B 1 42 ? -13.711 -8.945 -0.194 1 95.44 42 PRO B O 1
ATOM 2379 N N . ASN B 1 43 ? -13.688 -7.41 1.447 1 91.31 43 ASN B N 1
ATOM 2380 C CA . ASN B 1 43 ? -13.359 -8.383 2.482 1 91.31 43 ASN B CA 1
ATOM 2381 C C . ASN B 1 43 ? -14.453 -9.438 2.623 1 91.31 43 ASN B C 1
ATOM 2383 O O . ASN B 1 43 ? -15.641 -9.109 2.641 1 91.31 43 ASN B O 1
ATOM 2387 N N . GLY B 1 44 ? -14.07 -10.633 2.637 1 92.69 44 GLY B N 1
ATOM 2388 C CA . GLY B 1 44 ? -15.023 -11.719 2.812 1 92.69 44 GLY B CA 1
ATOM 2389 C C . GLY B 1 44 ? -15.633 -12.188 1.507 1 92.69 44 GLY B C 1
ATOM 2390 O O . GLY B 1 44 ? -16.484 -13.078 1.501 1 92.69 44 GLY B O 1
ATOM 2391 N N . ALA B 1 45 ? -15.117 -11.688 0.413 1 96.06 45 ALA B N 1
ATOM 2392 C CA . ALA B 1 45 ? -15.727 -12 -0.879 1 96.06 45 ALA B CA 1
ATOM 2393 C C . ALA B 1 45 ? -15.367 -13.414 -1.322 1 96.06 45 ALA B C 1
ATOM 2395 O O . ALA B 1 45 ? -15.977 -13.961 -2.244 1 96.06 45 ALA B O 1
ATOM 2396 N N . GLY B 1 46 ? -14.32 -14.031 -0.705 1 96.69 46 GLY B N 1
ATOM 2397 C CA . GLY B 1 46 ? -13.93 -15.391 -1.042 1 96.69 46 GLY B CA 1
ATOM 2398 C C . GLY B 1 46 ? -12.602 -15.469 -1.771 1 96.69 46 GLY B C 1
ATOM 2399 O O . GLY B 1 46 ? -12.203 -16.547 -2.23 1 96.69 46 GLY B O 1
ATOM 2400 N N . LYS B 1 47 ? -11.883 -14.344 -1.93 1 96.75 47 LYS B N 1
ATOM 2401 C CA . LYS B 1 47 ? -10.617 -14.297 -2.662 1 96.75 47 LYS B CA 1
ATOM 2402 C C . LYS B 1 47 ? -9.609 -15.289 -2.082 1 96.75 47 LYS B C 1
ATOM 2404 O O . LYS B 1 47 ? -9.086 -16.141 -2.799 1 96.75 47 LYS B O 1
ATOM 2409 N N . SER B 1 48 ? -9.336 -15.172 -0.733 1 95.38 48 SER B N 1
ATOM 2410 C CA . SER B 1 48 ? -8.344 -16.016 -0.073 1 95.38 48 SER B CA 1
ATOM 2411 C C . SER B 1 48 ? -8.773 -17.484 -0.089 1 95.38 48 SER B C 1
ATOM 2413 O O . SER B 1 48 ? -7.941 -18.375 -0.249 1 95.38 48 SER B O 1
ATOM 2415 N N . THR B 1 49 ? -10.086 -17.734 0.104 1 97.19 49 THR B N 1
ATOM 2416 C CA . THR B 1 49 ? -10.594 -19.109 0.076 1 97.19 49 THR B CA 1
ATOM 2417 C C . THR B 1 49 ? -10.352 -19.75 -1.288 1 97.19 49 THR B C 1
ATOM 2419 O O . THR B 1 49 ? -9.898 -20.891 -1.372 1 97.19 49 THR B O 1
ATOM 2422 N N . THR B 1 50 ? -10.625 -19.016 -2.373 1 98 50 THR B N 1
ATOM 2423 C CA . THR B 1 50 ? -10.398 -19.516 -3.725 1 98 50 THR B CA 1
ATOM 2424 C C . THR B 1 50 ? -8.93 -19.859 -3.938 1 98 50 THR B C 1
ATOM 2426 O O . THR B 1 50 ? -8.609 -20.938 -4.449 1 98 50 THR B O 1
ATOM 2429 N N . VAL B 1 51 ? -8.039 -18.984 -3.508 1 97.31 51 VAL B N 1
ATOM 2430 C CA . VAL B 1 51 ? -6.602 -19.172 -3.684 1 97.31 51 VAL B CA 1
ATOM 2431 C C . VAL B 1 51 ? -6.137 -20.375 -2.854 1 97.31 51 VAL B C 1
ATOM 2433 O O . VAL B 1 51 ? -5.395 -21.219 -3.348 1 97.31 51 VAL B O 1
ATOM 2436 N N . LYS B 1 52 ? -6.602 -20.516 -1.647 1 97 52 LYS B N 1
ATOM 2437 C CA . LYS B 1 52 ? -6.184 -21.594 -0.759 1 97 52 LYS B CA 1
ATOM 2438 C C . LYS B 1 52 ? -6.66 -22.938 -1.281 1 97 52 LYS B C 1
ATOM 2440 O O . LYS B 1 52 ? -5.977 -23.953 -1.105 1 97 52 LYS B O 1
ATOM 2445 N N . ILE B 1 53 ? -7.828 -22.938 -1.896 1 97.75 53 ILE B N 1
ATOM 2446 C CA . ILE B 1 53 ? -8.305 -24.156 -2.527 1 97.75 53 ILE B CA 1
ATOM 2447 C C . ILE B 1 53 ? -7.348 -24.562 -3.648 1 97.75 53 ILE B C 1
ATOM 2449 O O . ILE B 1 53 ? -6.918 -25.719 -3.721 1 97.75 53 ILE B O 1
ATOM 2453 N N . MET B 1 54 ? -6.938 -23.625 -4.457 1 97.44 54 MET B N 1
ATOM 2454 C CA . MET B 1 54 ? -6.043 -23.906 -5.578 1 97.44 54 MET B CA 1
ATOM 2455 C C . MET B 1 54 ? -4.664 -24.328 -5.086 1 97.44 54 MET B C 1
ATOM 2457 O O . MET B 1 54 ? -3.961 -25.078 -5.758 1 97.44 54 MET B O 1
ATOM 2461 N N . LEU B 1 55 ? -4.328 -23.844 -3.898 1 96.69 55 LEU B N 1
ATOM 2462 C CA . LEU B 1 55 ? -3.053 -24.203 -3.295 1 96.69 55 LEU B CA 1
ATOM 2463 C C . LEU B 1 55 ? -3.15 -25.562 -2.602 1 96.69 55 LEU B C 1
ATOM 2465 O O . LEU B 1 55 ? -2.139 -26.109 -2.162 1 96.69 55 LEU B O 1
ATOM 2469 N N . GLY B 1 56 ? -4.348 -26.078 -2.439 1 95.75 56 GLY B N 1
ATOM 2470 C CA . GLY B 1 56 ? -4.574 -27.359 -1.776 1 95.75 56 GLY B CA 1
ATOM 2471 C C . GLY B 1 56 ? -4.602 -27.25 -0.264 1 95.75 56 GLY B C 1
ATOM 2472 O O . GLY B 1 56 ? -4.449 -28.25 0.44 1 95.75 56 GLY B O 1
ATOM 2473 N N . LEU B 1 57 ? -4.789 -26.016 0.247 1 94.56 57 LEU B N 1
ATOM 2474 C CA . LEU B 1 57 ? -4.754 -25.781 1.686 1 94.56 57 LEU B CA 1
ATOM 2475 C C . LEU B 1 57 ? -6.152 -25.875 2.287 1 94.56 57 LEU B C 1
ATOM 2477 O O . LEU B 1 57 ? -6.305 -25.969 3.506 1 94.56 57 LEU B O 1
ATOM 2481 N N . VAL B 1 58 ? -7.156 -25.797 1.506 1 94.94 58 VAL B N 1
ATOM 2482 C CA . VAL B 1 58 ? -8.547 -25.906 1.935 1 94.94 58 VAL B CA 1
ATOM 2483 C C . VAL B 1 58 ? -9.242 -27.016 1.147 1 94.94 58 VAL B C 1
ATOM 2485 O O . VAL B 1 58 ? -9.117 -27.094 -0.078 1 94.94 58 VAL B O 1
ATOM 2488 N N . GLU B 1 59 ? -9.922 -27.891 1.838 1 93.94 59 GLU B N 1
ATOM 2489 C CA . GLU B 1 59 ? -10.688 -28.984 1.252 1 93.94 59 GLU B CA 1
ATOM 2490 C C . GLU B 1 59 ? -12.18 -28.844 1.557 1 93.94 59 GLU B C 1
ATOM 2492 O O . GLU B 1 59 ? -12.602 -27.875 2.17 1 93.94 59 GLU B O 1
ATOM 2497 N N . GLY B 1 60 ? -13.031 -29.703 0.95 1 94.94 60 GLY B N 1
ATOM 2498 C CA . GLY B 1 60 ? -14.445 -29.734 1.263 1 94.94 60 GLY B CA 1
ATOM 2499 C C . GLY B 1 60 ? -15.281 -28.859 0.333 1 94.94 60 GLY B C 1
ATOM 2500 O O . GLY B 1 60 ? -16.438 -28.562 0.63 1 94.94 60 GLY B O 1
ATOM 2501 N N . TYR B 1 61 ? -14.68 -28.406 -0.665 1 97.88 61 TYR B N 1
ATOM 2502 C CA . TYR B 1 61 ? -15.422 -27.625 -1.646 1 97.88 61 TYR B CA 1
ATOM 2503 C C . TYR B 1 61 ? -16.203 -28.531 -2.594 1 97.88 61 TYR B C 1
ATOM 2505 O O . TYR B 1 61 ? -15.93 -29.734 -2.672 1 97.88 61 TYR B O 1
ATOM 2513 N N . SER B 1 62 ? -17.25 -27.969 -3.236 1 98 62 SER B N 1
ATOM 2514 C CA . SER B 1 62 ? -17.906 -28.625 -4.359 1 98 62 SER B CA 1
ATOM 2515 C C . SER B 1 62 ? -17.594 -27.922 -5.672 1 98 62 SER B C 1
ATOM 2517 O O . SER B 1 62 ? -17.109 -26.781 -5.676 1 98 62 SER B O 1
ATOM 2519 N N . GLY B 1 63 ? -17.797 -28.562 -6.773 1 98.12 63 GLY B N 1
ATOM 2520 C CA . GLY B 1 63 ? -17.375 -28.094 -8.078 1 98.12 63 GLY B CA 1
ATOM 2521 C C . GLY B 1 63 ? -16.062 -28.703 -8.539 1 98.12 63 GLY B C 1
ATOM 2522 O O . GLY B 1 63 ? -15.641 -29.734 -8.016 1 98.12 63 GLY B O 1
ATOM 2523 N N . GLU B 1 64 ? -15.523 -28.109 -9.625 1 98.12 64 GLU B N 1
ATOM 2524 C CA . GLU B 1 64 ? -14.297 -28.672 -10.172 1 98.12 64 GLU B CA 1
ATOM 2525 C C . GLU B 1 64 ? -13.234 -27.594 -10.367 1 98.12 64 GLU B C 1
ATOM 2527 O O . GLU B 1 64 ? -13.547 -26.484 -10.805 1 98.12 64 GLU B O 1
ATOM 2532 N N . VAL B 1 65 ? -12.078 -27.906 -9.922 1 98.19 65 VAL B N 1
ATOM 2533 C CA . VAL B 1 65 ? -10.922 -27.047 -10.148 1 98.19 65 VAL B CA 1
ATOM 2534 C C . VAL B 1 65 ? -9.836 -27.828 -10.898 1 98.19 65 VAL B C 1
ATOM 2536 O O . VAL B 1 65 ? -9.398 -28.891 -10.438 1 98.19 65 VAL B O 1
ATOM 2539 N N . ARG B 1 66 ? -9.484 -27.344 -12.039 1 97.81 66 ARG B N 1
ATOM 2540 C CA . ARG B 1 66 ? -8.414 -27.953 -12.82 1 97.81 66 ARG B CA 1
ATOM 2541 C C . ARG B 1 66 ? -7.238 -26.984 -12.961 1 97.81 66 ARG B C 1
ATOM 2543 O O . ARG B 1 66 ? -7.434 -25.797 -13.242 1 97.81 66 ARG B O 1
ATOM 2550 N N . ILE B 1 67 ? -6.09 -27.453 -12.734 1 97.5 67 ILE B N 1
ATOM 2551 C CA . ILE B 1 67 ? -4.852 -26.703 -12.906 1 97.5 67 ILE B CA 1
ATOM 2552 C C . ILE B 1 67 ? -3.898 -27.469 -13.812 1 97.5 67 ILE B C 1
ATOM 2554 O O . ILE B 1 67 ? -3.65 -28.656 -13.586 1 97.5 67 ILE B O 1
ATOM 2558 N N . LEU B 1 68 ? -3.459 -26.734 -14.781 1 95.38 68 LEU B N 1
ATOM 2559 C CA . LEU B 1 68 ? -2.576 -27.359 -15.758 1 95.38 68 LEU B CA 1
ATOM 2560 C C . LEU B 1 68 ? -3.193 -28.656 -16.297 1 95.38 68 LEU B C 1
ATOM 2562 O O . LEU B 1 68 ? -2.525 -29.688 -16.375 1 95.38 68 LEU B O 1
ATOM 2566 N N . GLY B 1 69 ? -4.488 -28.625 -16.453 1 91.94 69 GLY B N 1
ATOM 2567 C CA . GLY B 1 69 ? -5.223 -29.688 -17.141 1 91.94 69 GLY B CA 1
ATOM 2568 C C . GLY B 1 69 ? -5.656 -30.797 -16.203 1 91.94 69 GLY B C 1
ATOM 2569 O O . GLY B 1 69 ? -6.359 -31.734 -16.625 1 91.94 69 GLY B O 1
ATOM 2570 N N . ARG B 1 70 ? -5.34 -30.703 -14.969 1 93.81 70 ARG B N 1
ATOM 2571 C CA . ARG B 1 70 ? -5.652 -31.797 -14.055 1 93.81 70 ARG B CA 1
ATOM 2572 C C . ARG B 1 70 ? -6.559 -31.312 -12.922 1 93.81 70 ARG B C 1
ATOM 2574 O O . ARG B 1 70 ? -6.383 -30.219 -12.406 1 93.81 70 ARG B O 1
ATOM 2581 N N . ASP B 1 71 ? -7.465 -32.188 -12.617 1 96.81 71 ASP B N 1
ATOM 2582 C CA . ASP B 1 71 ? -8.297 -31.922 -11.453 1 96.81 71 ASP B CA 1
ATOM 2583 C C . ASP B 1 71 ? -7.48 -31.984 -10.164 1 96.81 71 ASP B C 1
ATOM 2585 O O . ASP B 1 71 ? -6.809 -32.969 -9.891 1 96.81 71 ASP B O 1
ATOM 2589 N N . ILE B 1 72 ? -7.566 -30.953 -9.336 1 96.5 72 ILE B N 1
ATOM 2590 C CA . ILE B 1 72 ? -6.688 -30.875 -8.164 1 96.5 72 ILE B CA 1
ATOM 2591 C C . ILE B 1 72 ? -7.223 -31.797 -7.066 1 96.5 72 ILE B C 1
ATOM 2593 O O . ILE B 1 72 ? -6.531 -32.062 -6.078 1 96.5 72 ILE B O 1
ATOM 2597 N N . ALA B 1 73 ? -8.375 -32.375 -7.273 1 94.38 73 ALA B N 1
ATOM 2598 C CA . ALA B 1 73 ? -8.977 -33.281 -6.289 1 94.38 73 ALA B CA 1
ATOM 2599 C C . ALA B 1 73 ? -8.5 -34.688 -6.488 1 94.38 73 ALA B C 1
ATOM 2601 O O . ALA B 1 73 ? -8.812 -35.594 -5.684 1 94.38 73 ALA B O 1
ATOM 2602 N N . ASP B 1 74 ? -7.699 -34.906 -7.453 1 92.38 74 ASP B N 1
ATOM 2603 C CA . ASP B 1 74 ? -7.316 -36.281 -7.793 1 92.38 74 ASP B CA 1
ATOM 2604 C C . ASP B 1 74 ? -6.242 -36.781 -6.84 1 92.38 74 ASP B C 1
ATOM 2606 O O . ASP B 1 74 ? -5.824 -37.938 -6.941 1 92.38 74 ASP B O 1
ATOM 2610 N N . GLY B 1 75 ? -5.727 -36 -5.945 1 86.88 75 GLY B N 1
ATOM 2611 C CA . GLY B 1 75 ? -4.766 -36.406 -4.938 1 86.88 75 GLY B CA 1
ATOM 2612 C C . GLY B 1 75 ? -3.328 -36.125 -5.332 1 86.88 75 GLY B C 1
ATOM 2613 O O . GLY B 1 75 ? -2.426 -36.188 -4.496 1 86.88 75 GLY B O 1
ATOM 2614 N N . ASN B 1 76 ? -3.143 -35.875 -6.586 1 88.81 76 ASN B N 1
ATOM 2615 C CA . ASN B 1 76 ? -1.802 -35.562 -7.062 1 88.81 76 ASN B CA 1
ATOM 2616 C C . ASN B 1 76 ? -1.386 -34.156 -6.652 1 88.81 76 ASN B C 1
ATOM 2618 O O . ASN B 1 76 ? -2.113 -33.188 -6.902 1 88.81 76 ASN B O 1
ATOM 2622 N N . ILE B 1 77 ? -0.148 -34.062 -6.035 1 91.06 77 ILE B N 1
ATOM 2623 C CA . ILE B 1 77 ? 0.267 -32.781 -5.477 1 91.06 77 ILE B CA 1
ATOM 2624 C C . ILE B 1 77 ? 1.309 -32.125 -6.387 1 91.06 77 ILE B C 1
ATOM 2626 O O . ILE B 1 77 ? 1.829 -31.062 -6.082 1 91.06 77 ILE B O 1
ATOM 2630 N N . GLU B 1 78 ? 1.564 -32.688 -7.527 1 92.69 78 GLU B N 1
ATOM 2631 C CA . GLU B 1 78 ? 2.641 -32.25 -8.406 1 92.69 78 GLU B CA 1
ATOM 2632 C C . GLU B 1 78 ? 2.387 -30.828 -8.906 1 92.69 78 GLU B C 1
ATOM 2634 O O . GLU B 1 78 ? 3.328 -30.062 -9.102 1 92.69 78 GLU B O 1
ATOM 2639 N N . TYR B 1 79 ? 1.074 -30.484 -9.094 1 95.19 79 TYR B N 1
ATOM 2640 C CA . TYR B 1 79 ? 0.748 -29.156 -9.602 1 95.19 79 TYR B CA 1
ATOM 2641 C C . TYR B 1 79 ? 1.218 -28.062 -8.641 1 95.19 79 TYR B C 1
ATOM 2643 O O . TYR B 1 79 ? 1.49 -26.938 -9.055 1 95.19 79 TYR B O 1
ATOM 2651 N N . LYS B 1 80 ? 1.371 -28.422 -7.406 1 95.69 80 LYS B N 1
ATOM 2652 C CA . LYS B 1 80 ? 1.758 -27.453 -6.383 1 95.69 80 LYS B CA 1
ATOM 2653 C C . LYS B 1 80 ? 3.182 -26.953 -6.609 1 95.69 80 LYS B C 1
ATOM 2655 O O . LYS B 1 80 ? 3.51 -25.828 -6.254 1 95.69 80 LYS B O 1
ATOM 2660 N N . LYS B 1 81 ? 4.027 -27.766 -7.23 1 95.56 81 LYS B N 1
ATOM 2661 C CA . LYS B 1 81 ? 5.41 -27.406 -7.52 1 95.56 81 LYS B CA 1
ATOM 2662 C C . LYS B 1 81 ? 5.488 -26.359 -8.633 1 95.56 81 LYS B C 1
ATOM 2664 O O . LYS B 1 81 ? 6.539 -25.75 -8.852 1 95.56 81 LYS B O 1
ATOM 2669 N N . ARG B 1 82 ? 4.367 -26.125 -9.289 1 97 82 ARG B N 1
ATOM 2670 C CA . ARG B 1 82 ? 4.316 -25.203 -10.414 1 97 82 ARG B CA 1
ATOM 2671 C C . ARG B 1 82 ? 3.68 -23.875 -10 1 97 82 ARG B C 1
ATOM 2673 O O . ARG B 1 82 ? 3.41 -23.031 -10.852 1 97 82 ARG B O 1
ATOM 2680 N N . ILE B 1 83 ? 3.422 -23.781 -8.695 1 97.94 83 ILE B N 1
ATOM 2681 C CA . ILE B 1 83 ? 2.748 -22.594 -8.172 1 97.94 83 ILE B CA 1
ATOM 2682 C C . ILE B 1 83 ? 3.67 -21.859 -7.203 1 97.94 83 ILE B C 1
ATOM 2684 O O . ILE B 1 83 ? 4.355 -22.484 -6.391 1 97.94 83 ILE B O 1
ATOM 2688 N N . GLY B 1 84 ? 3.852 -20.562 -7.359 1 98.25 84 GLY B N 1
ATOM 2689 C CA . GLY B 1 84 ? 4.422 -19.672 -6.355 1 98.25 84 GLY B CA 1
ATOM 2690 C C . GLY B 1 84 ? 3.381 -18.844 -5.633 1 98.25 84 GLY B C 1
ATOM 2691 O O . GLY B 1 84 ? 2.361 -18.469 -6.215 1 98.25 84 GLY B O 1
ATOM 2692 N N . TYR B 1 85 ? 3.688 -18.578 -4.363 1 97.81 85 TYR B N 1
ATOM 2693 C CA . TYR B 1 85 ? 2.666 -17.922 -3.559 1 97.81 85 TYR B CA 1
ATOM 2694 C C . TYR B 1 85 ? 3.295 -16.938 -2.574 1 97.81 85 TYR B C 1
ATOM 2696 O O . TYR B 1 85 ? 4.266 -17.266 -1.891 1 97.81 85 TYR B O 1
ATOM 2704 N N . VAL B 1 86 ? 2.816 -15.711 -2.6 1 97.25 86 VAL B N 1
ATOM 2705 C CA . VAL B 1 86 ? 3.104 -14.711 -1.576 1 97.25 86 VAL B CA 1
ATOM 2706 C C . VAL B 1 86 ? 1.812 -14.305 -0.87 1 97.25 86 VAL B C 1
ATOM 2708 O O . VAL B 1 86 ? 0.96 -13.633 -1.455 1 97.25 86 VAL B O 1
ATOM 2711 N N . PRO B 1 87 ? 1.618 -14.68 0.409 1 94.56 87 PRO B N 1
ATOM 2712 C CA . PRO B 1 87 ? 0.419 -14.289 1.151 1 94.56 87 PRO B CA 1
ATOM 2713 C C . PRO B 1 87 ? 0.489 -12.852 1.669 1 94.56 87 PRO B C 1
ATOM 2715 O O . PRO B 1 87 ? 1.566 -12.25 1.688 1 94.56 87 PRO B O 1
ATOM 2718 N N . GLU B 1 88 ? -0.645 -12.383 2.016 1 89.31 88 GLU B N 1
ATOM 2719 C CA . GLU B 1 88 ? -0.686 -11.047 2.607 1 89.31 88 GLU B CA 1
ATOM 2720 C C . GLU B 1 88 ? 0.098 -11 3.916 1 89.31 88 GLU B C 1
ATOM 2722 O O . GLU B 1 88 ? 0.926 -10.109 4.117 1 89.31 88 GLU B O 1
ATOM 2727 N N . ILE B 1 89 ? -0.215 -11.922 4.793 1 85.88 89 ILE B N 1
ATOM 2728 C CA . ILE B 1 89 ? 0.529 -12.078 6.035 1 85.88 89 ILE B CA 1
ATOM 2729 C C . ILE B 1 89 ? 1.386 -13.336 5.973 1 85.88 89 ILE B C 1
ATOM 2731 O O . ILE B 1 89 ? 0.861 -14.453 5.992 1 85.88 89 ILE B O 1
ATOM 2735 N N . ALA B 1 90 ? 2.664 -13.094 5.809 1 85.38 90 ALA B N 1
ATOM 2736 C CA . ALA B 1 90 ? 3.562 -14.234 5.691 1 85.38 90 ALA B CA 1
ATOM 2737 C C . ALA B 1 90 ? 4.234 -14.547 7.027 1 85.38 90 ALA B C 1
ATOM 2739 O O . ALA B 1 90 ? 4.617 -13.633 7.762 1 85.38 90 ALA B O 1
ATOM 2740 N N . GLU B 1 91 ? 4.285 -15.773 7.363 1 82.75 91 GLU B N 1
ATOM 2741 C CA . GLU B 1 91 ? 5.125 -16.234 8.469 1 82.75 91 GLU B CA 1
ATOM 2742 C C . GLU B 1 91 ? 6.527 -16.578 7.984 1 82.75 91 GLU B C 1
ATOM 2744 O O . GLU B 1 91 ? 6.766 -17.688 7.504 1 82.75 91 GLU B O 1
ATOM 2749 N N . ILE B 1 92 ? 7.273 -15.578 7.98 1 86.25 92 ILE B N 1
ATOM 2750 C CA . ILE B 1 92 ? 8.664 -15.836 7.633 1 86.25 92 ILE B CA 1
ATOM 2751 C C . ILE B 1 92 ? 9.438 -16.281 8.875 1 86.25 92 ILE B C 1
ATOM 2753 O O . ILE B 1 92 ? 9.25 -15.734 9.961 1 86.25 92 ILE B O 1
ATOM 2757 N N . TYR B 1 93 ? 9.953 -17.422 9 1 90 93 TYR B N 1
ATOM 2758 C CA . TYR B 1 93 ? 10.805 -17.844 10.109 1 90 93 TYR B CA 1
ATOM 2759 C C . TYR B 1 93 ? 11.969 -16.891 10.305 1 90 93 TYR B C 1
ATOM 2761 O O . TYR B 1 93 ? 13.094 -17.188 9.891 1 90 93 TYR B O 1
ATOM 2769 N N . ASP B 1 94 ? 11.68 -15.844 10.992 1 90.94 94 ASP B N 1
ATOM 2770 C CA . ASP B 1 94 ? 12.586 -14.703 10.922 1 90.94 94 ASP B CA 1
ATOM 2771 C C . ASP B 1 94 ? 13.828 -14.938 11.781 1 90.94 94 ASP B C 1
ATOM 2773 O O . ASP B 1 94 ? 14.773 -14.148 11.742 1 90.94 94 ASP B O 1
ATOM 2777 N N . ASN B 1 95 ? 13.914 -16.062 12.492 1 96.19 95 ASN B N 1
ATOM 2778 C CA . ASN B 1 95 ? 15.141 -16.422 13.195 1 96.19 95 ASN B CA 1
ATOM 2779 C C . ASN B 1 95 ? 16.188 -17 12.242 1 96.19 95 ASN B C 1
ATOM 2781 O O . ASN B 1 95 ? 17.359 -17.094 12.586 1 96.19 95 ASN B O 1
ATOM 2785 N N . LEU B 1 96 ? 15.773 -17.359 11.078 1 97.69 96 LEU B N 1
ATOM 2786 C CA . LEU B 1 96 ? 16.672 -17.875 10.062 1 97.69 96 LEU B CA 1
ATOM 2787 C C . LEU B 1 96 ? 17.328 -16.75 9.281 1 97.69 96 LEU B C 1
ATOM 2789 O O . LEU B 1 96 ? 16.812 -15.617 9.266 1 97.69 96 LEU B O 1
ATOM 2793 N N . THR B 1 97 ? 18.469 -17.078 8.703 1 98.5 97 THR B N 1
ATOM 2794 C CA . THR B 1 97 ? 19.016 -16.172 7.695 1 98.5 97 THR B CA 1
ATOM 2795 C C . THR B 1 97 ? 18.25 -16.297 6.379 1 98.5 97 THR B C 1
ATOM 2797 O O . THR B 1 97 ? 17.531 -17.281 6.164 1 98.5 97 THR B O 1
ATOM 2800 N N . ALA B 1 98 ? 18.422 -15.305 5.512 1 98.56 98 ALA B N 1
ATOM 2801 C CA . ALA B 1 98 ? 17.828 -15.422 4.184 1 98.56 98 ALA B CA 1
ATOM 2802 C C . ALA B 1 98 ? 18.328 -16.672 3.465 1 98.56 98 ALA B C 1
ATOM 2804 O O . ALA B 1 98 ? 17.547 -17.375 2.826 1 98.56 98 ALA B O 1
ATOM 2805 N N . ARG B 1 99 ? 19.625 -16.953 3.602 1 98.75 99 ARG B N 1
ATOM 2806 C CA . ARG B 1 99 ? 20.188 -18.156 3 1 98.75 99 ARG B CA 1
ATOM 2807 C C . ARG B 1 99 ? 19.453 -19.406 3.475 1 98.75 99 ARG B C 1
ATOM 2809 O O . ARG B 1 99 ? 19.016 -20.219 2.662 1 98.75 99 ARG B O 1
ATOM 2816 N N . GLU B 1 100 ? 19.359 -19.531 4.793 1 98.62 100 GLU B N 1
ATOM 2817 C CA . GLU B 1 100 ? 18.703 -20.703 5.363 1 98.62 100 GLU B CA 1
ATOM 2818 C C . GLU B 1 100 ? 17.266 -20.828 4.898 1 98.62 100 GLU B C 1
ATOM 2820 O O . GLU B 1 100 ? 16.812 -21.906 4.504 1 98.62 100 GLU B O 1
ATOM 2825 N N . TYR B 1 101 ? 16.531 -19.75 4.93 1 98.38 101 TYR B N 1
ATOM 2826 C CA . TYR B 1 101 ? 15.109 -19.75 4.562 1 98.38 101 TYR B CA 1
ATOM 2827 C C . TYR B 1 101 ? 14.93 -20.078 3.086 1 98.38 101 TYR B C 1
ATOM 2829 O O . TYR B 1 101 ? 14.141 -20.969 2.738 1 98.38 101 TYR B O 1
ATOM 2837 N N . LEU B 1 102 ? 15.68 -19.422 2.207 1 98.44 102 LEU B N 1
ATOM 2838 C CA . LEU B 1 102 ? 15.492 -19.562 0.767 1 98.44 102 LEU B CA 1
ATOM 2839 C C . LEU B 1 102 ? 15.961 -20.922 0.286 1 98.44 102 LEU B C 1
ATOM 2841 O O . LEU B 1 102 ? 15.344 -21.531 -0.593 1 98.44 102 LEU B O 1
ATOM 2845 N N . THR B 1 103 ? 17.094 -21.438 0.861 1 98.5 103 THR B N 1
ATOM 2846 C CA . THR B 1 103 ? 17.547 -22.766 0.457 1 98.5 103 THR B CA 1
ATOM 2847 C C . THR B 1 103 ? 16.578 -23.828 0.958 1 98.5 103 THR B C 1
ATOM 2849 O O . THR B 1 103 ? 16.328 -24.828 0.267 1 98.5 103 THR B O 1
ATOM 2852 N N . PHE B 1 104 ? 16.062 -23.609 2.148 1 97.81 104 PHE B N 1
ATOM 2853 C CA . PHE B 1 104 ? 15.047 -24.516 2.672 1 97.81 104 PHE B CA 1
ATOM 2854 C C . PHE B 1 104 ? 13.852 -24.578 1.735 1 97.81 104 PHE B C 1
ATOM 2856 O O . PHE B 1 104 ? 13.414 -25.672 1.357 1 97.81 104 PHE B O 1
ATOM 2863 N N . ILE B 1 105 ? 13.312 -23.438 1.327 1 96.88 105 ILE B N 1
ATOM 2864 C CA . ILE B 1 105 ? 12.172 -23.375 0.424 1 96.88 105 ILE B CA 1
ATOM 2865 C C . ILE B 1 105 ? 12.523 -24.016 -0.913 1 96.88 105 ILE B C 1
ATOM 2867 O O . ILE B 1 105 ? 11.742 -24.797 -1.454 1 96.88 105 ILE B O 1
ATOM 2871 N N . GLY B 1 106 ? 13.68 -23.641 -1.459 1 97.44 106 GLY B N 1
ATOM 2872 C CA . GLY B 1 106 ? 14.109 -24.25 -2.707 1 97.44 106 GLY B CA 1
ATOM 2873 C C . GLY B 1 106 ? 14.117 -25.766 -2.664 1 97.44 106 GLY B C 1
ATOM 2874 O O . GLY B 1 106 ? 13.641 -26.422 -3.592 1 97.44 106 GLY B O 1
ATOM 2875 N N . GLU B 1 107 ? 14.625 -26.281 -1.554 1 97.62 107 GLU B N 1
ATOM 2876 C CA . GLU B 1 107 ? 14.695 -27.734 -1.407 1 97.62 107 GLU B CA 1
ATOM 2877 C C . GLU B 1 107 ? 13.305 -28.359 -1.32 1 97.62 107 GLU B C 1
ATOM 2879 O O . GLU B 1 107 ? 13.07 -29.453 -1.839 1 97.62 107 GLU B O 1
ATOM 2884 N N . LEU B 1 108 ? 12.43 -27.703 -0.664 1 95.62 108 LEU B N 1
ATOM 2885 C CA . LEU B 1 108 ? 11.055 -28.188 -0.564 1 95.62 108 LEU B CA 1
ATOM 2886 C C . LEU B 1 108 ? 10.43 -28.328 -1.947 1 95.62 108 LEU B C 1
ATOM 2888 O O . LEU B 1 108 ? 9.57 -29.188 -2.156 1 95.62 108 LEU B O 1
ATOM 2892 N N . TYR B 1 109 ? 10.883 -27.516 -2.877 1 96.12 109 TYR B N 1
ATOM 2893 C CA . TYR B 1 109 ? 10.336 -27.547 -4.227 1 96.12 109 TYR B CA 1
ATOM 2894 C C . TYR B 1 109 ? 11.219 -28.391 -5.148 1 96.12 109 TYR B C 1
ATOM 2896 O O . TYR B 1 109 ? 11.047 -28.359 -6.371 1 96.12 109 TYR B O 1
ATOM 2904 N N . GLY B 1 110 ? 12.258 -29.016 -4.648 1 94.44 110 GLY B N 1
ATOM 2905 C CA . GLY B 1 110 ? 12.992 -30.031 -5.387 1 94.44 110 GLY B CA 1
ATOM 2906 C C . GLY B 1 110 ? 14.328 -29.547 -5.902 1 94.44 110 GLY B C 1
ATOM 2907 O O . GLY B 1 110 ? 15.023 -30.281 -6.617 1 94.44 110 GLY B O 1
ATOM 2908 N N . LEU B 1 111 ? 14.695 -28.406 -5.547 1 96.56 111 LEU B N 1
ATOM 2909 C CA . LEU B 1 111 ? 16.016 -27.922 -5.949 1 96.56 111 LEU B CA 1
ATOM 2910 C C . LEU B 1 111 ? 17.109 -28.516 -5.07 1 96.56 111 LEU B C 1
ATOM 2912 O O . LEU B 1 111 ? 16.891 -28.734 -3.875 1 96.56 111 LEU B O 1
ATOM 2916 N N . ALA B 1 112 ? 18.266 -28.797 -5.711 1 97.31 112 ALA B N 1
ATOM 2917 C CA . ALA B 1 112 ? 19.453 -29.109 -4.906 1 97.31 112 ALA B CA 1
ATOM 2918 C C . ALA B 1 112 ? 19.922 -27.906 -4.102 1 97.31 112 ALA B C 1
ATOM 2920 O O . ALA B 1 112 ? 19.781 -26.766 -4.551 1 97.31 112 ALA B O 1
ATOM 2921 N N . TYR B 1 113 ? 20.484 -28.156 -2.965 1 97.69 113 TYR B N 1
ATOM 2922 C CA . TYR B 1 113 ? 20.922 -27.094 -2.074 1 97.69 113 TYR B CA 1
ATOM 2923 C C . TYR B 1 113 ? 21.812 -26.094 -2.811 1 97.69 113 TYR B C 1
ATOM 2925 O O . TYR B 1 113 ? 21.609 -24.891 -2.74 1 97.69 113 TYR B O 1
ATOM 2933 N N . GLU B 1 114 ? 22.781 -26.562 -3.553 1 97.75 114 GLU B N 1
ATOM 2934 C CA . GLU B 1 114 ? 23.75 -25.703 -4.219 1 97.75 114 GLU B CA 1
ATOM 2935 C C . GLU B 1 114 ? 23.078 -24.812 -5.258 1 97.75 114 GLU B C 1
ATOM 2937 O O . GLU B 1 114 ? 23.406 -23.625 -5.359 1 97.75 114 GLU B O 1
ATOM 2942 N N . SER B 1 115 ? 22.172 -25.422 -5.996 1 97.38 115 SER B N 1
ATOM 2943 C CA . SER B 1 115 ? 21.438 -24.656 -7.004 1 97.38 115 SER B CA 1
ATOM 2944 C C . SER B 1 115 ? 20.547 -23.594 -6.359 1 97.38 115 SER B C 1
ATOM 2946 O O . SER B 1 115 ? 20.484 -22.453 -6.828 1 97.38 115 SER B O 1
ATOM 2948 N N . ALA B 1 116 ? 19.875 -24.047 -5.285 1 98.06 116 ALA B N 1
ATOM 2949 C CA . ALA B 1 116 ? 19 -23.109 -4.566 1 98.06 116 ALA B CA 1
ATOM 2950 C C . ALA B 1 116 ? 19.812 -21.953 -3.982 1 98.06 116 ALA B C 1
ATOM 2952 O O . ALA B 1 116 ? 19.406 -20.797 -4.082 1 98.06 116 ALA B O 1
ATOM 2953 N N . ASP B 1 117 ? 20.953 -22.25 -3.393 1 98.5 117 ASP B N 1
ATOM 2954 C CA . ASP B 1 117 ? 21.828 -21.25 -2.766 1 98.5 117 ASP B CA 1
ATOM 2955 C C . ASP B 1 117 ? 22.344 -20.25 -3.795 1 98.5 117 ASP B C 1
ATOM 2957 O O . ASP B 1 117 ? 22.281 -19.047 -3.58 1 98.5 117 ASP B O 1
ATOM 2961 N N . GLU B 1 118 ? 22.859 -20.75 -4.883 1 98.25 118 GLU B N 1
ATOM 2962 C CA . GLU B 1 118 ? 23.391 -19.891 -5.93 1 98.25 118 GLU B CA 1
ATOM 2963 C C . GLU B 1 118 ? 22.312 -18.984 -6.516 1 98.25 118 GLU B C 1
ATOM 2965 O O . GLU B 1 118 ? 22.516 -17.781 -6.652 1 98.25 118 GLU B O 1
ATOM 2970 N N . LYS B 1 119 ? 21.234 -19.578 -6.848 1 98.25 119 LYS B N 1
ATOM 2971 C CA . LYS B 1 119 ? 20.125 -18.844 -7.438 1 98.25 119 LYS B CA 1
ATOM 2972 C C . LYS B 1 119 ? 19.578 -17.781 -6.469 1 98.25 119 LYS B C 1
ATOM 2974 O O . LYS B 1 119 ? 19.359 -16.641 -6.855 1 98.25 119 LYS B O 1
ATOM 2979 N N . ALA B 1 120 ? 19.391 -18.172 -5.238 1 98.69 120 ALA B N 1
ATOM 2980 C CA . ALA B 1 120 ? 18.906 -17.266 -4.211 1 98.69 120 ALA B CA 1
ATOM 2981 C C . ALA B 1 120 ? 19.859 -16.078 -4.023 1 98.69 120 ALA B C 1
ATOM 2983 O O . ALA B 1 120 ? 19.406 -14.938 -3.922 1 98.69 120 ALA B O 1
ATOM 2984 N N . ARG B 1 121 ? 21.094 -16.359 -3.988 1 98.62 121 ARG B N 1
ATOM 2985 C CA . ARG B 1 121 ? 22.094 -15.305 -3.818 1 98.62 121 ARG B CA 1
ATOM 2986 C C . ARG B 1 121 ? 22.031 -14.305 -4.969 1 98.62 121 ARG B C 1
ATOM 2988 O O . ARG B 1 121 ? 22.094 -13.094 -4.754 1 98.62 121 ARG B O 1
ATOM 2995 N N . LYS B 1 122 ? 21.938 -14.789 -6.176 1 98.62 122 LYS B N 1
ATOM 2996 C CA . LYS B 1 122 ? 21.844 -13.93 -7.352 1 98.62 122 LYS B CA 1
ATOM 2997 C C . LYS B 1 122 ? 20.594 -13.062 -7.297 1 98.62 122 LYS B C 1
ATOM 2999 O O . LYS B 1 122 ? 20.641 -11.867 -7.617 1 98.62 122 LYS B O 1
ATOM 3004 N N . LEU B 1 123 ? 19.484 -13.672 -6.906 1 98.75 123 LEU B N 1
ATOM 3005 C CA . LEU B 1 123 ? 18.234 -12.938 -6.82 1 98.75 123 LEU B CA 1
ATOM 3006 C C . LEU B 1 123 ? 18.281 -11.883 -5.727 1 98.75 123 LEU B C 1
ATOM 3008 O O . LEU B 1 123 ? 17.812 -10.758 -5.914 1 98.75 123 LEU B O 1
ATOM 3012 N N . MET B 1 124 ? 18.906 -12.289 -4.594 1 98.75 124 MET B N 1
ATOM 3013 C CA . MET B 1 124 ? 19.125 -11.32 -3.521 1 98.75 124 MET B CA 1
ATOM 3014 C C . MET B 1 124 ? 19.969 -10.148 -4.008 1 98.75 124 MET B C 1
ATOM 3016 O O . MET B 1 124 ? 19.688 -8.992 -3.68 1 98.75 124 MET B O 1
ATOM 3020 N N . LYS B 1 125 ? 20.953 -10.43 -4.766 1 98.44 125 LYS B N 1
ATOM 3021 C CA . LYS B 1 125 ? 21.828 -9.398 -5.32 1 98.44 125 LYS B CA 1
ATOM 3022 C C . LYS B 1 125 ? 21.047 -8.445 -6.227 1 98.44 125 LYS B C 1
ATOM 3024 O O . LYS B 1 125 ? 21.234 -7.23 -6.172 1 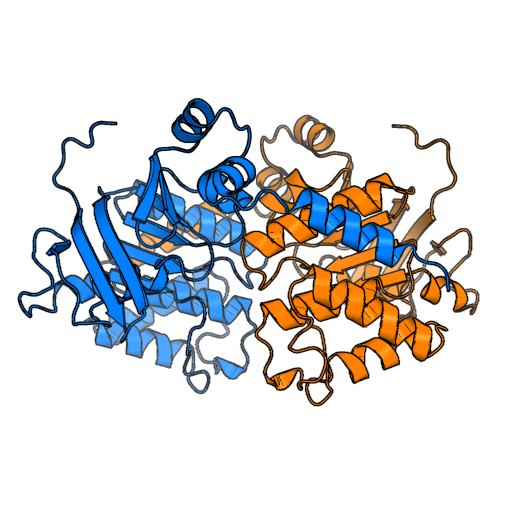98.44 125 LYS B O 1
ATOM 3029 N N . SER B 1 126 ? 20.172 -8.984 -7.02 1 97.56 126 SER B N 1
ATOM 3030 C CA . SER B 1 126 ? 19.344 -8.172 -7.91 1 97.56 126 SER B CA 1
ATOM 3031 C C . SER B 1 126 ? 18.516 -7.16 -7.129 1 97.56 126 SER B C 1
ATOM 3033 O O . SER B 1 126 ? 18.281 -6.043 -7.594 1 97.56 126 SER B O 1
ATOM 3035 N N . PHE B 1 127 ? 18.125 -7.555 -5.91 1 97.31 127 PHE B N 1
ATOM 3036 C CA . PHE B 1 127 ? 17.312 -6.676 -5.07 1 97.31 127 PHE B CA 1
ATOM 3037 C C . PHE B 1 127 ? 18.203 -5.828 -4.168 1 97.31 127 PHE B C 1
ATOM 3039 O O . PHE B 1 127 ? 17.719 -5.109 -3.297 1 97.31 127 PHE B O 1
ATOM 3046 N N . GLY B 1 128 ? 19.547 -5.961 -4.301 1 96.5 128 GLY B N 1
ATOM 3047 C CA . GLY B 1 128 ? 20.469 -5.199 -3.486 1 96.5 128 GLY B CA 1
ATOM 3048 C C . GLY B 1 128 ? 20.609 -5.734 -2.072 1 96.5 128 GLY B C 1
ATOM 3049 O O . GLY B 1 128 ? 20.906 -4.98 -1.145 1 96.5 128 GLY B O 1
ATOM 3050 N N . LEU B 1 129 ? 20.391 -7.082 -1.886 1 98.12 129 LEU B N 1
ATOM 3051 C CA . LEU B 1 129 ? 20.375 -7.652 -0.544 1 98.12 129 LEU B CA 1
ATOM 3052 C C . LEU B 1 129 ? 21.484 -8.688 -0.379 1 98.12 129 LEU B C 1
ATOM 3054 O O . LEU B 1 129 ? 21.438 -9.508 0.541 1 98.12 129 LEU B O 1
ATOM 3058 N N . GLU B 1 130 ? 22.438 -8.695 -1.243 1 97.94 130 GLU B N 1
ATOM 3059 C CA . GLU B 1 130 ? 23.484 -9.703 -1.202 1 97.94 130 GLU B CA 1
ATOM 3060 C C . GLU B 1 130 ? 24.25 -9.648 0.117 1 97.94 130 GLU B C 1
ATOM 3062 O O . GLU B 1 130 ? 24.594 -10.68 0.693 1 97.94 130 GLU B O 1
ATOM 3067 N N . GLU B 1 131 ? 24.5 -8.453 0.644 1 98.06 131 GLU B N 1
ATOM 3068 C CA . GLU B 1 131 ? 25.344 -8.258 1.82 1 98.06 131 GLU B CA 1
ATOM 3069 C C . GLU B 1 131 ? 24.672 -8.781 3.082 1 98.06 131 GLU B C 1
ATOM 3071 O O . GLU B 1 131 ? 25.328 -9.047 4.086 1 98.06 131 GLU B O 1
ATOM 3076 N N . VAL B 1 132 ? 23.344 -8.922 3.012 1 98.25 132 VAL B N 1
ATOM 3077 C CA . VAL B 1 132 ? 22.625 -9.352 4.211 1 98.25 132 VAL B CA 1
ATOM 3078 C C . VAL B 1 132 ? 22.109 -10.781 4.016 1 98.25 132 VAL B C 1
ATOM 3080 O O . VAL B 1 132 ? 21.297 -11.258 4.797 1 98.25 132 VAL B O 1
ATOM 3083 N N . TYR B 1 133 ? 22.609 -11.461 3.055 1 98.62 133 TYR B N 1
ATOM 3084 C CA . TYR B 1 133 ? 22.172 -12.82 2.721 1 98.62 133 TYR B CA 1
ATOM 3085 C C . TYR B 1 133 ? 22.406 -13.766 3.891 1 98.62 133 TYR B C 1
ATOM 3087 O O . TYR B 1 133 ? 21.625 -14.703 4.094 1 98.62 133 TYR B O 1
ATOM 3095 N N . ASP B 1 134 ? 23.406 -13.492 4.723 1 98.56 134 ASP B N 1
ATOM 3096 C CA . ASP B 1 134 ? 23.766 -14.391 5.812 1 98.56 134 ASP B CA 1
ATOM 3097 C C . ASP B 1 134 ? 23.391 -13.797 7.164 1 98.56 134 ASP B C 1
ATOM 3099 O O . ASP B 1 134 ? 23.859 -14.25 8.203 1 98.56 134 ASP B O 1
ATOM 3103 N N . THR B 1 135 ? 22.578 -12.789 7.141 1 98.12 135 THR B N 1
ATOM 3104 C CA . THR B 1 135 ? 22.078 -12.188 8.375 1 98.12 135 THR B CA 1
ATOM 3105 C C . THR B 1 135 ? 20.672 -12.664 8.68 1 98.12 135 THR B C 1
ATOM 3107 O O . THR B 1 135 ? 19.906 -13.008 7.766 1 98.12 135 THR B O 1
ATOM 3110 N N . ARG B 1 136 ? 20.359 -12.688 9.93 1 98.25 136 ARG B N 1
ATOM 3111 C CA . ARG B 1 136 ? 19.031 -13.141 10.336 1 98.25 136 ARG B CA 1
ATOM 3112 C C . ARG B 1 136 ? 17.953 -12.188 9.836 1 98.25 136 ARG B C 1
ATOM 3114 O O . ARG B 1 136 ? 18.125 -10.969 9.867 1 98.25 136 ARG B O 1
ATOM 3121 N N . ILE B 1 137 ? 16.828 -12.734 9.445 1 97.88 137 ILE B N 1
ATOM 3122 C CA . ILE B 1 137 ? 15.734 -11.984 8.836 1 97.88 137 ILE B CA 1
ATOM 3123 C C . ILE B 1 137 ? 15.07 -11.086 9.883 1 97.88 137 ILE B C 1
ATOM 3125 O O . ILE B 1 137 ? 14.438 -10.086 9.539 1 97.88 137 ILE B O 1
ATOM 3129 N N . THR B 1 138 ? 15.242 -11.375 11.117 1 97.12 138 THR B N 1
ATOM 3130 C CA . THR B 1 138 ? 14.703 -10.562 12.203 1 97.12 138 THR B CA 1
ATOM 3131 C C . THR B 1 138 ? 15.195 -9.117 12.086 1 97.12 138 THR B C 1
ATOM 3133 O O . THR B 1 138 ? 14.516 -8.188 12.516 1 97.12 138 THR B O 1
ATOM 3136 N N . SER B 1 139 ? 16.359 -8.977 11.516 1 96.94 139 SER B N 1
ATOM 3137 C CA . SER B 1 139 ? 16.969 -7.652 11.422 1 96.94 139 SER B CA 1
ATOM 3138 C C . SER B 1 139 ? 16.5 -6.93 10.156 1 96.94 139 SER B C 1
ATOM 3140 O O . SER B 1 139 ? 16.859 -5.77 9.938 1 96.94 139 SER B O 1
ATOM 3142 N N . TYR B 1 140 ? 15.75 -7.598 9.297 1 97.12 140 TYR B N 1
ATOM 3143 C CA . TYR B 1 140 ? 15.312 -7.035 8.031 1 97.12 140 TYR B CA 1
ATOM 3144 C C . TYR B 1 140 ? 14.188 -6.023 8.234 1 97.12 140 TYR B C 1
ATOM 3146 O O . TYR B 1 140 ? 13.344 -6.195 9.117 1 97.12 140 TYR B O 1
ATOM 3154 N N . SER B 1 141 ? 14.227 -4.996 7.453 1 94.69 141 SER B N 1
ATOM 3155 C CA . SER B 1 141 ? 13.062 -4.125 7.348 1 94.69 141 SER B CA 1
ATOM 3156 C C . SER B 1 141 ? 11.883 -4.852 6.707 1 94.69 141 SER B C 1
ATOM 3158 O O . SER B 1 141 ? 12.047 -5.957 6.18 1 94.69 141 SER B O 1
ATOM 3160 N N . LYS B 1 142 ? 10.734 -4.262 6.723 1 92.62 142 LYS B N 1
ATOM 3161 C CA . LYS B 1 142 ? 9.539 -4.816 6.098 1 92.62 142 LYS B CA 1
ATOM 3162 C C . LYS B 1 142 ? 9.742 -5.008 4.598 1 92.62 142 LYS B C 1
ATOM 3164 O O . LYS B 1 142 ? 9.344 -6.031 4.035 1 92.62 142 LYS B O 1
ATOM 3169 N N . GLY B 1 143 ? 10.344 -4.035 3.996 1 96 143 GLY B N 1
ATOM 3170 C CA . GLY B 1 143 ? 10.602 -4.113 2.566 1 96 143 GLY B CA 1
ATOM 3171 C C . GLY B 1 143 ? 11.578 -5.219 2.195 1 96 143 GLY B C 1
ATOM 3172 O O . GLY B 1 143 ? 11.406 -5.883 1.171 1 96 143 GLY B O 1
ATOM 3173 N N . MET B 1 144 ? 12.586 -5.395 3.014 1 97.06 144 MET B N 1
ATOM 3174 C CA . MET B 1 144 ? 13.547 -6.465 2.783 1 97.06 144 MET B CA 1
ATOM 3175 C C . MET B 1 144 ? 12.891 -7.836 2.908 1 97.06 144 MET B C 1
ATOM 3177 O O . MET B 1 144 ? 13.117 -8.719 2.082 1 97.06 144 MET B O 1
ATOM 3181 N N . LYS B 1 145 ? 12.07 -7.98 3.914 1 97.62 145 LYS B N 1
ATOM 3182 C CA . LYS B 1 145 ? 11.344 -9.234 4.109 1 97.62 145 LYS B CA 1
ATOM 3183 C C . LYS B 1 145 ? 10.438 -9.531 2.918 1 97.62 145 LYS B C 1
ATOM 3185 O O . LYS B 1 145 ? 10.359 -10.68 2.463 1 97.62 145 LYS B O 1
ATOM 3190 N N . GLN B 1 146 ? 9.758 -8.508 2.447 1 97.5 146 GLN B N 1
ATOM 3191 C CA . GLN B 1 146 ? 8.875 -8.672 1.294 1 97.5 146 GLN B CA 1
ATOM 3192 C C . GLN B 1 146 ? 9.656 -9.141 0.07 1 97.5 146 GLN B C 1
ATOM 3194 O O . GLN B 1 146 ? 9.18 -9.984 -0.692 1 97.5 146 GLN B O 1
ATOM 3199 N N . LYS B 1 147 ? 10.82 -8.586 -0.138 1 98.25 147 LYS B N 1
ATOM 3200 C CA . LYS B 1 147 ? 11.672 -9 -1.253 1 98.25 147 LYS B CA 1
ATOM 3201 C C . LYS B 1 147 ? 12.062 -10.469 -1.132 1 98.25 147 LYS B C 1
ATOM 3203 O O . LYS B 1 147 ? 12.055 -11.203 -2.121 1 98.25 147 LYS B O 1
ATOM 3208 N N . VAL B 1 148 ? 12.383 -10.898 0.071 1 98.38 148 VAL B N 1
ATOM 3209 C CA . VAL B 1 148 ? 12.734 -12.297 0.313 1 98.38 148 VAL B CA 1
ATOM 3210 C C . VAL B 1 148 ? 11.547 -13.195 -0.013 1 98.38 148 VAL B C 1
ATOM 3212 O O . VAL B 1 148 ? 11.703 -14.25 -0.624 1 98.38 148 VAL B O 1
ATOM 3215 N N . LEU B 1 149 ? 10.359 -12.758 0.371 1 98.19 149 LEU B N 1
ATOM 3216 C CA . LEU B 1 149 ? 9.148 -13.531 0.092 1 98.19 149 LEU B CA 1
ATOM 3217 C C . LEU B 1 149 ? 8.922 -13.656 -1.41 1 98.19 149 LEU B C 1
ATOM 3219 O O . LEU B 1 149 ? 8.555 -14.727 -1.9 1 98.19 149 LEU B O 1
ATOM 3223 N N . ILE B 1 150 ? 9.133 -12.57 -2.104 1 98.62 150 ILE B N 1
ATOM 3224 C CA . ILE B 1 150 ? 8.977 -12.586 -3.553 1 98.62 150 ILE B CA 1
ATOM 3225 C C . ILE B 1 150 ? 9.977 -13.555 -4.172 1 98.62 150 ILE B C 1
ATOM 3227 O O . ILE B 1 150 ? 9.617 -14.383 -5.012 1 98.62 150 ILE B O 1
ATOM 3231 N N . ILE B 1 151 ? 11.219 -13.484 -3.707 1 98.62 151 ILE B N 1
ATOM 3232 C CA . ILE B 1 151 ? 12.25 -14.398 -4.195 1 98.62 151 ILE B CA 1
ATOM 3233 C C . ILE B 1 151 ? 11.828 -15.844 -3.922 1 98.62 151 ILE B C 1
ATOM 3235 O O . ILE B 1 151 ? 11.906 -16.688 -4.809 1 98.62 151 ILE B O 1
ATOM 3239 N N . SER B 1 152 ? 11.375 -16.094 -2.74 1 98.12 152 SER B N 1
ATOM 3240 C CA . SER B 1 152 ? 11.016 -17.453 -2.35 1 98.12 152 SER B CA 1
ATOM 3241 C C . SER B 1 152 ? 9.906 -18.016 -3.234 1 98.12 152 SER B C 1
ATOM 3243 O O . SER B 1 152 ? 9.852 -19.219 -3.498 1 98.12 152 SER B O 1
ATOM 3245 N N . SER B 1 153 ? 9 -17.141 -3.68 1 98.12 153 SER B N 1
ATOM 3246 C CA . SER B 1 153 ? 7.867 -17.578 -4.484 1 98.12 153 SER B CA 1
ATOM 3247 C C . SER B 1 153 ? 8.297 -17.891 -5.918 1 98.12 153 SER B C 1
ATOM 3249 O O . SER B 1 153 ? 7.543 -18.516 -6.672 1 98.12 153 SER B O 1
ATOM 3251 N N . LEU B 1 154 ? 9.547 -17.531 -6.281 1 98.56 154 LEU B N 1
ATOM 3252 C CA . LEU B 1 154 ? 9.953 -17.625 -7.68 1 98.56 154 LEU B CA 1
ATOM 3253 C C . LEU B 1 154 ? 11.141 -18.562 -7.84 1 98.56 154 LEU B C 1
ATOM 3255 O O . LEU B 1 154 ? 11.523 -18.906 -8.961 1 98.56 154 LEU B O 1
ATOM 3259 N N . LEU B 1 155 ? 11.719 -19 -6.777 1 97.81 155 LEU B N 1
ATOM 3260 C CA . LEU B 1 155 ? 12.953 -19.766 -6.781 1 97.81 155 LEU B CA 1
ATOM 3261 C C . LEU B 1 155 ? 12.812 -21 -7.672 1 97.81 155 LEU B C 1
ATOM 3263 O O . LEU B 1 155 ? 13.75 -21.359 -8.391 1 97.81 155 LEU B O 1
ATOM 3267 N N . HIS B 1 156 ? 11.695 -21.641 -7.598 1 97.56 156 HIS B N 1
ATOM 3268 C CA . HIS B 1 156 ? 11.5 -22.906 -8.297 1 97.56 156 HIS B CA 1
ATOM 3269 C C . HIS B 1 156 ? 10.898 -22.688 -9.68 1 97.56 156 HIS B C 1
ATOM 3271 O O . HIS B 1 156 ? 10.469 -23.641 -10.336 1 97.56 156 HIS B O 1
ATOM 3277 N N . ASN B 1 157 ? 10.789 -21.438 -10.109 1 97.88 157 ASN B N 1
ATOM 3278 C CA . ASN B 1 157 ? 10.367 -21.062 -11.453 1 97.88 157 ASN B CA 1
ATOM 3279 C C . ASN B 1 157 ? 8.961 -21.578 -11.758 1 97.88 157 ASN B C 1
ATOM 3281 O O . ASN B 1 157 ? 8.75 -22.297 -12.727 1 97.88 157 ASN B O 1
ATOM 3285 N N . PRO B 1 158 ? 7.957 -21.109 -11.031 1 98.25 158 PRO B N 1
ATOM 3286 C CA . PRO B 1 158 ? 6.578 -21.578 -11.188 1 98.25 158 PRO B CA 1
ATOM 3287 C C . PRO B 1 158 ? 5.914 -21.062 -12.461 1 98.25 158 PRO B C 1
ATOM 3289 O O . PRO B 1 158 ? 6.363 -20.062 -13.031 1 98.25 158 PRO B O 1
ATOM 3292 N N . ASP B 1 159 ? 4.832 -21.703 -12.875 1 98.12 159 ASP B N 1
ATOM 3293 C CA . ASP B 1 159 ? 4.023 -21.297 -14.016 1 98.12 159 ASP B CA 1
ATOM 3294 C C . ASP B 1 159 ? 2.926 -20.312 -13.586 1 98.12 159 ASP B C 1
ATOM 3296 O O . ASP B 1 159 ? 2.492 -19.469 -14.367 1 98.12 159 ASP B O 1
ATOM 3300 N N . ILE B 1 160 ? 2.49 -20.5 -12.391 1 98.56 160 ILE B N 1
ATOM 3301 C CA . ILE B 1 160 ? 1.399 -19.703 -11.828 1 98.56 160 ILE B CA 1
ATOM 3302 C C . ILE B 1 160 ? 1.86 -19.031 -10.539 1 98.56 160 ILE B C 1
ATOM 3304 O O . ILE B 1 160 ? 2.529 -19.656 -9.711 1 98.56 160 ILE B O 1
ATOM 3308 N N . LEU B 1 161 ? 1.587 -17.766 -10.391 1 98.69 161 LEU B N 1
ATOM 3309 C CA . LEU B 1 161 ? 1.927 -17 -9.195 1 98.69 161 LEU B CA 1
ATOM 3310 C C . LEU B 1 161 ? 0.678 -16.391 -8.562 1 98.69 161 LEU B C 1
ATOM 3312 O O . LEU B 1 161 ? -0.131 -15.773 -9.258 1 98.69 161 LEU B O 1
ATOM 3316 N N . PHE B 1 162 ? 0.447 -16.656 -7.312 1 98.56 162 PHE B N 1
ATOM 3317 C CA . PHE B 1 162 ? -0.548 -15.961 -6.512 1 98.56 162 PHE B CA 1
ATOM 3318 C C . PHE B 1 162 ? 0.118 -14.945 -5.586 1 98.56 162 PHE B C 1
ATOM 3320 O O . PHE B 1 162 ? 0.843 -15.328 -4.664 1 98.56 162 PHE B O 1
ATOM 3327 N N . LEU B 1 163 ? -0.117 -13.664 -5.812 1 98.38 163 LEU B N 1
ATOM 3328 C CA . LEU B 1 163 ? 0.515 -12.594 -5.047 1 98.38 163 LEU B CA 1
ATOM 3329 C C . LEU B 1 163 ? -0.531 -11.734 -4.344 1 98.38 163 LEU B C 1
ATOM 3331 O O . LEU B 1 163 ? -1.329 -11.062 -4.996 1 98.38 163 LEU B O 1
ATOM 3335 N N . ASP B 1 164 ? -0.529 -11.836 -3.117 1 97.06 164 ASP B N 1
ATOM 3336 C CA . ASP B 1 164 ? -1.435 -11.023 -2.305 1 97.06 164 ASP B CA 1
ATOM 3337 C C . ASP B 1 164 ? -0.708 -9.828 -1.694 1 97.06 164 ASP B C 1
ATOM 3339 O O . ASP B 1 164 ? 0.027 -9.977 -0.715 1 97.06 164 ASP B O 1
ATOM 3343 N N . GLU B 1 165 ? -0.893 -8.617 -2.271 1 96.12 165 GLU B N 1
ATOM 3344 C CA . GLU B 1 165 ? -0.282 -7.359 -1.854 1 96.12 165 GLU B CA 1
ATOM 3345 C C . GLU B 1 165 ? 1.24 -7.434 -1.933 1 96.12 165 GLU B C 1
ATOM 3347 O O . GLU B 1 165 ? 1.932 -7.141 -0.955 1 96.12 165 GLU B O 1
ATOM 3352 N N . PRO B 1 166 ? 1.747 -7.758 -3.08 1 97.25 166 PRO B N 1
ATOM 3353 C CA . PRO B 1 166 ? 3.189 -7.988 -3.184 1 97.25 166 PRO B CA 1
ATOM 3354 C C . PRO B 1 166 ? 4.004 -6.707 -3.045 1 97.25 166 PRO B C 1
ATOM 3356 O O . PRO B 1 166 ? 5.211 -6.758 -2.789 1 97.25 166 PRO B O 1
ATOM 3359 N N . LEU B 1 167 ? 3.383 -5.562 -3.213 1 96.94 167 LEU B N 1
ATOM 3360 C CA . LEU B 1 167 ? 4.137 -4.316 -3.213 1 96.94 167 LEU B CA 1
ATOM 3361 C C . LEU B 1 167 ? 4.168 -3.697 -1.82 1 96.94 167 LEU B C 1
ATOM 3363 O O . LEU B 1 167 ? 4.844 -2.691 -1.597 1 96.94 167 LEU B O 1
ATOM 3367 N N . SER B 1 168 ? 3.484 -4.316 -0.915 1 93.56 168 SER B N 1
ATOM 3368 C CA . SER B 1 168 ? 3.367 -3.77 0.432 1 93.56 168 SER B CA 1
ATOM 3369 C C . SER B 1 168 ? 4.727 -3.688 1.116 1 93.56 168 SER B C 1
ATOM 3371 O O . SER B 1 168 ? 5.508 -4.645 1.076 1 93.56 168 SER B O 1
ATOM 3373 N N . GLY B 1 169 ? 5.012 -2.549 1.667 1 92.62 169 GLY B N 1
ATOM 3374 C CA . GLY B 1 169 ? 6.219 -2.383 2.461 1 92.62 169 GLY B CA 1
ATOM 3375 C C . GLY B 1 169 ? 7.434 -2.014 1.632 1 92.62 169 GLY B C 1
ATOM 3376 O O . GLY B 1 169 ? 8.477 -1.645 2.178 1 92.62 169 GLY B O 1
ATOM 3377 N N . LEU B 1 170 ? 7.34 -2.027 0.314 1 96.44 170 LEU B N 1
ATOM 3378 C CA . LEU B 1 170 ? 8.477 -1.742 -0.557 1 96.44 170 LEU B CA 1
ATOM 3379 C C . LEU B 1 170 ? 8.672 -0.238 -0.719 1 96.44 170 LEU B C 1
ATOM 3381 O O . LEU B 1 170 ? 7.707 0.527 -0.662 1 96.44 170 LEU B O 1
ATOM 3385 N N . ASP B 1 171 ? 9.93 0.12 -0.896 1 95.06 171 ASP B N 1
ATOM 3386 C CA . ASP B 1 171 ? 10.203 1.51 -1.243 1 95.06 171 ASP B CA 1
ATOM 3387 C C . ASP B 1 171 ? 9.906 1.78 -2.715 1 95.06 171 ASP B C 1
ATOM 3389 O O . ASP B 1 171 ? 9.547 0.865 -3.459 1 95.06 171 ASP B O 1
ATOM 3393 N N . ALA B 1 172 ? 10.047 2.984 -3.113 1 94.5 172 ALA B N 1
ATOM 3394 C CA . ALA B 1 172 ? 9.625 3.426 -4.441 1 94.5 172 ALA B CA 1
ATOM 3395 C C . ALA B 1 172 ? 10.398 2.691 -5.535 1 94.5 172 ALA B C 1
ATOM 3397 O O . ALA B 1 172 ? 9.805 2.201 -6.496 1 94.5 172 ALA B O 1
ATOM 3398 N N . ASN B 1 173 ? 11.695 2.611 -5.414 1 95.06 173 ASN B N 1
ATOM 3399 C CA . ASN B 1 173 ? 12.523 1.941 -6.414 1 95.06 173 ASN B CA 1
ATOM 3400 C C . ASN B 1 173 ? 12.172 0.462 -6.535 1 95.06 173 ASN B C 1
ATOM 3402 O O . ASN B 1 173 ? 12.031 -0.059 -7.641 1 95.06 173 ASN B O 1
ATOM 3406 N N . SER B 1 174 ? 11.984 -0.139 -5.41 1 96.75 174 SER B N 1
ATOM 3407 C CA . SER B 1 174 ? 11.656 -1.561 -5.398 1 96.75 174 SER B CA 1
ATOM 3408 C C . SER B 1 174 ? 10.289 -1.815 -6.027 1 96.75 174 SER B C 1
ATOM 3410 O O . SER B 1 174 ? 10.086 -2.828 -6.699 1 96.75 174 SER B O 1
ATOM 3412 N N . VAL B 1 175 ? 9.352 -0.916 -5.738 1 97.06 175 VAL B N 1
ATOM 3413 C CA . VAL B 1 175 ? 8.023 -1.043 -6.336 1 97.06 175 VAL B CA 1
ATOM 3414 C C . VAL B 1 175 ? 8.141 -1.082 -7.855 1 97.06 175 VAL B C 1
ATOM 3416 O O . VAL B 1 175 ? 7.543 -1.94 -8.508 1 97.06 175 VAL B O 1
ATOM 3419 N N . MET B 1 176 ? 8.914 -0.26 -8.406 1 95.44 176 MET B N 1
ATOM 3420 C CA . MET B 1 176 ? 9.078 -0.186 -9.852 1 95.44 176 MET B CA 1
ATOM 3421 C C . MET B 1 176 ? 9.758 -1.442 -10.391 1 95.44 176 MET B C 1
ATOM 3423 O O . MET B 1 176 ? 9.352 -1.977 -11.422 1 95.44 176 MET B O 1
ATOM 3427 N N . VAL B 1 177 ? 10.742 -1.895 -9.695 1 97.19 177 VAL B N 1
ATOM 3428 C CA . VAL B 1 177 ? 11.461 -3.098 -10.109 1 97.19 177 VAL B CA 1
ATOM 3429 C C . VAL B 1 177 ? 10.508 -4.293 -10.094 1 97.19 177 VAL B C 1
ATOM 3431 O O . VAL B 1 177 ? 10.445 -5.059 -11.055 1 97.19 177 VAL B O 1
ATOM 3434 N N . VAL B 1 178 ? 9.75 -4.457 -9.031 1 98.25 178 VAL B N 1
ATOM 3435 C CA . VAL B 1 178 ? 8.859 -5.605 -8.891 1 98.25 178 VAL B CA 1
ATOM 3436 C C . VAL B 1 178 ? 7.77 -5.543 -9.961 1 98.25 178 VAL B C 1
ATOM 3438 O O . VAL B 1 178 ? 7.426 -6.562 -10.562 1 98.25 178 VAL B O 1
ATOM 3441 N N . LYS B 1 179 ? 7.234 -4.352 -10.188 1 97.12 179 LYS B N 1
ATOM 3442 C CA . LYS B 1 179 ? 6.25 -4.207 -11.258 1 97.12 179 LYS B CA 1
ATOM 3443 C C . LYS B 1 179 ? 6.816 -4.676 -12.594 1 97.12 179 LYS B C 1
ATOM 3445 O O . LYS B 1 179 ? 6.141 -5.375 -13.352 1 97.12 179 LYS B O 1
ATOM 3450 N N . GLU B 1 180 ? 8.023 -4.285 -12.844 1 97.12 180 GLU B N 1
ATOM 3451 C CA . GLU B 1 180 ? 8.68 -4.68 -14.086 1 97.12 180 GLU B CA 1
ATOM 3452 C C . GLU B 1 180 ? 8.914 -6.188 -14.133 1 97.12 180 GLU B C 1
ATOM 3454 O O . GLU B 1 180 ? 8.742 -6.816 -15.18 1 97.12 180 GLU B O 1
ATOM 3459 N N . ILE B 1 181 ? 9.312 -6.727 -13.023 1 98.44 181 ILE B N 1
ATOM 3460 C CA . ILE B 1 181 ? 9.516 -8.172 -12.938 1 98.44 181 ILE B CA 1
ATOM 3461 C C . ILE B 1 181 ? 8.227 -8.898 -13.289 1 98.44 181 ILE B C 1
ATOM 3463 O O . ILE B 1 181 ? 8.227 -9.812 -14.117 1 98.44 181 ILE B O 1
ATOM 3467 N N . LEU B 1 182 ? 7.125 -8.461 -12.711 1 98.38 182 LEU B N 1
ATOM 3468 C CA . LEU B 1 182 ? 5.84 -9.109 -12.945 1 98.38 182 LEU B CA 1
ATOM 3469 C C . LEU B 1 182 ? 5.426 -8.992 -14.406 1 98.38 182 LEU B C 1
ATOM 3471 O O . LEU B 1 182 ? 4.934 -9.953 -15 1 98.38 182 LEU B O 1
ATOM 3475 N N . ALA B 1 183 ? 5.645 -7.84 -14.961 1 97.31 183 ALA B N 1
ATOM 3476 C CA . ALA B 1 183 ? 5.305 -7.621 -16.359 1 97.31 183 ALA B CA 1
ATOM 3477 C C . ALA B 1 183 ? 6.113 -8.547 -17.281 1 97.31 183 ALA B C 1
ATOM 3479 O O . ALA B 1 183 ? 5.562 -9.156 -18.188 1 97.31 183 ALA B O 1
ATOM 3480 N N . GLN B 1 184 ? 7.387 -8.672 -17 1 98 184 GLN B N 1
ATOM 3481 C CA . GLN B 1 184 ? 8.258 -9.508 -17.828 1 98 184 GLN B CA 1
ATOM 3482 C C . GLN B 1 184 ? 7.922 -10.984 -17.656 1 98 184 GLN B C 1
ATOM 3484 O O . GLN B 1 184 ? 7.914 -11.734 -18.625 1 98 184 GLN B O 1
ATOM 3489 N N . LEU B 1 185 ? 7.688 -11.375 -16.422 1 98.44 185 LEU B N 1
ATOM 3490 C CA . LEU B 1 185 ? 7.305 -12.766 -16.172 1 98.44 185 LEU B CA 1
ATOM 3491 C C . LEU B 1 185 ? 6.035 -13.125 -16.938 1 98.44 185 LEU B C 1
ATOM 3493 O O . LEU B 1 185 ? 5.961 -14.18 -17.562 1 98.44 185 LEU B O 1
ATOM 3497 N N . ALA B 1 186 ? 5.047 -12.234 -16.906 1 98 186 ALA B N 1
ATOM 3498 C CA . ALA B 1 186 ? 3.803 -12.469 -17.641 1 98 186 ALA B CA 1
ATOM 3499 C C . ALA B 1 186 ? 4.047 -12.523 -19.141 1 98 186 ALA B C 1
ATOM 3501 O O . ALA B 1 186 ? 3.518 -13.391 -19.844 1 98 186 ALA B O 1
ATOM 3502 N N . ALA B 1 187 ? 4.863 -11.625 -19.609 1 96.56 187 ALA B N 1
ATOM 3503 C CA . ALA B 1 187 ? 5.18 -11.562 -21.031 1 96.56 187 ALA B CA 1
ATOM 3504 C C . ALA B 1 187 ? 5.867 -12.844 -21.5 1 96.56 187 ALA B C 1
ATOM 3506 O O . ALA B 1 187 ? 5.762 -13.227 -22.672 1 96.56 187 ALA B O 1
ATOM 3507 N N . GLN B 1 188 ? 6.457 -13.492 -20.547 1 96.75 188 GLN B N 1
ATOM 3508 C CA . GLN B 1 188 ? 7.176 -14.719 -20.891 1 96.75 188 GLN B CA 1
ATOM 3509 C C . GLN B 1 188 ? 6.328 -15.953 -20.594 1 96.75 188 GLN B C 1
ATOM 3511 O O . GLN B 1 188 ? 6.844 -17.078 -20.547 1 96.75 188 GLN B O 1
ATOM 3516 N N . GLY B 1 189 ? 5.125 -15.758 -20.234 1 96.38 189 GLY B N 1
ATOM 3517 C CA . GLY B 1 189 ? 4.195 -16.875 -20.234 1 96.38 189 GLY B CA 1
ATOM 3518 C C . GLY B 1 189 ? 3.693 -17.234 -18.844 1 96.38 189 GLY B C 1
ATOM 3519 O O . GLY B 1 189 ? 2.828 -18.094 -18.703 1 96.38 189 GLY B O 1
ATOM 3520 N N . LYS B 1 190 ? 4.203 -16.594 -17.797 1 98.12 190 LYS B N 1
ATOM 3521 C CA . LYS B 1 190 ? 3.725 -16.906 -16.453 1 98.12 190 LYS B CA 1
ATOM 3522 C C . LYS B 1 190 ? 2.359 -16.266 -16.203 1 98.12 190 LYS B C 1
ATOM 3524 O O . LYS B 1 190 ? 2.059 -15.195 -16.719 1 98.12 190 LYS B O 1
ATOM 3529 N N . THR B 1 191 ? 1.544 -16.969 -15.484 1 98.44 191 THR B N 1
ATOM 3530 C CA . THR B 1 191 ? 0.219 -16.484 -15.109 1 98.44 191 THR B CA 1
ATOM 3531 C C . THR B 1 191 ? 0.221 -15.953 -13.68 1 98.44 191 THR B C 1
ATOM 3533 O O . THR B 1 191 ? 0.572 -16.672 -12.742 1 98.44 191 THR B O 1
ATOM 3536 N N . ILE B 1 192 ? -0.192 -14.711 -13.523 1 98.69 192 ILE B N 1
ATOM 3537 C CA . ILE B 1 192 ? -0.029 -14.062 -12.227 1 98.69 192 ILE B CA 1
ATOM 3538 C C . ILE B 1 192 ? -1.384 -13.57 -11.719 1 98.69 192 ILE B C 1
ATOM 3540 O O . ILE B 1 192 ? -2.082 -12.836 -12.422 1 98.69 192 ILE B O 1
ATOM 3544 N N . PHE B 1 193 ? -1.837 -14.07 -10.547 1 98.62 193 PHE B N 1
ATOM 3545 C CA . PHE B 1 193 ? -2.936 -13.477 -9.805 1 98.62 193 PHE B CA 1
ATOM 3546 C C . PHE B 1 193 ? -2.422 -12.398 -8.852 1 98.62 193 PHE B C 1
ATOM 3548 O O . PHE B 1 193 ? -1.599 -12.688 -7.977 1 98.62 193 PHE B O 1
ATOM 3555 N N . TYR B 1 194 ? -2.881 -11.195 -9.055 1 98.19 194 TYR B N 1
ATOM 3556 C CA . TYR B 1 194 ? -2.459 -10.039 -8.273 1 98.19 194 TYR B CA 1
ATOM 3557 C C . TYR B 1 194 ? -3.625 -9.461 -7.48 1 98.19 194 TYR B C 1
ATOM 3559 O O . TYR B 1 194 ? -4.609 -8.992 -8.062 1 98.19 194 TYR B O 1
ATOM 3567 N N . SER B 1 195 ? -3.518 -9.578 -6.211 1 96.75 195 SER B N 1
ATOM 3568 C CA . SER B 1 195 ? -4.531 -8.984 -5.344 1 96.75 195 SER B CA 1
ATOM 3569 C C . SER B 1 195 ? -3.979 -7.773 -4.598 1 96.75 195 SER B C 1
ATOM 3571 O O . SER B 1 195 ? -2.842 -7.797 -4.117 1 96.75 195 SER B O 1
ATOM 3573 N N . SER B 1 196 ? -4.758 -6.703 -4.559 1 96.19 196 SER B N 1
ATOM 3574 C CA . SER B 1 196 ? -4.406 -5.488 -3.832 1 96.19 196 SER B CA 1
ATOM 3575 C C . SER B 1 196 ? -5.648 -4.707 -3.424 1 96.19 196 SER B C 1
ATOM 3577 O O . SER B 1 196 ? -6.699 -4.828 -4.055 1 96.19 196 SER B O 1
ATOM 3579 N N . HIS B 1 197 ? -5.477 -3.922 -2.426 1 95.56 197 HIS B N 1
ATOM 3580 C CA . HIS B 1 197 ? -6.535 -3.018 -1.996 1 95.56 197 HIS B CA 1
ATOM 3581 C C . HIS B 1 197 ? -6.422 -1.665 -2.691 1 95.56 197 HIS B C 1
ATOM 3583 O O . HIS B 1 197 ? -7.305 -0.816 -2.555 1 95.56 197 HIS B O 1
ATOM 3589 N N . ILE B 1 198 ? -5.434 -1.48 -3.42 1 95.56 198 ILE B N 1
ATOM 3590 C CA . ILE B 1 198 ? -5.195 -0.235 -4.145 1 95.56 198 ILE B CA 1
ATOM 3591 C C . ILE B 1 198 ? -5.586 -0.408 -5.609 1 95.56 198 ILE B C 1
ATOM 3593 O O . ILE B 1 198 ? -4.762 -0.814 -6.434 1 95.56 198 ILE B O 1
ATOM 3597 N N . MET B 1 199 ? -6.711 0.087 -5.941 1 95.5 199 MET B N 1
ATOM 3598 C CA . MET B 1 199 ? -7.297 -0.153 -7.258 1 95.5 199 MET B CA 1
ATOM 3599 C C . MET B 1 199 ? -6.484 0.531 -8.352 1 95.5 199 MET B C 1
ATOM 3601 O O . MET B 1 199 ? -6.414 0.04 -9.477 1 95.5 199 MET B O 1
ATOM 3605 N N . ASP B 1 200 ? -5.859 1.628 -8.016 1 94.19 200 ASP B N 1
ATOM 3606 C CA . ASP B 1 200 ? -5.059 2.35 -9 1 94.19 200 ASP B CA 1
ATOM 3607 C C . ASP B 1 200 ? -3.902 1.491 -9.5 1 94.19 200 ASP B C 1
ATOM 3609 O O . ASP B 1 200 ? -3.549 1.546 -10.688 1 94.19 200 ASP B O 1
ATOM 3613 N N . VAL B 1 201 ? -3.383 0.731 -8.633 1 94.31 201 VAL B N 1
ATOM 3614 C CA . VAL B 1 201 ? -2.279 -0.148 -9 1 94.31 201 VAL B CA 1
ATOM 3615 C C . VAL B 1 201 ? -2.805 -1.316 -9.836 1 94.31 201 VAL B C 1
ATOM 3617 O O . VAL B 1 201 ? -2.223 -1.665 -10.859 1 94.31 201 VAL B O 1
ATOM 3620 N N . VAL B 1 202 ? -3.887 -1.902 -9.406 1 96.62 202 VAL B N 1
ATOM 3621 C CA . VAL B 1 202 ? -4.492 -3.035 -10.102 1 96.62 202 VAL B CA 1
ATOM 3622 C C . VAL B 1 202 ? -4.832 -2.641 -11.539 1 96.62 202 VAL B C 1
ATOM 3624 O O . VAL B 1 202 ? -4.547 -3.389 -12.477 1 96.62 202 VAL B O 1
ATOM 3627 N N . GLU B 1 203 ? -5.379 -1.461 -11.617 1 95.25 203 GLU B N 1
ATOM 3628 C CA . GLU B 1 203 ? -5.777 -0.934 -12.914 1 95.25 203 GLU B CA 1
ATOM 3629 C C . GLU B 1 203 ? -4.586 -0.856 -13.867 1 95.25 203 GLU B C 1
ATOM 3631 O O . GLU B 1 203 ? -4.711 -1.178 -15.055 1 95.25 203 GLU B O 1
ATOM 3636 N N . LYS B 1 204 ? -3.484 -0.518 -13.383 1 92.31 204 LYS B N 1
ATOM 3637 C CA . LYS B 1 204 ? -2.314 -0.231 -14.211 1 92.31 204 LYS B CA 1
ATOM 3638 C C . LYS B 1 204 ? -1.593 -1.516 -14.609 1 92.31 204 LYS B C 1
ATOM 3640 O O . LYS B 1 204 ? -1.084 -1.63 -15.727 1 92.31 204 LYS B O 1
ATOM 3645 N N . ILE B 1 205 ? -1.614 -2.49 -13.773 1 94 205 ILE B N 1
ATOM 3646 C CA . ILE B 1 205 ? -0.668 -3.574 -14.023 1 94 205 ILE B CA 1
ATOM 3647 C C . ILE B 1 205 ? -1.405 -4.781 -14.602 1 94 205 ILE B C 1
ATOM 3649 O O . ILE B 1 205 ? -0.786 -5.668 -15.188 1 94 205 ILE B O 1
ATOM 3653 N N . SER B 1 206 ? -2.717 -4.82 -14.453 1 97.25 206 SER B N 1
ATOM 3654 C CA . SER B 1 206 ? -3.447 -6.035 -14.797 1 97.25 206 SER B CA 1
ATOM 3655 C C . SER B 1 206 ? -3.879 -6.027 -16.25 1 97.25 206 SER B C 1
ATOM 3657 O O . SER B 1 206 ? -4.27 -4.988 -16.781 1 97.25 206 SER B O 1
ATOM 3659 N N . ASN B 1 207 ? -3.828 -7.164 -16.875 1 97.25 207 ASN B N 1
ATOM 3660 C CA . ASN B 1 207 ? -4.414 -7.371 -18.188 1 97.25 207 ASN B CA 1
ATOM 3661 C C . ASN B 1 207 ? -5.914 -7.637 -18.109 1 97.25 207 ASN B C 1
ATOM 3663 O O . ASN B 1 207 ? -6.668 -7.285 -19.016 1 97.25 207 ASN B O 1
ATOM 3667 N N . ARG B 1 208 ? -6.223 -8.305 -17.125 1 97.88 208 ARG B N 1
ATOM 3668 C CA . ARG B 1 208 ? -7.578 -8.773 -16.859 1 97.88 208 ARG B CA 1
ATOM 3669 C C . ARG B 1 208 ? -7.941 -8.555 -15.383 1 97.88 208 ARG B C 1
ATOM 3671 O O . ARG B 1 208 ? -7.082 -8.648 -14.508 1 97.88 208 ARG B O 1
ATOM 3678 N N . ILE B 1 209 ? -9.18 -8.195 -15.18 1 98.19 209 ILE B N 1
ATOM 3679 C CA . ILE B 1 209 ? -9.672 -7.965 -13.828 1 98.19 209 ILE B CA 1
ATOM 3680 C C . ILE B 1 209 ? -10.828 -8.922 -13.531 1 98.19 209 ILE B C 1
ATOM 3682 O O . ILE B 1 209 ? -11.781 -9.016 -14.312 1 98.19 209 ILE B O 1
ATOM 3686 N N . ILE B 1 210 ? -10.711 -9.625 -12.461 1 98.44 210 ILE B N 1
ATOM 3687 C CA . ILE B 1 210 ? -11.781 -10.469 -11.938 1 98.44 210 ILE B CA 1
ATOM 3688 C C . ILE B 1 210 ? -12.242 -9.938 -10.578 1 98.44 210 ILE B C 1
ATOM 3690 O O . ILE B 1 210 ? -11.453 -9.875 -9.633 1 98.44 210 ILE B O 1
ATOM 3694 N N . LEU B 1 211 ? -13.453 -9.531 -10.523 1 98.31 211 LEU B N 1
ATOM 3695 C CA . LEU B 1 211 ? -14.023 -9 -9.289 1 98.31 211 LEU B CA 1
ATOM 3696 C C . LEU B 1 211 ? -14.961 -10.023 -8.648 1 98.31 211 LEU B C 1
ATOM 3698 O O . LEU B 1 211 ? -15.914 -10.477 -9.273 1 98.31 211 LEU B O 1
ATOM 3702 N N . LEU B 1 212 ? -14.617 -10.414 -7.441 1 98.25 212 LEU B N 1
ATOM 3703 C CA . LEU B 1 212 ? -15.445 -11.328 -6.656 1 98.25 212 LEU B CA 1
ATOM 3704 C C . LEU B 1 212 ? -16.312 -10.562 -5.66 1 98.25 212 LEU B C 1
ATOM 3706 O O . LEU B 1 212 ? -15.836 -9.609 -5.027 1 98.25 212 LEU B O 1
ATOM 3710 N N . ASN B 1 213 ? -17.531 -10.914 -5.586 1 97.62 213 ASN B N 1
ATOM 3711 C CA . ASN B 1 213 ? -18.469 -10.375 -4.609 1 97.62 213 ASN B CA 1
ATOM 3712 C C . ASN B 1 213 ? -19.5 -11.414 -4.191 1 97.62 213 ASN B C 1
ATOM 3714 O O . ASN B 1 213 ? -20.109 -12.062 -5.043 1 97.62 213 ASN B O 1
ATOM 3718 N N . GLY B 1 214 ? -19.656 -11.586 -2.92 1 95.75 214 GLY B N 1
ATOM 3719 C CA . GLY B 1 214 ? -20.609 -12.562 -2.428 1 95.75 214 GLY B CA 1
ATOM 3720 C C . GLY B 1 214 ? -20.328 -13.977 -2.912 1 95.75 214 GLY B C 1
ATOM 3721 O O . GLY B 1 214 ? -21.266 -14.734 -3.199 1 95.75 214 GLY B O 1
ATOM 3722 N N . GLY B 1 215 ? -19.094 -14.266 -3.166 1 97.69 215 GLY B N 1
ATOM 3723 C CA . GLY B 1 215 ? -18.703 -15.609 -3.557 1 97.69 215 GLY B CA 1
ATOM 3724 C C . GLY B 1 215 ? -18.938 -15.891 -5.027 1 97.69 215 GLY B C 1
ATOM 3725 O O . GLY B 1 215 ? -18.938 -17.047 -5.449 1 97.69 215 GLY B O 1
ATOM 3726 N N . GLN B 1 216 ? -19.203 -14.812 -5.77 1 98 216 GLN B N 1
ATOM 3727 C CA . GLN B 1 216 ? -19.422 -14.961 -7.207 1 98 216 GLN B CA 1
ATOM 3728 C C . GLN B 1 216 ? -18.562 -13.969 -7.992 1 98 216 GLN B C 1
ATOM 3730 O O . GLN B 1 216 ? -18.203 -12.906 -7.48 1 98 216 GLN B O 1
ATOM 3735 N N . VAL B 1 217 ? -18.25 -14.367 -9.211 1 98.31 217 VAL B N 1
ATOM 3736 C CA . VAL B 1 217 ? -17.594 -13.43 -10.117 1 98.31 217 VAL B CA 1
ATOM 3737 C C . VAL B 1 217 ? -18.609 -12.445 -10.68 1 98.31 217 VAL B C 1
ATOM 3739 O O . VAL B 1 217 ? -19.516 -12.828 -11.422 1 98.31 217 VAL B O 1
ATOM 3742 N N . VAL B 1 218 ? -18.406 -11.188 -10.398 1 97.69 218 VAL B N 1
ATOM 3743 C CA . VAL B 1 218 ? -19.391 -10.203 -10.812 1 97.69 218 VAL B CA 1
ATOM 3744 C C . VAL B 1 218 ? -18.844 -9.367 -11.961 1 97.69 218 VAL B C 1
ATOM 3746 O O . VAL B 1 218 ? -19.594 -8.633 -12.617 1 97.69 218 VAL B O 1
ATOM 3749 N N . ALA B 1 219 ? -17.594 -9.43 -12.195 1 97.31 219 ALA B N 1
ATOM 3750 C CA . ALA B 1 219 ? -16.953 -8.805 -13.352 1 97.31 219 ALA B CA 1
ATOM 3751 C C . ALA B 1 219 ? -15.75 -9.602 -13.82 1 97.31 219 ALA B C 1
ATOM 3753 O O . ALA B 1 219 ? -15.016 -10.164 -13.008 1 97.31 219 ALA B O 1
ATOM 3754 N N . ASP B 1 220 ? -15.594 -9.617 -15.062 1 97.81 220 ASP B N 1
ATOM 3755 C CA . ASP B 1 220 ? -14.516 -10.359 -15.711 1 97.81 220 ASP B CA 1
ATOM 3756 C C . ASP B 1 220 ? -14.18 -9.758 -17.078 1 97.81 220 ASP B C 1
ATOM 3758 O O . ASP B 1 220 ? -14.953 -9.883 -18.031 1 97.81 220 ASP B O 1
ATOM 3762 N N . GLY B 1 221 ? -13.016 -9.078 -17.141 1 97.31 221 GLY B N 1
ATOM 3763 C CA . GLY B 1 221 ? -12.586 -8.469 -18.375 1 97.31 221 GLY B CA 1
ATOM 3764 C C . GLY B 1 221 ? -11.453 -7.477 -18.203 1 97.31 221 GLY B C 1
ATOM 3765 O O . GLY B 1 221 ? -10.953 -7.293 -17.094 1 97.31 221 GLY B O 1
ATOM 3766 N N . SER B 1 222 ? -10.977 -6.953 -19.281 1 96.81 222 SER B N 1
ATOM 3767 C CA . SER B 1 222 ? -9.992 -5.875 -19.203 1 96.81 222 SER B CA 1
ATOM 3768 C C . SER B 1 222 ? -10.594 -4.621 -18.578 1 96.81 222 SER B C 1
ATOM 3770 O O . SER B 1 222 ? -11.82 -4.48 -18.516 1 96.81 222 SER B O 1
ATOM 3772 N N . PHE B 1 223 ? -9.719 -3.779 -18.156 1 95.88 223 PHE B N 1
ATOM 3773 C CA . PHE B 1 223 ? -10.219 -2.527 -17.594 1 95.88 223 PHE B CA 1
ATOM 3774 C C . PHE B 1 223 ? -11.039 -1.762 -18.625 1 95.88 223 PHE B C 1
ATOM 3776 O O . PHE B 1 223 ? -12.102 -1.217 -18.297 1 95.88 223 PHE B O 1
ATOM 3783 N N . ASP B 1 224 ? -10.617 -1.692 -19.797 1 95.5 224 ASP B N 1
ATOM 3784 C CA . ASP B 1 224 ? -11.32 -0.974 -20.844 1 95.5 224 ASP B CA 1
ATOM 3785 C C . ASP B 1 224 ? -12.711 -1.559 -21.078 1 95.5 224 ASP B C 1
ATOM 3787 O O . ASP B 1 224 ? -13.68 -0.816 -21.234 1 95.5 224 ASP B O 1
ATOM 3791 N N . GLU B 1 225 ? -12.789 -2.871 -21.078 1 96.5 225 GLU B N 1
ATOM 3792 C CA . GLU B 1 225 ? -14.078 -3.537 -21.234 1 96.5 225 GLU B CA 1
ATOM 3793 C C . GLU B 1 225 ? -15.016 -3.207 -20.078 1 96.5 225 GLU B C 1
ATOM 3795 O O . GLU B 1 225 ? -16.203 -2.922 -20.297 1 96.5 225 GLU B O 1
ATOM 3800 N N . LEU B 1 226 ? -14.422 -3.232 -18.875 1 96.19 226 LEU B N 1
ATOM 3801 C CA . LEU B 1 226 ? -15.242 -2.971 -17.703 1 96.19 226 LEU B CA 1
ATOM 3802 C C . LEU B 1 226 ? -15.672 -1.51 -17.656 1 96.19 226 LEU B C 1
ATOM 3804 O O . LEU B 1 226 ? -16.797 -1.203 -17.234 1 96.19 226 LEU B O 1
ATOM 3808 N N . LYS B 1 227 ? -14.789 -0.64 -18.031 1 94.44 227 LYS B N 1
ATOM 3809 C CA . LYS B 1 227 ? -15.094 0.787 -18.109 1 94.44 227 LYS B CA 1
ATOM 3810 C C . LYS B 1 227 ? -16.281 1.05 -19.031 1 94.44 227 LYS B C 1
ATOM 3812 O O . LYS B 1 227 ? -17.156 1.843 -18.703 1 94.44 227 LYS B O 1
ATOM 3817 N N . HIS B 1 228 ? -16.344 0.399 -20.125 1 93.94 228 HIS B N 1
ATOM 3818 C CA . HIS B 1 228 ? -17.406 0.567 -21.109 1 93.94 228 HIS B CA 1
ATOM 3819 C C . HIS B 1 228 ? -18.719 -0.034 -20.609 1 93.94 228 HIS B C 1
ATOM 3821 O O . HIS B 1 228 ? -19.781 0.568 -20.766 1 93.94 228 HIS B O 1
ATOM 3827 N N . LYS B 1 229 ? -18.625 -1.163 -20.047 1 91.31 229 LYS B N 1
ATOM 3828 C CA . LYS B 1 229 ? -19.812 -1.869 -19.562 1 91.31 229 LYS B CA 1
ATOM 3829 C C . LYS B 1 229 ? -20.469 -1.124 -18.406 1 91.31 229 LYS B C 1
ATOM 3831 O O . LYS B 1 229 ? -21.688 -1.029 -18.344 1 91.31 229 LYS B O 1
ATOM 3836 N N . CYS B 1 230 ? -19.594 -0.586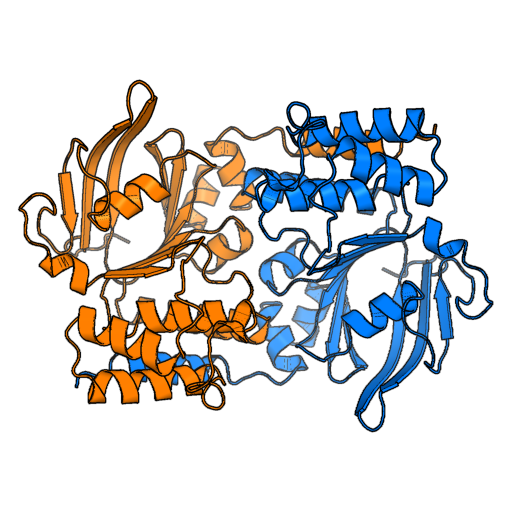 -17.516 1 88.69 230 CYS B N 1
ATOM 3837 C CA . CYS B 1 230 ? -20.109 0.024 -16.297 1 88.69 230 CYS B CA 1
ATOM 3838 C C . CYS B 1 230 ? -20.281 1.529 -16.484 1 88.69 230 CYS B C 1
ATOM 3840 O O . CYS B 1 230 ? -20.859 2.195 -15.617 1 88.69 230 CYS B O 1
ATOM 3842 N N . LYS B 1 231 ? -19.797 2.143 -17.531 1 85.56 231 LYS B N 1
ATOM 3843 C CA . LYS B 1 231 ? -19.844 3.58 -17.781 1 85.56 231 LYS B CA 1
ATOM 3844 C C . LYS B 1 231 ? -19.219 4.363 -16.641 1 85.56 231 LYS B C 1
ATOM 3846 O O . LYS B 1 231 ? -19.812 5.32 -16.141 1 85.56 231 LYS B O 1
ATOM 3851 N N . GLU B 1 232 ? -18.203 3.754 -16.188 1 82.69 232 GLU B N 1
ATOM 3852 C CA . GLU B 1 232 ? -17.438 4.379 -15.109 1 82.69 232 GLU B CA 1
ATOM 3853 C C . GLU B 1 232 ? -16 4.66 -15.562 1 82.69 232 GLU B C 1
ATOM 3855 O O . GLU B 1 232 ? -15.461 3.957 -16.422 1 82.69 232 GLU B O 1
ATOM 3860 N N . GLY B 1 233 ? -15.375 5.668 -14.992 1 85.31 233 GLY B N 1
ATOM 3861 C CA . GLY B 1 233 ? -14.102 6.156 -15.492 1 85.31 233 GLY B CA 1
ATOM 3862 C C . GLY B 1 233 ? -12.898 5.523 -14.812 1 85.31 233 GLY B C 1
ATOM 3863 O O . GLY B 1 233 ? -11.773 5.66 -15.281 1 85.31 233 GLY B O 1
ATOM 3864 N N . SER B 1 234 ? -13.125 4.93 -13.656 1 93.06 234 SER B N 1
ATOM 3865 C CA . SER B 1 234 ? -12.016 4.34 -12.914 1 93.06 234 SER B CA 1
ATOM 3866 C C . SER B 1 234 ? -12.383 2.973 -12.359 1 93.06 234 SER B C 1
ATOM 3868 O O . SER B 1 234 ? -13.57 2.646 -12.234 1 93.06 234 SER B O 1
ATOM 3870 N N . LEU B 1 235 ? -11.414 2.135 -12.062 1 95.44 235 LEU B N 1
ATOM 3871 C CA . LEU B 1 235 ? -11.656 0.82 -11.477 1 95.44 235 LEU B CA 1
ATOM 3872 C C . LEU B 1 235 ? -12.305 0.944 -10.109 1 95.44 235 LEU B C 1
ATOM 3874 O O . LEU B 1 235 ? -13.125 0.104 -9.727 1 95.44 235 LEU B O 1
ATOM 3878 N N . GLU B 1 236 ? -11.969 2.006 -9.359 1 94.44 236 GLU B N 1
ATOM 3879 C CA . GLU B 1 236 ? -12.602 2.27 -8.062 1 94.44 236 GLU B CA 1
ATOM 3880 C C . GLU B 1 236 ? -14.109 2.434 -8.211 1 94.44 236 GLU B C 1
ATOM 3882 O O . GLU B 1 236 ? -14.883 1.867 -7.434 1 94.44 236 GLU B O 1
ATOM 3887 N N . GLU B 1 237 ? -14.484 3.172 -9.188 1 94.19 237 GLU B N 1
ATOM 3888 C CA . GLU B 1 237 ? -15.906 3.406 -9.422 1 94.19 237 GLU B CA 1
ATOM 3889 C C . GLU B 1 237 ? -16.609 2.123 -9.852 1 94.19 237 GLU B C 1
ATOM 3891 O O . GLU B 1 237 ? -17.75 1.863 -9.43 1 94.19 237 GLU B O 1
ATOM 3896 N N . ILE B 1 238 ? -15.93 1.354 -10.719 1 95.44 238 ILE B N 1
ATOM 3897 C CA . ILE B 1 238 ? -16.484 0.073 -11.156 1 95.44 238 ILE B CA 1
ATOM 3898 C C . ILE B 1 238 ? -16.641 -0.854 -9.953 1 95.44 238 ILE B C 1
ATOM 3900 O O . ILE B 1 238 ? -17.672 -1.495 -9.789 1 95.44 238 ILE B O 1
ATOM 3904 N N . PHE B 1 239 ? -15.633 -0.886 -9.102 1 96.5 239 PHE B N 1
ATOM 3905 C CA . PHE B 1 239 ? -15.656 -1.676 -7.871 1 96.5 239 PHE B CA 1
ATOM 3906 C C . PHE B 1 239 ? -16.844 -1.289 -7 1 96.5 239 PHE B C 1
ATOM 3908 O O . PHE B 1 239 ? -17.594 -2.154 -6.543 1 96.5 239 PHE B O 1
ATOM 3915 N N . ASN B 1 240 ? -17.031 -0.022 -6.828 1 94.5 240 ASN B N 1
ATOM 3916 C CA . ASN B 1 240 ? -18.125 0.49 -6.008 1 94.5 240 ASN B CA 1
ATOM 3917 C C . ASN B 1 240 ? -19.484 0.107 -6.582 1 94.5 240 ASN B C 1
ATOM 3919 O O . ASN B 1 240 ? -20.359 -0.349 -5.852 1 94.5 240 ASN B O 1
ATOM 3923 N N . GLN B 1 241 ? -19.578 0.288 -7.805 1 94.12 241 GLN B N 1
ATOM 3924 C CA . GLN B 1 241 ? -20.844 -0.007 -8.469 1 94.12 241 GLN B CA 1
ATOM 3925 C C . GLN B 1 241 ? -21.203 -1.485 -8.344 1 94.12 241 GLN B C 1
ATOM 3927 O O . GLN B 1 241 ? -22.328 -1.825 -7.988 1 94.12 241 GLN B O 1
ATOM 3932 N N . LEU B 1 242 ? -20.234 -2.338 -8.555 1 95.44 242 LEU B N 1
ATOM 3933 C CA . LEU B 1 242 ? -20.5 -3.768 -8.672 1 95.44 242 LEU B CA 1
ATOM 3934 C C . LEU B 1 242 ? -20.594 -4.414 -7.289 1 95.44 242 LEU B C 1
ATOM 3936 O O . LEU B 1 242 ? -21.141 -5.508 -7.145 1 95.44 242 LEU B O 1
ATOM 3940 N N . THR B 1 243 ? -20.047 -3.773 -6.277 1 95.19 243 THR B N 1
ATOM 3941 C CA . THR B 1 243 ? -20.094 -4.348 -4.938 1 95.19 243 THR B CA 1
ATOM 3942 C C . THR B 1 243 ? -21.172 -3.66 -4.09 1 95.19 243 THR B C 1
ATOM 3944 O O . THR B 1 243 ? -21.453 -4.09 -2.969 1 95.19 243 THR B O 1
ATOM 3947 N N . GLY B 1 244 ? -21.688 -2.561 -4.586 1 92.38 244 GLY B N 1
ATOM 3948 C CA . GLY B 1 244 ? -22.75 -1.85 -3.891 1 92.38 244 GLY B CA 1
ATOM 3949 C C . GLY B 1 244 ? -22.234 -0.925 -2.803 1 92.38 244 GLY B C 1
ATOM 3950 O O . GLY B 1 244 ? -22.984 -0.528 -1.91 1 92.38 244 GLY B O 1
ATOM 3951 N N . PHE B 1 245 ? -20.984 -0.652 -2.787 1 90.56 245 PHE B N 1
ATOM 3952 C CA . PHE B 1 245 ? -20.422 0.289 -1.826 1 90.56 245 PHE B CA 1
ATOM 3953 C C . PHE B 1 245 ? -20.422 1.706 -2.387 1 90.56 245 PHE B C 1
ATOM 3955 O O . PHE B 1 245 ? -19.375 2.236 -2.766 1 90.56 245 PHE B O 1
ATOM 3962 N N . ASN B 1 246 ? -21.547 2.332 -2.293 1 88.31 246 ASN B N 1
ATOM 3963 C CA . ASN B 1 246 ? -21.719 3.648 -2.898 1 88.31 246 ASN B CA 1
ATOM 3964 C C . ASN B 1 246 ? -21.75 4.75 -1.845 1 88.31 246 ASN B C 1
ATOM 3966 O O . ASN B 1 246 ? -21.953 5.922 -2.17 1 88.31 246 ASN B O 1
ATOM 3970 N N . GLU B 1 247 ? -21.484 4.395 -0.696 1 91.81 247 GLU B N 1
ATOM 3971 C CA . GLU B 1 247 ? -21.672 5.387 0.362 1 91.81 247 GLU B CA 1
ATOM 3972 C C . GLU B 1 247 ? -20.328 6 0.771 1 91.81 247 GLU B C 1
ATOM 3974 O O . GLU B 1 247 ? -20.266 6.746 1.751 1 91.81 247 GLU B O 1
ATOM 3979 N N . HIS B 1 248 ? -19.312 5.699 0.008 1 91.38 248 HIS B N 1
ATOM 3980 C CA . HIS B 1 248 ? -18 6.191 0.406 1 91.38 248 HIS B CA 1
ATOM 3981 C C . HIS B 1 248 ? -17.984 7.715 0.482 1 91.38 248 HIS B C 1
ATOM 3983 O O . HIS B 1 248 ? -17.359 8.289 1.374 1 91.38 248 HIS B O 1
ATOM 3989 N N . ARG B 1 249 ? -18.688 8.406 -0.395 1 93.88 249 ARG B N 1
ATOM 3990 C CA . ARG B 1 249 ? -18.734 9.859 -0.382 1 93.88 249 ARG B CA 1
ATOM 3991 C C . ARG B 1 249 ? -19.5 10.375 0.826 1 93.88 249 ARG B C 1
ATOM 3993 O O . ARG B 1 249 ? -19.078 11.336 1.48 1 93.88 249 ARG B O 1
ATOM 4000 N N . ASP B 1 250 ? -20.562 9.695 1.103 1 96.31 250 ASP B N 1
ATOM 4001 C CA . ASP B 1 250 ? -21.375 10.086 2.244 1 96.31 250 ASP B CA 1
ATOM 4002 C C . ASP B 1 250 ? -20.625 9.883 3.559 1 96.31 250 ASP B C 1
ATOM 4004 O O . ASP B 1 250 ? -20.688 10.727 4.457 1 96.31 250 ASP B O 1
ATOM 4008 N N . ILE B 1 251 ? -20 8.781 3.666 1 97.12 251 ILE B N 1
ATOM 4009 C CA . ILE B 1 251 ? -19.219 8.484 4.855 1 97.12 251 ILE B CA 1
ATOM 4010 C C . ILE B 1 251 ? -18.125 9.547 5.027 1 97.12 251 ILE B C 1
ATOM 4012 O O . ILE B 1 251 ? -17.922 10.055 6.129 1 97.12 251 ILE B O 1
ATOM 4016 N N . ALA B 1 252 ? -17.469 9.883 3.924 1 97.75 252 ALA B N 1
ATOM 4017 C CA . ALA B 1 252 ? -16.422 10.898 3.955 1 97.75 252 ALA B CA 1
ATOM 4018 C C . ALA B 1 252 ? -16.984 12.25 4.371 1 97.75 252 ALA B C 1
ATOM 4020 O O . ALA B 1 252 ? -16.375 12.961 5.176 1 97.75 252 ALA B O 1
ATOM 4021 N N . GLU B 1 253 ? -18.141 12.617 3.799 1 97.75 253 GLU B N 1
ATOM 4022 C CA . GLU B 1 253 ? -18.766 13.891 4.133 1 97.75 253 GLU B CA 1
ATOM 4023 C C . GLU B 1 253 ? -19.109 13.969 5.617 1 97.75 253 GLU B C 1
ATOM 4025 O O . GLU B 1 253 ? -18.891 15 6.258 1 97.75 253 GLU B O 1
ATOM 4030 N N . GLU B 1 254 ? -19.672 12.898 6.09 1 98 254 GLU B N 1
ATOM 4031 C CA . GLU B 1 254 ? -19.984 12.836 7.516 1 98 254 GLU B CA 1
ATOM 4032 C C . GLU B 1 254 ? -18.719 12.945 8.367 1 98 254 GLU B C 1
ATOM 4034 O O . GLU B 1 254 ? -18.688 13.703 9.336 1 98 254 GLU B O 1
ATOM 4039 N N . PHE B 1 255 ? -17.734 12.219 8.023 1 98.56 255 PHE B N 1
ATOM 4040 C CA . PHE B 1 255 ? -16.453 12.234 8.727 1 98.56 255 PHE B CA 1
ATOM 4041 C C . PHE B 1 255 ? -15.883 13.641 8.781 1 98.56 255 PHE B C 1
ATOM 4043 O O . PHE B 1 255 ? -15.508 14.125 9.852 1 98.56 255 PHE B O 1
ATOM 4050 N N . VAL B 1 256 ? -15.844 14.297 7.625 1 98.56 256 VAL B N 1
ATOM 4051 C CA . VAL B 1 256 ? -15.266 15.633 7.512 1 98.56 256 VAL B CA 1
ATOM 4052 C C . VAL B 1 256 ? -16.094 16.625 8.312 1 98.56 256 VAL B C 1
ATOM 4054 O O . VAL B 1 256 ? -15.547 17.531 8.961 1 98.56 256 VAL B O 1
ATOM 4057 N N . SER B 1 257 ? -17.422 16.453 8.273 1 98.12 257 SER B N 1
ATOM 4058 C CA . SER B 1 257 ? -18.297 17.312 9.062 1 98.12 257 SER B CA 1
ATOM 4059 C C . SER B 1 257 ? -18 17.203 10.547 1 98.12 257 SER B C 1
ATOM 4061 O O . SER B 1 257 ? -17.969 18.219 11.258 1 98.12 257 SER B O 1
ATOM 4063 N N . ILE B 1 258 ? -17.75 16.016 11.031 1 98.12 258 ILE B N 1
ATOM 4064 C CA . ILE B 1 258 ? -17.438 15.781 12.438 1 98.12 258 ILE B CA 1
ATOM 4065 C C . ILE B 1 258 ? -16.109 16.422 12.781 1 98.12 258 ILE B C 1
ATOM 4067 O O . ILE B 1 258 ? -15.961 17.047 13.836 1 98.12 258 ILE B O 1
ATOM 4071 N N . VAL B 1 259 ? -15.078 16.297 11.883 1 98 259 VAL B N 1
ATOM 4072 C CA . VAL B 1 259 ? -13.758 16.891 12.086 1 98 259 VAL B CA 1
ATOM 4073 C C . VAL B 1 259 ? -13.898 18.406 12.297 1 98 259 VAL B C 1
ATOM 4075 O O . VAL B 1 259 ? -13.219 18.984 13.148 1 98 259 VAL B O 1
ATOM 4078 N N . HIS B 1 260 ? -14.805 19.016 11.617 1 96.69 260 HIS B N 1
ATOM 4079 C CA . HIS B 1 260 ? -14.938 20.469 11.633 1 96.69 260 HIS B CA 1
ATOM 4080 C C . HIS B 1 260 ? -15.766 20.938 12.82 1 96.69 260 HIS B C 1
ATOM 4082 O O . HIS B 1 260 ? -15.891 22.141 13.062 1 96.69 260 HIS B O 1
ATOM 4088 N N . GLU B 1 261 ? -16.312 19.938 13.516 1 92.31 261 GLU B N 1
ATOM 4089 C CA . GLU B 1 261 ? -17.094 20.328 14.688 1 92.31 261 GLU B CA 1
ATOM 4090 C C . GLU B 1 261 ? -16.219 21.031 15.719 1 92.31 261 GLU B C 1
ATOM 4092 O O . GLU B 1 261 ? -15.07 20.641 15.93 1 92.31 261 GLU B O 1
ATOM 4097 N N . VAL B 1 262 ? -16.656 22.328 16.188 1 73.31 262 VAL B N 1
ATOM 4098 C CA . VAL B 1 262 ? -15.969 23.125 17.188 1 73.31 262 VAL B CA 1
ATOM 4099 C C . VAL B 1 262 ? -16.703 23.031 18.516 1 73.31 262 VAL B C 1
ATOM 4101 O O . VAL B 1 262 ? -17.891 23.359 18.609 1 73.31 262 VAL B O 1
ATOM 4104 N N . LYS B 1 263 ? -16.234 22.094 19.438 1 65.38 263 LYS B N 1
ATOM 4105 C CA . LYS B 1 263 ? -16.844 22.219 20.766 1 65.38 263 LYS B CA 1
ATOM 4106 C C . LYS B 1 263 ? -15.805 22.688 21.781 1 65.38 263 LYS B C 1
ATOM 4108 O O . LYS B 1 263 ? -14.609 22.422 21.641 1 65.38 263 LYS B O 1
#

Solvent-accessible surface area (backbone atoms only — not comparable to full-atom values): 27547 Å² total; per-residue (Å²): 128,83,71,89,62,79,48,39,32,39,34,41,50,29,26,34,58,64,86,91,46,76,34,30,62,45,29,64,48,77,38,57,69,35,32,33,30,22,50,37,58,58,92,80,14,32,67,68,58,55,52,32,39,77,69,67,76,46,82,83,59,46,64,44,49,27,48,74,79,35,57,59,83,73,72,63,63,68,66,56,58,34,47,17,61,36,60,74,81,68,87,67,69,37,84,33,24,48,51,58,50,41,24,50,52,22,39,75,61,68,37,54,59,68,55,24,44,53,51,47,46,52,47,31,40,57,73,71,38,50,89,49,33,82,36,47,41,67,77,44,52,63,31,54,50,40,51,51,43,53,48,58,26,32,61,68,47,35,50,34,34,42,30,30,46,74,58,56,62,36,50,46,68,53,37,53,22,50,53,42,31,53,52,51,42,16,73,70,45,24,22,33,40,42,26,60,48,50,45,60,53,43,60,70,69,32,60,31,35,38,34,30,45,81,10,23,68,76,40,77,40,31,65,70,56,46,29,62,74,62,72,32,94,44,62,60,54,43,50,24,65,77,66,65,56,74,50,38,62,56,40,18,50,50,41,52,53,55,34,66,55,85,124,127,82,71,88,63,79,48,40,33,39,35,41,48,28,27,34,60,62,88,89,45,76,35,30,62,45,28,64,46,78,38,56,69,36,32,33,30,21,50,37,56,58,91,78,14,31,65,69,59,54,51,31,38,78,70,66,75,48,80,83,60,47,62,44,48,27,47,74,79,35,57,61,83,72,71,65,65,68,66,56,58,34,48,16,59,35,58,74,80,68,85,67,72,36,85,34,24,48,50,57,50,41,24,50,52,23,40,76,60,68,38,52,57,69,55,22,44,53,50,48,47,53,48,32,40,56,73,72,37,49,91,50,32,83,36,48,40,68,76,46,52,62,33,54,48,39,50,51,43,54,48,57,27,33,62,68,48,36,51,34,35,42,31,30,43,74,58,55,63,36,51,44,69,54,36,52,22,51,53,42,33,53,52,51,44,16,75,70,45,24,23,32,39,41,26,58,46,50,46,61,53,44,63,70,69,30,60,29,36,36,32,30,45,81,11,24,70,77,42,79,40,32,66,69,56,47,28,63,75,62,72,32,92,44,62,59,53,42,50,22,65,77,67,65,57,72,51,39,61,56,41,19,51,51,40,52,54,57,35,66,57,85,126

Sequence (526 aa):
MEFSGEPIITIQDLKMSFGEKSVLNGVNLNVYKGQIIGYIGPNGAGKSTTVKIMLGLVEGYSGEVRILGRDIADGNIEYKKRIGYVPEIAEIYDNLTAREYLTFIGELYGLAYESADEKARKLMKSFGLEEVYDTRITSYSKGMKQKVLIISSLLHNPDILFLDEPLSGLDANSVMVVKEILAQLAAQGKTIFYSSHIMDVVEKISNRIILLNGGQVVADGSFDELKHKCKEGSLEEIFNQLTGFNEHRDIAEEFVSIVHEVKMEFSGEPIITIQDLKMSFGEKSVLNGVNLNVYKGQIIGYIGPNGAGKSTTVKIMLGLVEGYSGEVRILGRDIADGNIEYKKRIGYVPEIAEIYDNLTAREYLTFIGELYGLAYESADEKARKLMKSFGLEEVYDTRITSYSKGMKQKVLIISSLLHNPDILFLDEPLSGLDANSVMVVKEILAQLAAQGKTIFYSSHIMDVVEKISNRIILLNGGQVVADGSFDELKHKCKEGSLEEIFNQLTGFNEHRDIAEEFVSIVHEVK

Radius of gyration: 24.21 Å; Cα contacts (8 Å, |Δi|>4): 1024; chains: 2; bounding box: 53×71×56 Å

Organism: Aneurinibacillus migulanus (NCBI:txid47500)

Nearest PDB structures (foldseek):
  1vpl-assembly1_A-2  TM=8.957E-01  e=3.035E-25  Thermotoga maritima MSB8
  4yer-assembly1_B  TM=9.117E-01  e=9.280E-23  Thermotoga maritima MSB8
  4yer-assembly1_A  TM=9.220E-01  e=1.503E-22  Thermotoga maritima MSB8
  4rvc-assembly1_A  TM=9.236E-01  e=1.503E-22  Geobacillus kaustophilus GBlys
  7lkp-assembly1_A  TM=9.273E-01  e=4.268E-19  Homo sapiens